Protein AF-A0A7V8NXH1-F1 (afdb_monomer)

Structure (mmCIF, N/CA/C/O backbone):
data_AF-A0A7V8NXH1-F1
#
_entry.id   AF-A0A7V8NXH1-F1
#
loop_
_atom_site.group_PDB
_atom_site.id
_atom_site.type_symbol
_atom_site.label_atom_id
_atom_site.label_alt_id
_atom_site.label_comp_id
_atom_site.label_asym_id
_atom_site.label_entity_id
_atom_site.label_seq_id
_atom_site.pdbx_PDB_ins_code
_atom_site.Cartn_x
_atom_site.Cartn_y
_atom_site.Cartn_z
_atom_site.occupancy
_atom_site.B_iso_or_equiv
_atom_site.auth_seq_id
_atom_site.auth_comp_id
_atom_site.auth_asym_id
_atom_site.auth_atom_id
_atom_site.pdbx_PDB_model_num
ATOM 1 N N . MET A 1 1 ? 35.889 -3.308 -46.264 1.00 87.00 1 MET A N 1
ATOM 2 C CA . MET A 1 1 ? 35.400 -3.512 -44.881 1.00 87.00 1 MET A CA 1
ATOM 3 C C . MET A 1 1 ? 34.443 -2.412 -44.411 1.00 87.00 1 MET A C 1
ATOM 5 O O . MET A 1 1 ? 33.472 -2.747 -43.743 1.00 87.00 1 MET A O 1
ATOM 9 N N . ALA A 1 2 ? 34.672 -1.140 -44.779 1.00 89.44 2 ALA A N 1
ATOM 10 C CA . ALA A 1 2 ? 33.790 -0.015 -44.441 1.00 89.44 2 ALA A CA 1
ATOM 11 C C . ALA A 1 2 ? 32.301 -0.294 -44.713 1.00 89.44 2 ALA A C 1
ATOM 13 O O . ALA A 1 2 ? 31.954 -1.019 -45.656 1.00 89.44 2 ALA A O 1
ATOM 14 N N . GLY A 1 3 ? 31.441 0.263 -43.865 1.00 91.56 3 GLY A N 1
ATOM 15 C CA . GLY A 1 3 ? 29.998 0.050 -43.876 1.00 91.56 3 GLY A CA 1
ATOM 16 C C . GLY A 1 3 ? 29.434 -0.236 -42.488 1.00 91.56 3 GLY A C 1
ATOM 17 O O . GLY A 1 3 ? 30.134 -0.144 -41.476 1.00 91.56 3 GLY A O 1
ATOM 18 N N . ILE A 1 4 ? 28.149 -0.573 -42.469 1.00 94.19 4 ILE A N 1
ATOM 19 C CA . ILE A 1 4 ? 27.367 -0.802 -41.259 1.00 94.19 4 ILE A CA 1
ATOM 20 C C . ILE A 1 4 ? 27.050 -2.289 -41.174 1.00 94.19 4 ILE A C 1
ATOM 22 O O . ILE A 1 4 ? 26.595 -2.894 -42.148 1.00 94.19 4 ILE A O 1
ATOM 26 N N . TRP A 1 5 ? 27.316 -2.870 -40.012 1.00 94.94 5 TRP A N 1
ATOM 27 C CA . TRP A 1 5 ? 27.214 -4.299 -39.765 1.00 94.94 5 TRP A CA 1
ATOM 28 C C . TRP A 1 5 ? 26.359 -4.550 -38.535 1.00 94.94 5 TRP A C 1
ATOM 30 O O . TRP A 1 5 ? 26.659 -4.022 -37.470 1.00 94.94 5 TRP A O 1
ATOM 40 N N . GLN A 1 6 ? 25.319 -5.362 -38.670 1.00 95.06 6 GLN A N 1
ATOM 41 C CA . GLN A 1 6 ? 24.345 -5.617 -37.619 1.00 95.06 6 GLN A CA 1
ATOM 42 C C . GLN A 1 6 ? 24.236 -7.108 -37.310 1.00 95.06 6 GLN A C 1
ATOM 44 O O . GLN A 1 6 ? 24.101 -7.926 -38.218 1.00 95.06 6 GLN A O 1
ATOM 49 N N . GLY A 1 7 ? 24.218 -7.464 -36.030 1.00 93.50 7 GLY A N 1
ATOM 50 C CA . GLY A 1 7 ? 23.907 -8.820 -35.582 1.00 93.50 7 GLY A CA 1
ATOM 51 C C . GLY A 1 7 ? 23.366 -8.845 -34.159 1.00 93.50 7 GLY A C 1
ATOM 52 O O . GLY A 1 7 ? 23.123 -7.796 -33.564 1.00 93.50 7 GLY A O 1
ATOM 53 N N . THR A 1 8 ? 23.190 -10.050 -33.627 1.00 93.25 8 THR A N 1
ATOM 54 C CA . THR A 1 8 ? 22.701 -10.283 -32.266 1.00 93.25 8 THR A CA 1
ATOM 55 C C . THR A 1 8 ? 23.664 -11.214 -31.542 1.00 93.25 8 THR A C 1
ATOM 57 O O . THR A 1 8 ? 24.041 -12.259 -32.075 1.00 93.25 8 THR A O 1
ATOM 60 N N . LEU A 1 9 ? 24.084 -10.821 -30.343 1.00 91.75 9 LEU A N 1
ATOM 61 C CA . LEU A 1 9 ? 24.796 -11.675 -29.402 1.00 91.75 9 LEU A CA 1
ATOM 62 C C . LEU A 1 9 ? 23.767 -12.432 -28.570 1.00 91.75 9 LEU A C 1
ATOM 64 O O . LEU A 1 9 ? 22.996 -11.812 -27.845 1.00 91.75 9 LEU A O 1
ATOM 68 N N . HIS A 1 10 ? 23.787 -13.757 -28.664 1.00 89.12 10 HIS A N 1
ATOM 69 C CA . HIS A 1 10 ? 22.949 -14.641 -27.861 1.00 89.12 10 HIS A CA 1
ATOM 70 C C . HIS A 1 10 ? 23.742 -15.086 -26.628 1.00 89.12 10 HIS A C 1
ATOM 72 O O . HIS A 1 10 ? 24.572 -15.997 -26.708 1.00 89.12 10 HIS A O 1
ATOM 78 N N . VAL A 1 11 ? 23.540 -14.405 -25.502 1.00 83.62 11 VAL A N 1
ATOM 79 C CA . VAL A 1 11 ? 24.234 -14.677 -24.239 1.00 83.62 11 VAL A CA 1
ATOM 80 C C . VAL A 1 11 ? 23.422 -15.694 -23.448 1.00 83.62 11 VAL A C 1
ATOM 82 O O . VAL A 1 11 ? 22.272 -15.441 -23.097 1.00 83.62 11 VAL A O 1
ATOM 85 N N . ARG A 1 12 ? 24.033 -16.843 -23.150 1.00 74.81 12 ARG A N 1
ATOM 86 C CA . ARG A 1 12 ? 23.437 -17.859 -22.276 1.00 74.81 12 ARG A CA 1
ATOM 87 C C . ARG A 1 12 ? 23.972 -17.698 -20.863 1.00 74.81 12 ARG A C 1
ATOM 89 O O . ARG A 1 12 ? 25.172 -17.871 -20.625 1.00 74.81 12 ARG A O 1
ATOM 96 N N . GLU A 1 13 ? 23.092 -17.379 -19.925 1.00 60.88 13 GLU A N 1
ATOM 97 C CA . GLU A 1 13 ? 23.430 -17.301 -18.506 1.00 60.88 13 GLU A CA 1
ATOM 98 C C . GLU A 1 13 ? 23.102 -18.642 -17.843 1.00 60.88 13 GLU A C 1
ATOM 100 O O . GLU A 1 13 ? 21.952 -19.054 -17.814 1.00 60.88 13 GLU A O 1
ATOM 105 N N . GLY A 1 14 ? 24.100 -19.352 -17.301 1.00 56.81 14 GLY A N 1
ATOM 106 C CA . GLY A 1 14 ? 23.932 -20.749 -16.863 1.00 56.81 14 GLY A CA 1
ATOM 107 C C . GLY A 1 14 ? 22.751 -21.016 -15.913 1.00 56.81 14 GLY A C 1
ATOM 108 O O . GLY A 1 14 ? 22.107 -22.051 -16.039 1.00 56.81 14 GLY A O 1
ATOM 109 N N . ASN A 1 15 ? 22.447 -20.077 -15.009 1.00 42.97 15 ASN A N 1
ATOM 110 C CA . ASN A 1 15 ? 21.292 -20.131 -14.098 1.00 42.97 15 ASN A CA 1
ATOM 111 C C . ASN A 1 15 ? 20.315 -18.947 -14.300 1.00 42.97 15 ASN A C 1
ATOM 113 O O . ASN A 1 15 ? 19.442 -18.731 -13.459 1.00 42.97 15 ASN A O 1
ATOM 117 N N . GLY A 1 16 ? 20.488 -18.151 -15.361 1.00 47.88 16 GLY A N 1
ATOM 118 C CA . GLY A 1 16 ? 19.699 -16.951 -15.662 1.00 47.88 16 GLY A CA 1
ATOM 119 C C . GLY A 1 16 ? 18.910 -17.099 -16.968 1.00 47.88 16 GLY A C 1
ATOM 120 O O . GLY A 1 16 ? 19.075 -18.088 -17.680 1.00 47.88 16 GLY A O 1
ATOM 121 N N . PRO A 1 17 ? 18.012 -16.157 -17.299 1.00 52.88 17 PRO A N 1
ATOM 122 C CA . PRO A 1 17 ? 17.354 -16.156 -18.598 1.00 52.88 17 PRO A CA 1
ATOM 123 C C . PRO A 1 17 ? 18.354 -15.811 -19.712 1.00 52.88 17 PRO A C 1
ATOM 125 O O . PRO A 1 17 ? 19.114 -14.847 -19.600 1.00 52.88 17 PRO A O 1
ATOM 128 N N . ASP A 1 18 ? 18.313 -16.569 -20.810 1.00 72.75 18 ASP A N 1
ATOM 129 C CA . ASP A 1 18 ? 19.033 -16.228 -22.042 1.00 72.75 18 ASP A CA 1
ATOM 130 C C . ASP A 1 18 ? 18.715 -14.782 -22.463 1.00 72.75 18 ASP A C 1
ATOM 132 O O . ASP A 1 18 ? 17.566 -14.330 -22.383 1.00 72.75 18 ASP A O 1
ATOM 136 N N . SER A 1 19 ? 19.742 -14.049 -22.895 1.00 79.88 19 SER A N 1
ATOM 137 C CA . SER A 1 19 ? 19.649 -12.625 -23.218 1.00 79.88 19 SER A CA 1
ATOM 138 C C . SER A 1 19 ? 20.233 -12.322 -24.593 1.00 79.88 19 SER A C 1
ATOM 140 O O . SER A 1 19 ? 21.363 -12.695 -24.905 1.00 79.88 19 SER A O 1
ATOM 142 N N . ASP A 1 20 ? 19.468 -11.585 -25.392 1.00 87.44 20 ASP A N 1
ATOM 143 C CA . ASP A 1 20 ? 19.854 -11.166 -26.735 1.00 87.44 20 ASP A CA 1
ATOM 144 C C . ASP A 1 20 ? 20.278 -9.695 -26.735 1.00 87.44 20 ASP A C 1
ATOM 146 O O . ASP A 1 20 ? 19.517 -8.820 -26.321 1.00 87.44 20 ASP A O 1
ATOM 150 N N . PHE A 1 21 ? 21.478 -9.416 -27.249 1.00 88.62 21 PHE A N 1
ATOM 151 C CA . PHE A 1 21 ? 21.993 -8.056 -27.405 1.00 88.62 21 PHE A CA 1
ATOM 152 C C . PHE A 1 21 ? 22.218 -7.744 -28.876 1.00 88.62 21 PHE A C 1
ATOM 154 O O . PHE A 1 21 ? 23.082 -8.339 -29.527 1.00 88.62 21 PHE A O 1
ATOM 161 N N . ARG A 1 22 ? 21.458 -6.793 -29.418 1.00 92.56 22 ARG A N 1
ATOM 162 C CA . ARG A 1 22 ? 21.701 -6.275 -30.764 1.00 92.56 22 ARG A CA 1
ATOM 163 C C . ARG A 1 22 ? 22.993 -5.478 -30.760 1.00 92.56 22 ARG A C 1
ATOM 165 O O . ARG A 1 22 ? 23.237 -4.678 -29.864 1.00 92.56 22 ARG A O 1
ATOM 172 N N . VAL A 1 23 ? 23.793 -5.680 -31.796 1.00 93.31 23 VAL A N 1
ATOM 173 C CA . VAL A 1 23 ? 25.083 -5.027 -31.982 1.00 93.31 23 VAL A CA 1
ATOM 174 C C . VAL A 1 23 ? 25.127 -4.408 -33.369 1.00 93.31 23 VAL A C 1
ATOM 176 O O . VAL A 1 23 ? 24.883 -5.100 -34.360 1.00 93.31 23 VAL A O 1
ATOM 179 N N . VAL A 1 24 ? 25.466 -3.120 -33.447 1.00 94.12 24 VAL A N 1
ATOM 180 C CA . VAL A 1 24 ? 25.704 -2.421 -34.716 1.00 94.12 24 VAL A CA 1
ATOM 181 C C . VAL A 1 24 ? 27.102 -1.830 -34.731 1.00 94.12 24 VAL A C 1
ATOM 183 O O . VAL A 1 24 ? 27.413 -0.899 -33.997 1.00 94.12 24 VAL A O 1
ATOM 186 N N . LEU A 1 25 ? 27.946 -2.373 -35.601 1.00 94.06 25 LEU A N 1
ATOM 187 C CA . LEU A 1 25 ? 29.302 -1.911 -35.839 1.00 94.06 25 LEU A CA 1
ATOM 188 C C . LEU A 1 25 ? 29.320 -0.997 -37.067 1.00 94.06 25 LEU A C 1
ATOM 190 O O . LEU A 1 25 ? 28.999 -1.425 -38.179 1.00 94.06 25 LEU A O 1
ATOM 194 N N . ARG A 1 26 ? 29.735 0.254 -36.877 1.00 93.88 26 ARG A N 1
ATOM 195 C CA . ARG A 1 26 ? 29.961 1.209 -37.968 1.00 93.88 26 ARG A CA 1
ATOM 196 C C . ARG A 1 26 ? 31.450 1.329 -38.212 1.00 93.88 26 ARG A C 1
ATOM 198 O O . ARG A 1 26 ? 32.180 1.668 -37.290 1.00 93.88 26 ARG A O 1
ATOM 205 N N . ILE A 1 27 ? 31.891 1.053 -39.435 1.00 92.56 27 ILE A N 1
ATOM 206 C CA . ILE A 1 27 ? 33.295 1.166 -39.838 1.00 92.56 27 ILE A CA 1
ATOM 207 C C . ILE A 1 27 ? 33.404 2.237 -40.918 1.00 92.56 27 ILE A C 1
ATOM 209 O O . ILE A 1 27 ? 32.822 2.091 -41.998 1.00 92.56 27 ILE A O 1
ATOM 213 N N . SER A 1 28 ? 34.199 3.267 -40.645 1.00 89.38 28 SER A N 1
ATOM 214 C CA . SER A 1 28 ? 34.425 4.402 -41.540 1.00 89.38 28 SER A CA 1
ATOM 215 C C . SER A 1 28 ? 35.894 4.482 -41.933 1.00 89.38 28 SER A C 1
ATOM 217 O O . SER A 1 28 ? 36.778 4.406 -41.078 1.00 89.38 28 SER A O 1
ATOM 219 N N . SER A 1 29 ? 36.158 4.663 -43.224 1.00 87.88 29 SER A N 1
ATOM 220 C CA . SER A 1 29 ? 37.508 4.921 -43.728 1.00 87.88 29 SER A CA 1
ATOM 221 C C . SER A 1 29 ? 37.884 6.386 -43.524 1.00 87.88 29 SER A C 1
ATOM 223 O O . SER A 1 29 ? 37.073 7.280 -43.758 1.00 87.88 29 SER A O 1
ATOM 225 N N . GLN A 1 30 ? 39.115 6.623 -43.089 1.00 84.06 30 GLN A N 1
ATOM 226 C CA . GLN A 1 30 ? 39.691 7.946 -42.894 1.00 84.06 30 GLN A CA 1
ATOM 227 C C . GLN A 1 30 ? 40.522 8.364 -44.119 1.00 84.06 30 GLN A C 1
ATOM 229 O O . GLN A 1 30 ? 41.070 7.501 -44.810 1.00 84.06 30 GLN A O 1
ATOM 234 N N . PRO A 1 31 ? 40.682 9.676 -44.384 1.00 80.94 31 PRO A N 1
ATOM 235 C CA . PRO A 1 31 ? 41.475 10.174 -45.515 1.00 80.94 31 PRO A CA 1
ATOM 236 C C . PRO A 1 31 ? 42.942 9.719 -45.510 1.00 80.94 31 PRO A C 1
ATOM 238 O O . PRO A 1 31 ? 43.567 9.627 -46.560 1.00 80.94 31 PRO A O 1
ATOM 241 N N . ASN A 1 32 ? 43.492 9.411 -44.333 1.00 81.50 32 ASN A N 1
ATOM 242 C CA . ASN A 1 32 ? 44.853 8.896 -44.155 1.00 81.50 32 ASN A CA 1
ATOM 243 C C . ASN A 1 32 ? 44.972 7.372 -44.387 1.00 81.50 32 ASN A C 1
ATOM 245 O O . ASN A 1 32 ? 46.008 6.789 -44.075 1.00 81.50 32 ASN A O 1
ATOM 249 N N . GLY A 1 33 ? 43.915 6.719 -44.883 1.00 75.62 33 GLY A N 1
ATOM 250 C CA . GLY A 1 33 ? 43.876 5.281 -45.151 1.00 75.62 33 GLY A CA 1
ATOM 251 C C . GLY A 1 33 ? 43.602 4.401 -43.927 1.00 75.62 33 GLY A C 1
ATOM 252 O O . GLY A 1 33 ? 43.443 3.191 -44.088 1.00 75.62 33 GLY A O 1
ATOM 253 N N . SER A 1 34 ? 43.506 4.963 -42.715 1.00 82.06 34 SER A N 1
ATOM 254 C CA . SER A 1 34 ? 43.106 4.199 -41.528 1.00 82.06 34 SER A CA 1
ATOM 255 C C . SER A 1 34 ? 41.589 3.976 -41.490 1.00 82.06 34 SER A C 1
ATOM 257 O O . SER A 1 34 ? 40.824 4.603 -42.222 1.00 82.06 34 SER A O 1
ATOM 259 N N . SER A 1 35 ? 41.125 3.049 -40.652 1.00 86.38 35 SER A N 1
ATOM 260 C CA . SER A 1 35 ? 39.696 2.864 -40.378 1.00 86.38 35 SER A CA 1
ATOM 261 C C . SER A 1 35 ? 39.418 3.159 -38.913 1.00 86.38 35 SER A C 1
ATOM 263 O O . SER A 1 35 ? 40.197 2.780 -38.041 1.00 86.38 35 SER A O 1
ATOM 265 N N . VAL A 1 36 ? 38.293 3.812 -38.646 1.00 89.19 36 VAL A N 1
ATOM 266 C CA . VAL A 1 36 ? 37.743 3.966 -37.296 1.00 89.19 36 VAL A CA 1
ATOM 267 C C . VAL A 1 36 ? 36.441 3.197 -37.215 1.00 89.19 36 VAL A C 1
ATOM 269 O O . VAL A 1 36 ? 35.758 3.013 -38.227 1.00 89.19 36 VAL A O 1
ATOM 272 N N . ALA A 1 37 ? 36.091 2.757 -36.014 1.00 91.62 37 ALA A N 1
ATOM 273 C CA . ALA A 1 37 ? 34.823 2.100 -35.799 1.00 91.62 37 ALA A CA 1
ATOM 274 C C . ALA A 1 37 ? 34.172 2.517 -34.487 1.00 91.62 37 ALA A C 1
ATOM 276 O O . ALA A 1 37 ? 34.853 2.867 -33.522 1.00 91.62 37 ALA A O 1
ATOM 277 N N . THR A 1 38 ? 32.847 2.451 -34.476 1.00 92.94 38 THR A N 1
ATOM 278 C CA . THR A 1 38 ? 32.020 2.589 -33.278 1.00 92.94 38 THR A CA 1
ATOM 279 C C . THR A 1 38 ? 31.047 1.428 -33.191 1.00 92.94 38 THR A C 1
ATOM 281 O O . THR A 1 38 ? 30.652 0.854 -34.212 1.00 92.94 38 THR A O 1
ATOM 284 N N . LEU A 1 39 ? 30.675 1.078 -31.965 1.00 93.19 39 LEU A N 1
ATOM 285 C CA . LEU A 1 39 ? 29.725 0.015 -31.677 1.00 93.19 39 LEU A CA 1
ATOM 286 C C . LEU A 1 39 ? 28.511 0.571 -30.937 1.00 93.19 39 LEU A C 1
ATOM 288 O O . LEU A 1 39 ? 28.659 1.254 -29.925 1.00 93.19 39 LEU A O 1
ATOM 292 N N . ASP A 1 40 ? 27.321 0.211 -31.391 1.00 91.69 40 ASP A N 1
ATOM 293 C CA . ASP A 1 40 ? 26.087 0.418 -30.644 1.00 91.69 40 ASP A CA 1
ATOM 294 C C . ASP A 1 40 ? 25.578 -0.909 -30.099 1.00 91.69 40 ASP A C 1
ATOM 296 O O . ASP A 1 40 ? 25.603 -1.924 -30.797 1.00 91.69 40 ASP A O 1
ATOM 300 N N . SER A 1 41 ? 25.070 -0.868 -28.871 1.00 90.56 41 SER A N 1
ATOM 301 C CA . SER A 1 41 ? 24.355 -1.958 -28.221 1.00 90.56 41 SER A CA 1
ATOM 302 C C . SER A 1 41 ? 23.136 -1.383 -27.486 1.00 90.56 41 SER A C 1
ATOM 304 O O . SER A 1 41 ? 23.222 -1.110 -26.280 1.00 90.56 41 SER A O 1
ATOM 306 N N . PRO A 1 42 ? 22.003 -1.157 -28.184 1.00 86.06 42 PRO A N 1
ATOM 307 C CA . PRO A 1 42 ? 20.800 -0.561 -27.595 1.00 86.06 42 PRO A CA 1
ATOM 308 C C . PRO A 1 42 ? 20.303 -1.336 -26.372 1.00 86.06 42 PRO A C 1
ATOM 310 O O . PRO A 1 42 ? 20.001 -0.735 -25.347 1.00 86.06 42 PRO A O 1
ATOM 313 N N . ASP A 1 43 ? 20.336 -2.668 -26.417 1.00 86.88 43 ASP A N 1
ATOM 314 C CA . ASP A 1 43 ? 19.858 -3.532 -25.328 1.00 86.88 43 ASP A CA 1
ATOM 315 C C . ASP A 1 43 ? 20.763 -3.492 -24.079 1.00 86.88 43 ASP A C 1
ATOM 317 O O . ASP A 1 43 ? 20.366 -3.950 -23.008 1.00 86.88 43 ASP A O 1
ATOM 321 N N . ALA A 1 44 ? 21.950 -2.882 -24.199 1.00 83.19 44 ALA A N 1
ATOM 322 C CA . ALA A 1 44 ? 22.853 -2.556 -23.093 1.00 83.19 44 ALA A CA 1
ATOM 323 C C . ALA A 1 44 ? 22.827 -1.058 -22.714 1.00 83.19 44 ALA A C 1
ATOM 325 O O . ALA A 1 44 ? 23.620 -0.621 -21.883 1.00 83.19 44 ALA A O 1
ATOM 326 N N . GLY A 1 45 ? 21.966 -0.250 -23.345 1.00 82.06 45 GLY A N 1
ATOM 327 C CA . GLY A 1 45 ? 21.837 1.186 -23.081 1.00 82.06 45 GLY A CA 1
ATOM 328 C C . GLY A 1 45 ? 23.023 2.032 -23.546 1.00 82.06 45 GLY A C 1
ATOM 329 O O . GLY A 1 45 ? 23.207 3.139 -23.044 1.00 82.06 45 GLY A O 1
ATOM 330 N N . ARG A 1 46 ? 23.850 1.534 -24.477 1.00 84.69 46 ARG A N 1
ATOM 331 C CA . ARG A 1 46 ? 25.078 2.214 -24.920 1.00 84.69 46 ARG A CA 1
ATOM 332 C C . ARG A 1 46 ? 25.126 2.367 -26.433 1.00 84.69 46 ARG A C 1
ATOM 334 O O . ARG A 1 46 ? 25.028 1.383 -27.161 1.00 84.69 46 ARG A O 1
ATOM 341 N N . LEU A 1 47 ? 25.352 3.592 -26.893 1.00 88.12 47 LEU A N 1
ATOM 342 C CA . LEU A 1 47 ? 25.602 3.926 -28.297 1.00 88.12 47 LEU A CA 1
ATOM 343 C C . LEU A 1 47 ? 26.984 4.570 -28.426 1.00 88.12 47 LEU A C 1
ATOM 345 O O . LEU A 1 47 ? 27.473 5.187 -27.478 1.00 88.12 47 LEU A O 1
ATOM 349 N N . GLY A 1 48 ? 27.608 4.430 -29.593 1.00 87.44 48 GLY A N 1
ATOM 350 C CA . GLY A 1 48 ? 28.875 5.078 -29.918 1.00 87.44 48 GLY A CA 1
ATOM 351 C C . GLY A 1 48 ? 30.065 4.578 -29.100 1.00 87.44 48 GLY A C 1
ATOM 352 O O . GLY A 1 48 ? 30.993 5.345 -28.858 1.00 87.44 48 GLY A O 1
ATOM 353 N N . ILE A 1 49 ? 30.056 3.318 -28.657 1.00 90.62 49 ILE A N 1
ATOM 354 C CA . ILE A 1 49 ? 31.161 2.735 -27.894 1.00 90.62 49 ILE A CA 1
ATOM 355 C C . ILE A 1 49 ? 32.423 2.758 -28.766 1.00 90.62 49 ILE A C 1
ATOM 357 O O . ILE A 1 49 ? 32.436 2.230 -29.884 1.00 90.62 49 ILE A O 1
ATOM 361 N N . SER A 1 50 ? 33.478 3.385 -28.249 1.00 89.56 50 SER A N 1
ATOM 362 C CA . SER A 1 50 ? 34.756 3.522 -28.943 1.00 89.56 50 SER A CA 1
ATOM 363 C C . SER A 1 50 ? 35.471 2.179 -29.062 1.00 89.56 50 SER A C 1
ATOM 365 O O . SER A 1 50 ? 35.662 1.471 -28.073 1.00 89.56 50 SER A O 1
ATOM 367 N N . ILE A 1 51 ? 35.928 1.859 -30.272 1.00 93.38 51 ILE A N 1
ATOM 368 C CA . ILE A 1 51 ? 36.798 0.709 -30.514 1.00 93.38 51 ILE A CA 1
ATOM 369 C C . ILE A 1 51 ? 38.244 1.097 -30.187 1.00 93.38 51 ILE A C 1
ATOM 371 O O . ILE A 1 51 ? 38.786 2.031 -30.780 1.00 93.38 51 ILE A O 1
ATOM 375 N N . LYS A 1 52 ? 38.876 0.372 -29.257 1.00 92.31 52 LYS A N 1
ATOM 376 C CA . LYS A 1 52 ? 40.265 0.603 -28.831 1.00 92.31 52 LYS A CA 1
ATOM 377 C C . LYS A 1 52 ? 41.251 0.252 -29.936 1.00 92.31 52 LYS A C 1
ATOM 379 O O . LYS A 1 52 ? 42.173 1.009 -30.228 1.00 92.31 52 LYS A O 1
ATOM 384 N N . SER A 1 53 ? 41.084 -0.934 -30.513 1.00 92.50 53 SER A N 1
ATOM 385 C CA . SER A 1 53 ? 41.936 -1.428 -31.585 1.00 92.50 53 SER A CA 1
ATOM 386 C C . SER A 1 53 ? 41.068 -2.042 -32.674 1.00 92.50 53 SER A C 1
ATOM 388 O O . SER A 1 53 ? 40.113 -2.763 -32.394 1.00 92.50 53 SER A O 1
ATOM 390 N N . LEU A 1 54 ? 41.369 -1.702 -33.924 1.00 93.00 54 LEU A N 1
ATOM 391 C CA . LEU A 1 54 ? 40.670 -2.190 -35.105 1.00 93.00 54 LEU A CA 1
ATOM 392 C C . LEU A 1 54 ? 41.720 -2.665 -36.107 1.00 93.00 54 LEU A C 1
ATOM 394 O O . LEU A 1 54 ? 42.558 -1.881 -36.553 1.00 93.00 54 LEU A O 1
ATOM 398 N N . LYS A 1 55 ? 41.683 -3.949 -36.454 1.00 92.00 55 LYS A N 1
ATOM 399 C CA . LYS A 1 55 ? 42.543 -4.563 -37.468 1.00 92.00 55 LYS A CA 1
ATOM 400 C C . LYS A 1 55 ? 41.663 -5.118 -38.576 1.00 92.00 55 LYS A C 1
ATOM 402 O O . LYS A 1 55 ? 40.769 -5.920 -38.316 1.00 92.00 55 LYS A O 1
ATOM 407 N N . THR A 1 56 ? 41.914 -4.684 -39.804 1.00 87.56 56 THR A N 1
ATOM 408 C CA . THR A 1 56 ? 41.146 -5.102 -40.981 1.00 87.56 56 THR A CA 1
ATOM 409 C C . THR A 1 56 ? 42.088 -5.526 -42.098 1.00 87.56 56 THR A C 1
ATOM 411 O O . THR A 1 56 ? 43.019 -4.780 -42.400 1.00 87.56 56 THR A O 1
ATOM 414 N N . ASP A 1 57 ? 41.805 -6.652 -42.749 1.00 83.19 57 ASP A N 1
ATOM 415 C CA . ASP A 1 57 ? 42.344 -6.999 -44.071 1.00 83.19 57 ASP A CA 1
ATOM 416 C C . ASP A 1 57 ? 41.192 -7.257 -45.069 1.00 83.19 57 ASP A C 1
ATOM 418 O O . ASP A 1 57 ? 40.022 -7.004 -44.756 1.00 83.19 57 ASP A O 1
ATOM 422 N N . ASP A 1 58 ? 41.494 -7.716 -46.288 1.00 80.75 58 ASP A N 1
ATOM 423 C CA . ASP A 1 58 ? 40.490 -7.931 -47.345 1.00 80.75 58 ASP A CA 1
ATOM 424 C C . ASP A 1 58 ? 39.425 -8.989 -47.006 1.00 80.75 58 ASP A C 1
ATOM 426 O O . ASP A 1 58 ? 38.347 -8.999 -47.614 1.00 80.75 58 ASP A O 1
ATOM 430 N N . THR A 1 59 ? 39.707 -9.859 -46.034 1.00 90.12 59 THR A N 1
ATOM 431 C CA . THR A 1 59 ? 38.900 -11.038 -45.689 1.00 90.12 59 THR A CA 1
ATOM 432 C C . THR A 1 59 ? 38.597 -11.175 -44.197 1.00 90.12 59 THR A C 1
ATOM 434 O O . THR A 1 59 ? 37.732 -11.972 -43.834 1.00 90.12 59 THR A O 1
ATOM 437 N N . SER A 1 60 ? 39.264 -10.421 -43.322 1.00 92.62 60 SER A N 1
ATOM 438 C CA . SER A 1 60 ? 39.155 -10.565 -41.871 1.00 92.62 60 SER A CA 1
ATOM 439 C C . SER A 1 60 ? 39.026 -9.228 -41.139 1.00 92.62 60 SER A C 1
ATOM 441 O O . SER A 1 60 ? 39.506 -8.179 -41.580 1.00 92.62 60 SER A O 1
ATOM 443 N N . LEU A 1 61 ? 38.330 -9.274 -40.005 1.00 94.38 61 LEU A N 1
ATOM 444 C CA . LEU A 1 61 ? 38.127 -8.156 -39.094 1.00 94.38 61 LEU A CA 1
ATOM 445 C C . LEU A 1 61 ? 38.411 -8.627 -37.671 1.00 94.38 61 LEU A C 1
ATOM 447 O O . LEU A 1 61 ? 37.853 -9.630 -37.229 1.00 94.38 61 LEU A O 1
ATOM 451 N N . SER A 1 62 ? 39.237 -7.886 -36.939 1.00 94.75 62 SER A N 1
ATOM 452 C CA . SER A 1 62 ? 39.392 -8.041 -35.493 1.00 94.75 62 SER A CA 1
ATOM 453 C C . SER A 1 62 ? 39.279 -6.690 -34.793 1.00 94.75 62 SER A C 1
ATOM 455 O O . SER A 1 62 ? 39.832 -5.699 -35.268 1.00 94.75 62 SER A O 1
ATOM 457 N N . LEU A 1 63 ? 38.562 -6.648 -33.673 1.00 95.06 63 LEU A N 1
ATOM 458 C CA . LEU A 1 63 ? 38.388 -5.447 -32.859 1.00 95.06 63 LEU A CA 1
ATOM 459 C C . LEU A 1 63 ? 38.504 -5.748 -31.366 1.00 95.06 63 LEU A C 1
ATOM 461 O O . LEU A 1 63 ? 38.204 -6.860 -30.928 1.00 95.06 63 LEU A O 1
ATOM 465 N N . GLU A 1 64 ? 38.891 -4.735 -30.596 1.00 95.25 64 GLU A N 1
ATOM 466 C CA . GLU A 1 64 ? 38.929 -4.765 -29.133 1.00 95.25 64 GLU A CA 1
ATOM 467 C C . GLU A 1 64 ? 38.257 -3.523 -28.540 1.00 95.25 64 GLU A C 1
ATOM 469 O O . GLU A 1 64 ? 38.362 -2.413 -29.069 1.00 95.25 64 GLU A O 1
ATOM 474 N N . LEU A 1 65 ? 37.599 -3.723 -27.404 1.00 93.25 65 LEU A N 1
ATOM 475 C CA . LEU A 1 65 ? 36.908 -2.721 -26.603 1.00 93.25 65 LEU A CA 1
ATOM 476 C C . LEU A 1 65 ? 37.538 -2.687 -25.205 1.00 93.25 65 LEU A C 1
ATOM 478 O O . LEU A 1 65 ? 37.844 -3.738 -24.638 1.00 93.25 65 LEU A O 1
ATOM 482 N N . ASP A 1 66 ? 37.708 -1.492 -24.638 1.00 87.56 66 ASP A N 1
ATOM 483 C CA . ASP A 1 66 ? 38.169 -1.336 -23.249 1.00 87.56 66 ASP A CA 1
ATOM 484 C C . ASP A 1 66 ? 37.014 -1.333 -22.240 1.00 87.56 66 ASP A C 1
ATOM 486 O O . ASP A 1 66 ? 37.175 -1.811 -21.117 1.00 87.56 66 ASP A O 1
ATOM 490 N N . ASP A 1 67 ? 35.845 -0.831 -22.643 1.00 80.56 67 ASP A N 1
ATOM 491 C CA . ASP A 1 67 ? 34.655 -0.757 -21.804 1.00 80.56 67 ASP A CA 1
ATOM 492 C C . ASP A 1 67 ? 33.362 -0.927 -22.640 1.00 80.56 67 ASP A C 1
ATOM 494 O O . ASP A 1 67 ? 32.992 -0.014 -23.383 1.00 80.56 67 ASP A O 1
ATOM 498 N N . PRO A 1 68 ? 32.660 -2.073 -22.529 1.00 83.38 68 PRO A N 1
ATOM 499 C CA . PRO A 1 68 ? 33.059 -3.245 -21.750 1.00 83.38 68 PRO A CA 1
ATOM 500 C C . PRO A 1 68 ? 34.300 -3.918 -22.357 1.00 83.38 68 PRO A C 1
ATOM 502 O O . PRO A 1 68 ? 34.509 -3.866 -23.567 1.00 83.38 68 PRO A O 1
ATOM 505 N N . LYS A 1 69 ? 35.108 -4.602 -21.533 1.00 91.25 69 LYS A N 1
ATOM 506 C CA . LYS A 1 69 ? 36.237 -5.407 -22.032 1.00 91.25 69 LYS A CA 1
ATOM 507 C C . LYS A 1 69 ? 35.728 -6.564 -22.890 1.00 91.25 69 LYS A C 1
ATOM 509 O O . LYS A 1 6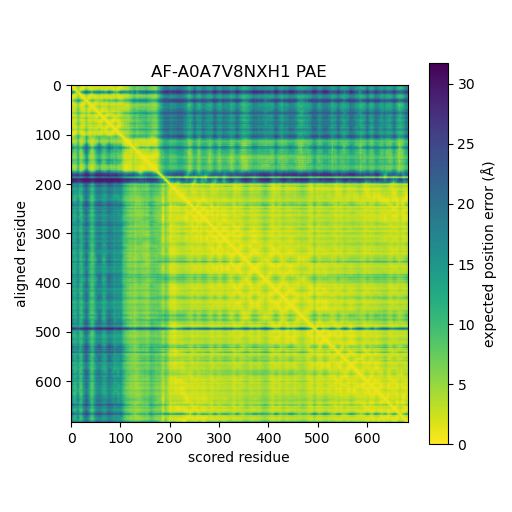9 ? 35.260 -7.573 -22.357 1.00 91.25 69 LYS A O 1
ATOM 514 N N . ALA A 1 70 ? 35.844 -6.417 -24.202 1.00 93.94 70 ALA A N 1
ATOM 515 C CA . ALA A 1 70 ? 35.386 -7.397 -25.174 1.00 93.94 70 ALA A CA 1
ATOM 516 C C . ALA A 1 70 ? 36.245 -7.361 -26.443 1.00 93.94 70 ALA A C 1
ATOM 518 O O . ALA A 1 70 ? 36.933 -6.381 -26.727 1.00 93.94 70 ALA A O 1
ATOM 519 N N . SER A 1 71 ? 36.204 -8.439 -27.216 1.00 95.62 71 SER A N 1
ATOM 520 C CA . SER A 1 71 ? 36.853 -8.510 -28.525 1.00 95.62 71 SER A CA 1
ATOM 521 C C . SER A 1 71 ? 35.996 -9.289 -29.508 1.00 95.62 71 SER A C 1
ATOM 523 O O . SER A 1 71 ? 35.228 -10.162 -29.112 1.00 95.62 71 SER A O 1
ATOM 525 N N . PHE A 1 72 ? 36.138 -8.986 -30.791 1.00 96.31 72 PHE A N 1
ATOM 526 C CA . PHE A 1 72 ? 35.522 -9.757 -31.863 1.00 96.31 72 PHE A CA 1
ATOM 527 C C . PHE A 1 72 ? 36.565 -10.092 -32.917 1.00 96.31 72 PHE A C 1
ATOM 529 O O . PHE A 1 72 ? 37.384 -9.243 -33.265 1.00 96.31 72 PHE A O 1
ATOM 536 N N . SER A 1 73 ? 36.519 -11.317 -33.434 1.00 96.19 73 SER A N 1
ATOM 537 C CA . SER A 1 73 ? 37.310 -11.741 -34.587 1.00 96.19 73 SER A CA 1
ATOM 538 C C . SER A 1 73 ? 36.422 -12.511 -35.552 1.00 96.19 73 SER A C 1
ATOM 540 O O . SER A 1 73 ? 35.796 -13.497 -35.164 1.00 96.19 73 SER A O 1
ATOM 542 N N . GLY A 1 74 ? 36.351 -12.063 -36.804 1.00 95.44 74 GLY A N 1
ATOM 543 C CA . GLY A 1 74 ? 35.474 -12.655 -37.807 1.00 95.44 74 GLY A CA 1
ATOM 544 C C . GLY A 1 74 ? 36.002 -12.557 -39.229 1.00 95.44 74 GLY A C 1
ATOM 545 O O . GLY A 1 74 ? 36.893 -11.765 -39.544 1.00 95.44 74 GLY A O 1
ATOM 546 N N . ARG A 1 75 ? 35.431 -13.392 -40.098 1.00 96.19 75 ARG A N 1
ATOM 547 C CA . ARG A 1 75 ? 35.753 -13.465 -41.525 1.00 96.19 75 ARG A CA 1
ATOM 548 C C . ARG A 1 75 ? 34.603 -12.952 -42.371 1.00 96.19 75 ARG A C 1
ATOM 550 O O . ARG A 1 75 ? 33.435 -13.233 -42.101 1.00 96.19 75 ARG A O 1
ATOM 557 N N . LEU A 1 76 ? 34.968 -12.214 -43.408 1.00 95.38 76 LEU A N 1
ATOM 558 C CA . LEU A 1 76 ? 34.069 -11.692 -44.416 1.00 95.38 76 LEU A CA 1
ATOM 559 C C . LEU A 1 76 ? 33.696 -12.811 -45.393 1.00 95.38 76 LEU A C 1
ATOM 561 O O . LEU A 1 76 ? 34.555 -13.512 -45.923 1.00 95.38 76 LEU A O 1
ATOM 565 N N . SER A 1 77 ? 32.402 -12.973 -45.620 1.00 94.69 77 SER A N 1
ATOM 566 C CA . SER A 1 77 ? 31.844 -13.857 -46.651 1.00 94.69 77 SER A CA 1
ATOM 567 C C . SER A 1 77 ? 32.268 -13.428 -48.061 1.00 94.69 77 SER A C 1
ATOM 569 O O . SER A 1 77 ? 32.579 -12.262 -48.307 1.00 94.69 77 SER A O 1
ATOM 571 N N . ALA A 1 78 ? 32.269 -14.375 -49.004 1.00 91.25 78 ALA A N 1
ATOM 572 C CA . ALA A 1 78 ? 32.707 -14.140 -50.3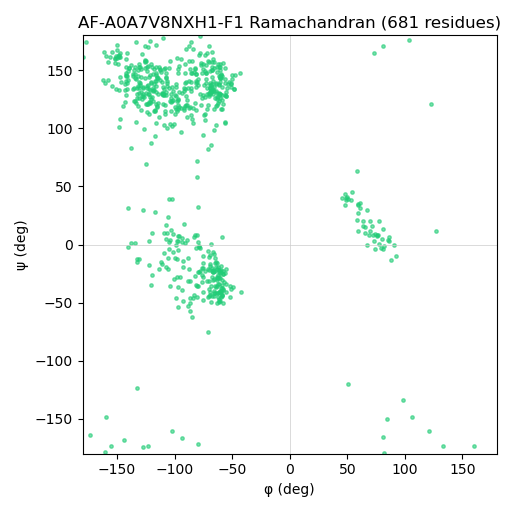84 1.00 91.25 78 ALA A CA 1
ATOM 573 C C . ALA A 1 78 ? 31.863 -13.078 -51.117 1.00 91.25 78 ALA A C 1
ATOM 575 O O . ALA A 1 78 ? 32.399 -12.295 -51.896 1.00 91.25 78 ALA A O 1
ATOM 576 N N . ASP A 1 79 ? 30.562 -13.008 -50.821 1.00 92.38 79 ASP A N 1
ATOM 577 C CA . ASP A 1 79 ? 29.635 -11.985 -51.328 1.00 92.38 79 ASP A CA 1
ATOM 578 C C . ASP A 1 79 ? 29.747 -10.638 -50.585 1.00 92.38 79 ASP A C 1
ATOM 580 O O . ASP A 1 79 ? 29.079 -9.664 -50.932 1.00 92.38 79 ASP A O 1
ATOM 584 N N . ARG A 1 80 ? 30.615 -10.568 -49.566 1.00 91.19 80 ARG A N 1
ATOM 585 C CA . ARG A 1 80 ? 30.856 -9.412 -48.695 1.00 91.19 80 ARG A CA 1
ATOM 586 C C . ARG A 1 80 ? 29.613 -8.924 -47.938 1.00 91.19 80 ARG A C 1
ATOM 588 O O . ARG A 1 80 ? 29.602 -7.771 -47.475 1.00 91.19 80 ARG A O 1
ATOM 595 N N . ALA A 1 81 ? 28.604 -9.781 -47.775 1.00 93.56 81 ALA A N 1
ATOM 596 C CA . ALA A 1 81 ? 27.331 -9.449 -47.138 1.00 93.56 81 ALA A CA 1
ATOM 597 C C . ALA A 1 81 ? 27.296 -9.757 -45.630 1.00 93.56 81 ALA A C 1
ATOM 599 O O . ALA A 1 81 ? 26.475 -9.195 -44.910 1.00 93.56 81 ALA A O 1
ATOM 600 N N . ALA A 1 82 ? 28.191 -10.607 -45.126 1.00 95.62 82 ALA A N 1
ATOM 601 C CA . ALA A 1 82 ? 28.236 -11.010 -43.718 1.00 95.62 82 ALA A CA 1
ATOM 602 C C . ALA A 1 82 ? 29.663 -11.172 -43.165 1.00 95.62 82 ALA A C 1
ATOM 604 O O . ALA A 1 82 ? 30.556 -11.654 -43.864 1.00 95.62 82 ALA A O 1
ATOM 605 N N . LEU A 1 83 ? 29.845 -10.832 -41.890 1.00 95.00 83 LEU A N 1
ATOM 606 C CA . LEU A 1 83 ? 31.017 -11.124 -41.067 1.00 95.00 83 LEU A CA 1
ATOM 607 C C . LEU A 1 83 ? 30.641 -12.187 -40.037 1.00 95.00 83 LEU A C 1
ATOM 609 O O . LEU A 1 83 ? 29.818 -11.928 -39.165 1.00 95.00 83 LEU A O 1
ATOM 613 N N . THR A 1 84 ? 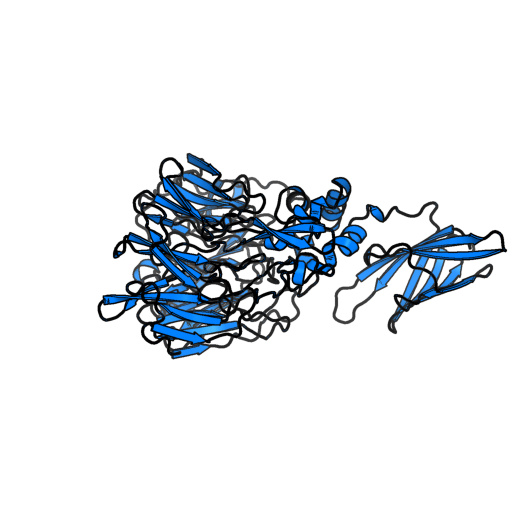31.238 -13.371 -40.129 1.00 96.38 84 THR A N 1
ATOM 614 C CA . THR A 1 84 ? 30.968 -14.477 -39.196 1.00 96.38 84 THR A CA 1
ATOM 615 C C . THR A 1 84 ? 32.191 -14.724 -38.334 1.00 96.38 84 THR A C 1
ATOM 617 O O . THR A 1 84 ? 33.304 -14.823 -38.856 1.00 96.38 84 THR A O 1
ATOM 620 N N . GLY A 1 85 ? 32.003 -14.798 -37.022 1.00 95.75 85 GLY A N 1
ATOM 621 C CA . GLY A 1 85 ? 33.120 -14.886 -36.099 1.00 95.75 85 GLY A CA 1
ATOM 622 C C . GLY A 1 85 ? 32.722 -15.127 -34.656 1.00 95.75 85 GLY A C 1
ATOM 623 O O . GLY A 1 85 ? 31.595 -15.511 -34.348 1.00 95.75 85 GLY A O 1
ATOM 624 N N . GLU A 1 86 ? 33.681 -14.878 -33.778 1.00 96.69 86 GLU A N 1
ATOM 625 C CA . GLU A 1 86 ? 33.556 -15.068 -32.342 1.00 96.69 86 GLU A CA 1
ATOM 626 C C . GLU A 1 86 ? 33.637 -13.727 -31.624 1.00 96.69 86 GLU A C 1
ATOM 628 O O . GLU A 1 86 ? 34.577 -12.953 -31.823 1.00 96.69 86 GLU A O 1
ATOM 633 N N . TRP A 1 87 ? 32.663 -13.481 -30.755 1.00 95.75 87 TRP A N 1
ATOM 634 C CA . TRP A 1 87 ? 32.696 -12.439 -29.744 1.00 95.75 87 TRP A CA 1
ATOM 635 C C . TRP A 1 87 ? 33.219 -13.022 -28.434 1.00 95.75 87 TRP A C 1
ATOM 637 O O . TRP A 1 87 ? 32.733 -14.054 -27.977 1.00 95.75 87 TRP A O 1
ATOM 647 N N . ARG A 1 88 ? 34.199 -12.377 -27.806 1.00 94.75 88 ARG A N 1
ATOM 648 C CA . ARG A 1 88 ? 34.786 -12.815 -26.536 1.00 94.75 88 ARG A CA 1
ATOM 649 C C . ARG A 1 88 ? 34.626 -11.736 -25.484 1.00 94.75 88 ARG A C 1
ATOM 651 O O . ARG A 1 88 ? 35.134 -10.628 -25.656 1.00 94.75 88 ARG A O 1
ATOM 658 N N . GLN A 1 89 ? 33.960 -12.074 -24.387 1.00 90.62 89 GLN A N 1
ATOM 659 C CA . GLN A 1 89 ? 33.685 -11.161 -23.279 1.00 90.62 89 GLN A CA 1
ATOM 660 C C . GLN A 1 89 ? 33.496 -11.961 -21.989 1.00 90.62 89 GLN A C 1
ATOM 662 O O . GLN A 1 89 ? 32.853 -13.004 -21.999 1.00 90.62 89 GLN A O 1
ATOM 667 N N . GLN A 1 90 ? 34.087 -11.492 -20.883 1.00 84.62 90 GLN A N 1
ATOM 668 C CA . GLN A 1 90 ? 33.957 -12.113 -19.549 1.00 84.62 90 GLN A CA 1
ATOM 669 C C . GLN A 1 90 ? 34.209 -13.640 -19.520 1.00 84.62 90 GLN A C 1
ATOM 671 O O . GLN A 1 90 ? 33.544 -14.385 -18.810 1.00 84.62 90 GLN A O 1
ATOM 676 N N . GLY A 1 91 ? 35.178 -14.125 -20.305 1.00 83.56 91 GLY A N 1
ATOM 677 C CA . GLY A 1 91 ? 35.524 -15.552 -20.374 1.00 83.56 91 GLY A CA 1
ATOM 678 C C . GLY A 1 91 ? 34.584 -16.409 -21.232 1.00 83.56 91 GLY A C 1
ATOM 679 O O . GLY A 1 91 ? 34.870 -17.587 -21.432 1.00 83.56 91 GLY A O 1
ATOM 680 N N . GLN A 1 92 ? 33.512 -15.837 -21.786 1.00 86.25 92 GLN A N 1
ATOM 681 C CA . GLN A 1 92 ? 32.650 -16.503 -22.760 1.00 86.25 92 GLN A CA 1
ATOM 682 C C . GLN A 1 92 ? 33.118 -16.236 -24.194 1.00 86.25 92 GLN A C 1
ATOM 684 O O . GLN A 1 92 ? 33.631 -15.160 -24.506 1.00 86.25 92 GLN A O 1
ATOM 689 N N . THR A 1 93 ? 32.910 -17.226 -25.065 1.00 93.25 93 THR A N 1
ATOM 690 C CA . THR A 1 93 ? 33.084 -17.115 -26.518 1.00 93.25 93 THR A CA 1
ATOM 691 C C . THR A 1 93 ? 31.734 -17.374 -27.175 1.00 93.25 93 THR A C 1
ATOM 693 O O . THR A 1 93 ? 31.185 -18.466 -27.050 1.00 93.25 93 THR A O 1
ATOM 696 N N . ILE A 1 94 ? 31.187 -16.356 -27.833 1.00 93.56 94 ILE A N 1
ATOM 697 C CA . ILE A 1 94 ? 29.833 -16.336 -28.383 1.00 93.56 94 ILE A CA 1
ATOM 698 C C . ILE A 1 94 ? 29.947 -16.240 -29.910 1.00 93.56 94 ILE A C 1
ATOM 700 O O . ILE A 1 94 ? 30.502 -15.259 -30.413 1.00 93.56 94 ILE A O 1
ATOM 704 N N . PRO A 1 95 ? 29.450 -17.226 -30.674 1.00 95.06 95 PRO A N 1
ATOM 705 C CA . PRO A 1 95 ? 29.414 -17.119 -32.125 1.00 95.06 95 PRO A CA 1
ATOM 706 C C . PRO A 1 95 ? 28.421 -16.028 -32.543 1.00 95.06 95 PRO A C 1
ATOM 708 O O . PRO A 1 95 ? 27.296 -15.977 -32.047 1.00 95.06 95 PRO A O 1
ATOM 711 N N . ILE A 1 96 ? 28.820 -15.168 -33.478 1.00 95.81 96 ILE A N 1
ATOM 712 C CA . ILE A 1 96 ? 27.965 -14.107 -34.018 1.00 95.81 96 ILE A CA 1
ATOM 713 C C . ILE A 1 96 ? 28.178 -13.941 -35.521 1.00 95.81 96 ILE A C 1
ATOM 715 O O . ILE A 1 96 ? 29.285 -14.072 -36.047 1.00 95.81 96 ILE A O 1
ATOM 719 N N . THR A 1 97 ? 27.087 -13.624 -36.215 1.00 96.50 97 THR A N 1
ATOM 720 C CA . THR A 1 97 ? 27.110 -13.174 -37.607 1.00 96.50 97 THR A CA 1
ATOM 721 C C . THR A 1 97 ? 26.609 -11.738 -37.681 1.00 96.50 97 THR A C 1
ATOM 723 O O . THR A 1 97 ? 25.461 -11.467 -37.332 1.00 96.50 97 THR A O 1
ATOM 726 N N . LEU A 1 98 ? 27.452 -10.824 -38.161 1.00 95.81 98 LEU A N 1
ATOM 727 C CA . LEU A 1 98 ? 27.072 -9.449 -38.465 1.00 95.81 98 LEU A CA 1
ATOM 728 C C . LEU A 1 98 ? 26.757 -9.337 -39.959 1.00 95.81 98 LEU A C 1
ATOM 730 O O . LEU A 1 98 ? 27.626 -9.555 -40.802 1.00 95.81 98 LEU A O 1
ATOM 734 N N . LYS A 1 99 ? 25.525 -8.989 -40.307 1.00 96.38 99 LYS A N 1
ATOM 735 C CA . LYS A 1 99 ? 25.088 -8.756 -41.686 1.00 96.38 99 LYS A CA 1
ATOM 736 C C . LYS A 1 99 ? 25.279 -7.295 -42.061 1.00 96.38 99 LYS A C 1
ATOM 738 O O . LYS A 1 99 ? 25.018 -6.401 -41.260 1.00 96.38 99 LYS A O 1
ATOM 743 N N . ARG A 1 100 ? 25.725 -7.048 -43.287 1.00 94.62 100 ARG A N 1
ATOM 744 C CA . ARG A 1 100 ? 25.839 -5.703 -43.841 1.00 94.62 100 ARG A CA 1
ATOM 745 C C . ARG A 1 100 ? 24.444 -5.124 -44.053 1.00 94.62 100 ARG A C 1
ATOM 747 O O . ARG A 1 100 ? 23.593 -5.779 -44.651 1.00 94.62 100 ARG A O 1
ATOM 754 N N . VAL A 1 101 ? 24.241 -3.889 -43.613 1.00 93.19 101 VAL A N 1
ATOM 755 C CA . VAL A 1 101 ? 22.993 -3.144 -43.806 1.00 93.19 101 VAL A CA 1
ATOM 756 C C . VAL A 1 101 ? 23.275 -1.807 -44.501 1.00 93.19 101 VAL A C 1
ATOM 758 O O . VAL A 1 101 ? 24.376 -1.267 -44.350 1.00 93.19 101 VAL A O 1
ATOM 761 N N . PRO A 1 102 ? 22.328 -1.287 -45.303 1.00 89.19 102 PRO A N 1
ATOM 762 C CA . PRO A 1 102 ? 22.514 -0.028 -46.025 1.00 89.19 102 PRO A CA 1
ATOM 763 C C . PRO A 1 102 ? 22.518 1.185 -45.086 1.00 89.19 102 PRO A C 1
ATOM 765 O O . PRO A 1 102 ? 23.225 2.154 -45.346 1.00 89.19 102 PRO A O 1
ATOM 768 N N . GLU A 1 103 ? 21.777 1.108 -43.982 1.00 87.31 103 GLU A N 1
ATOM 769 C CA . GLU A 1 103 ? 21.642 2.164 -42.984 1.00 87.31 103 GLU A CA 1
ATOM 770 C C . GLU A 1 103 ? 21.587 1.547 -41.581 1.00 87.31 103 GLU A C 1
ATOM 772 O O . GLU A 1 103 ? 21.110 0.422 -41.407 1.00 87.31 103 GLU A O 1
ATOM 777 N N . ALA A 1 104 ? 22.114 2.258 -40.583 1.00 76.69 104 ALA A N 1
ATOM 778 C CA . ALA A 1 104 ? 22.007 1.827 -39.195 1.00 76.69 104 ALA A CA 1
ATOM 779 C C . ALA A 1 104 ? 20.627 2.207 -38.644 1.00 76.69 104 ALA A C 1
ATOM 781 O O . ALA A 1 104 ? 20.193 3.332 -38.882 1.00 76.69 104 ALA A O 1
ATOM 782 N N . PRO A 1 105 ? 19.976 1.343 -37.849 1.00 77.31 105 PRO A N 1
ATOM 783 C CA . PRO A 1 105 ? 18.777 1.736 -37.120 1.00 77.31 105 PRO A CA 1
ATOM 784 C C . PRO A 1 105 ? 19.052 2.959 -36.233 1.00 77.31 105 PRO A C 1
ATOM 786 O O . PRO A 1 105 ? 20.100 3.030 -35.581 1.00 77.31 105 PRO A O 1
ATOM 789 N N . ASP A 1 106 ? 18.109 3.901 -36.182 1.00 78.75 106 ASP A N 1
ATOM 790 C CA . ASP A 1 106 ? 18.148 4.977 -35.193 1.00 78.75 106 ASP A CA 1
ATOM 791 C C . ASP A 1 106 ? 17.723 4.433 -33.827 1.00 78.75 106 ASP A C 1
ATOM 793 O O . ASP A 1 106 ? 16.540 4.355 -33.487 1.00 78.75 106 ASP A O 1
ATOM 797 N N . PHE A 1 107 ? 18.711 4.037 -33.029 1.00 81.81 107 PHE A N 1
ATOM 798 C CA . PHE A 1 107 ? 18.458 3.537 -31.686 1.00 81.81 107 PHE A CA 1
ATOM 799 C C . PHE A 1 107 ? 18.104 4.631 -30.679 1.00 81.81 107 PHE A C 1
ATOM 801 O O . PHE A 1 107 ? 17.653 4.296 -29.587 1.00 81.81 107 PHE A O 1
ATOM 808 N N . ALA A 1 108 ? 18.242 5.921 -31.007 1.00 73.75 108 ALA A N 1
ATOM 809 C CA . ALA A 1 108 ? 17.869 6.989 -30.080 1.00 73.75 108 ALA A CA 1
ATOM 810 C C . ALA A 1 108 ? 16.357 7.008 -29.781 1.00 73.75 108 ALA A C 1
ATOM 812 O O . ALA A 1 108 ? 15.949 7.511 -28.732 1.00 73.75 108 ALA A O 1
ATOM 813 N N . GLN A 1 109 ? 15.545 6.437 -30.677 1.00 81.81 109 GLN A N 1
ATOM 814 C CA . GLN A 1 109 ? 14.100 6.240 -30.517 1.00 81.81 109 GLN A CA 1
ATOM 815 C C . GLN A 1 109 ? 13.724 4.783 -30.200 1.00 81.81 109 GLN A C 1
ATOM 817 O O . GLN A 1 109 ? 12.545 4.454 -30.082 1.00 81.81 109 GLN A O 1
ATOM 822 N N . ASP A 1 110 ? 14.706 3.891 -30.063 1.00 89.00 110 ASP A N 1
ATOM 823 C CA . ASP A 1 110 ? 14.454 2.485 -29.774 1.00 89.00 110 ASP A CA 1
ATOM 824 C C . ASP A 1 110 ? 14.060 2.297 -28.305 1.00 89.00 110 ASP A C 1
ATOM 826 O O . ASP A 1 110 ? 14.735 2.763 -27.386 1.00 89.00 110 ASP A O 1
ATOM 830 N N . GLY A 1 111 ? 12.949 1.596 -28.078 1.00 87.75 111 GLY A N 1
ATOM 831 C CA . GLY A 1 111 ? 12.392 1.427 -26.740 1.00 87.75 111 GLY A CA 1
ATOM 832 C C . GLY A 1 111 ? 13.309 0.675 -25.771 1.00 87.75 111 GLY A C 1
ATOM 833 O O . GLY A 1 111 ? 13.281 0.984 -24.579 1.00 87.75 111 GLY A O 1
ATOM 834 N N . SER A 1 112 ? 14.146 -0.258 -26.243 1.00 87.62 112 SER A N 1
ATOM 835 C CA . SER A 1 112 ? 15.070 -0.978 -25.359 1.00 87.62 112 SER A CA 1
ATOM 836 C C . SER A 1 112 ? 16.252 -0.100 -24.958 1.00 87.62 112 SER A C 1
ATOM 838 O O . SER A 1 112 ? 16.595 -0.054 -23.776 1.00 87.62 112 SER A O 1
ATOM 840 N N . TYR A 1 113 ? 16.795 0.683 -25.897 1.00 89.44 113 TYR A N 1
ATOM 841 C CA . TYR A 1 113 ? 17.821 1.681 -25.596 1.00 89.44 113 TYR A CA 1
ATOM 842 C C . TYR A 1 113 ? 17.311 2.736 -24.619 1.00 89.44 113 TYR A C 1
ATOM 844 O O . TYR A 1 113 ? 17.968 3.031 -23.616 1.00 89.44 113 TYR A O 1
ATOM 852 N N . LEU A 1 114 ? 16.129 3.291 -24.887 1.00 89.88 114 LEU A N 1
ATOM 853 C CA . LEU A 1 114 ? 15.499 4.281 -24.023 1.00 89.88 114 LEU A CA 1
ATOM 854 C C . LEU A 1 114 ? 15.249 3.710 -22.623 1.00 89.88 114 LEU A C 1
ATOM 856 O O . LEU A 1 114 ? 15.598 4.353 -21.636 1.00 89.88 114 LEU A O 1
ATOM 860 N N . PHE A 1 115 ? 14.733 2.482 -22.516 1.00 90.00 115 PHE A N 1
ATOM 861 C CA . PHE A 1 115 ? 14.545 1.832 -21.222 1.00 90.00 115 PHE A CA 1
ATOM 862 C C . PHE A 1 115 ? 15.872 1.629 -20.480 1.00 90.00 115 PHE A C 1
ATOM 864 O O . PHE A 1 115 ? 15.979 1.996 -19.311 1.00 90.00 115 PHE A O 1
ATOM 871 N N . GLN A 1 116 ? 16.899 1.090 -21.138 1.00 87.12 116 GLN A N 1
ATOM 872 C CA . GLN A 1 116 ? 18.180 0.814 -20.485 1.00 87.12 116 GLN A CA 1
ATOM 873 C C . GLN A 1 116 ? 18.904 2.087 -20.046 1.00 87.12 116 GLN A C 1
ATOM 875 O O . GLN A 1 116 ? 19.447 2.151 -18.947 1.00 87.12 116 GLN A O 1
ATOM 880 N N . SER A 1 117 ? 18.867 3.127 -20.877 1.00 83.00 117 SER A N 1
ATOM 881 C CA . SER A 1 117 ? 19.551 4.391 -20.595 1.00 83.00 117 SER A CA 1
ATOM 882 C C . SER A 1 117 ? 18.799 5.300 -19.616 1.00 83.00 117 SER A C 1
ATOM 884 O O . SER A 1 117 ? 19.429 6.156 -18.992 1.00 83.00 117 SER A O 1
ATOM 886 N N . ARG A 1 118 ? 17.470 5.157 -19.475 1.00 84.69 118 ARG A N 1
ATOM 887 C CA . ARG A 1 118 ? 16.631 6.086 -18.687 1.00 84.69 118 ARG A CA 1
ATOM 888 C C . ARG A 1 118 ? 15.884 5.452 -17.519 1.00 84.69 118 ARG A C 1
ATOM 890 O O . ARG A 1 118 ? 15.570 6.159 -16.568 1.00 84.69 118 ARG A O 1
ATOM 897 N N . CYS A 1 119 ? 15.579 4.159 -17.581 1.00 86.81 119 CYS A N 1
ATOM 898 C CA . CYS A 1 119 ? 14.654 3.506 -16.651 1.00 86.81 119 CYS A CA 1
ATOM 899 C C . CYS A 1 119 ? 15.301 2.353 -15.869 1.00 86.81 119 CYS A C 1
ATOM 901 O O . CYS A 1 119 ? 14.965 2.136 -14.704 1.00 86.81 119 CYS A O 1
ATOM 903 N N . ALA A 1 120 ? 16.226 1.608 -16.478 1.00 85.12 120 ALA A N 1
ATOM 904 C CA . ALA A 1 120 ? 16.712 0.344 -15.927 1.00 85.12 120 ALA A CA 1
ATOM 905 C C . ALA A 1 120 ? 17.414 0.468 -14.568 1.00 85.12 120 ALA A C 1
ATOM 907 O O . ALA A 1 120 ? 17.318 -0.455 -13.768 1.00 85.12 120 ALA A O 1
ATOM 908 N N . SER A 1 121 ? 18.047 1.605 -14.257 1.00 80.06 121 SER A N 1
ATOM 909 C CA . SER A 1 121 ? 18.674 1.833 -12.945 1.00 80.06 121 SER A CA 1
ATOM 910 C C . SER A 1 121 ? 17.676 1.738 -11.785 1.00 80.06 121 SER A C 1
ATOM 912 O O . SER A 1 121 ? 18.003 1.190 -10.737 1.00 80.06 121 SER A O 1
ATOM 914 N N . CYS A 1 122 ? 16.448 2.224 -11.987 1.00 79.81 122 CYS A N 1
ATOM 915 C CA . CYS A 1 122 ? 15.372 2.150 -11.000 1.00 79.81 122 CYS A CA 1
ATOM 916 C C . CYS A 1 122 ? 14.591 0.837 -11.102 1.00 79.81 122 CYS A C 1
ATOM 918 O O . CYS A 1 122 ? 14.108 0.334 -10.097 1.00 79.81 122 CYS A O 1
ATOM 920 N N . HIS A 1 123 ? 14.476 0.267 -12.302 1.00 84.12 123 HIS A N 1
ATOM 921 C CA . HIS A 1 123 ? 13.678 -0.933 -12.560 1.00 84.12 123 HIS A CA 1
ATOM 922 C C . HIS A 1 123 ? 14.471 -2.246 -12.493 1.00 84.12 123 HIS A C 1
ATOM 924 O O . HIS A 1 123 ? 13.911 -3.298 -12.788 1.00 84.12 123 HIS A O 1
ATOM 930 N N . ALA A 1 124 ? 15.749 -2.220 -12.110 1.00 76.25 124 ALA A N 1
ATOM 931 C CA . ALA A 1 124 ? 16.557 -3.425 -11.956 1.00 76.25 124 ALA A CA 1
ATOM 932 C C . ALA A 1 124 ? 15.964 -4.386 -10.897 1.00 76.25 124 ALA A C 1
ATOM 934 O O . ALA A 1 124 ? 15.275 -3.944 -9.963 1.00 76.25 124 ALA A O 1
ATOM 935 N N . PRO A 1 125 ? 16.224 -5.703 -11.009 1.00 67.50 125 PRO A N 1
ATOM 936 C CA . PRO A 1 125 ? 15.917 -6.646 -9.938 1.00 67.50 125 PRO A CA 1
ATOM 937 C C . PRO A 1 125 ? 16.522 -6.180 -8.609 1.00 67.50 125 PRO A C 1
ATOM 939 O O . PRO A 1 125 ? 17.641 -5.672 -8.582 1.00 67.50 125 PRO A O 1
ATOM 942 N N . PHE A 1 126 ? 15.775 -6.352 -7.516 1.00 63.12 126 PHE A N 1
ATOM 943 C CA . PHE A 1 126 ? 16.191 -5.948 -6.163 1.00 63.12 126 PHE A CA 1
ATOM 944 C C . PHE A 1 126 ? 16.504 -4.449 -5.999 1.00 63.12 126 PHE A C 1
ATOM 946 O O . PHE A 1 126 ? 17.292 -4.070 -5.133 1.00 63.12 126 PHE A O 1
ATOM 953 N N . ASN A 1 127 ? 15.891 -3.584 -6.815 1.00 66.19 127 ASN A N 1
ATOM 954 C CA . ASN A 1 127 ? 16.062 -2.141 -6.669 1.00 66.19 127 ASN A CA 1
ATOM 955 C C . ASN A 1 127 ? 15.603 -1.639 -5.280 1.00 66.19 127 ASN A C 1
ATOM 957 O O . ASN A 1 127 ? 14.613 -2.135 -4.739 1.00 66.19 127 ASN A O 1
ATOM 961 N N . PRO A 1 128 ? 16.270 -0.613 -4.721 1.00 59.16 128 PRO A N 1
ATOM 962 C CA . PRO A 1 128 ? 15.910 -0.032 -3.426 1.00 59.16 128 PRO A CA 1
ATOM 963 C C . PRO A 1 128 ? 14.748 0.974 -3.515 1.00 59.16 128 PRO A C 1
ATOM 965 O O . PRO A 1 128 ? 14.319 1.510 -2.499 1.00 59.16 128 PRO A O 1
ATOM 968 N N . VAL A 1 129 ? 14.242 1.254 -4.723 1.00 63.62 129 VAL A N 1
ATOM 969 C CA . VAL A 1 129 ? 13.300 2.351 -5.006 1.00 63.62 129 VAL A CA 1
ATOM 970 C C . VAL A 1 129 ? 11.859 1.895 -5.197 1.00 63.62 129 VAL A C 1
ATOM 972 O O . VAL A 1 129 ? 11.022 2.675 -5.651 1.00 63.62 129 VAL A O 1
ATOM 975 N N . ARG A 1 130 ? 11.548 0.642 -4.840 1.00 70.12 130 ARG A N 1
ATOM 976 C CA . ARG A 1 130 ? 10.180 0.099 -4.831 1.00 70.12 130 ARG A CA 1
ATOM 977 C C . ARG A 1 130 ? 9.530 0.007 -6.231 1.00 70.12 130 ARG A C 1
ATOM 979 O O . ARG A 1 130 ? 8.322 -0.205 -6.350 1.00 70.12 130 ARG A O 1
ATOM 986 N N . ALA A 1 131 ? 10.315 0.113 -7.308 1.00 76.06 131 ALA A N 1
ATOM 987 C CA . ALA A 1 131 ? 9.812 0.086 -8.682 1.00 76.06 131 ALA A CA 1
ATOM 988 C C . ALA A 1 131 ? 9.571 -1.353 -9.195 1.00 76.06 131 ALA A C 1
ATOM 990 O O . ALA A 1 131 ? 10.327 -2.266 -8.839 1.00 76.06 131 ALA A O 1
ATOM 991 N N . PRO A 1 132 ? 8.561 -1.584 -10.065 1.00 78.19 132 PRO A N 1
ATOM 992 C CA . PRO A 1 132 ? 8.322 -2.896 -10.667 1.00 78.19 132 PRO A CA 1
ATOM 993 C C . PRO A 1 132 ? 9.511 -3.377 -11.502 1.00 78.19 132 PRO A C 1
ATOM 995 O O . PRO A 1 132 ? 10.138 -2.591 -12.209 1.00 78.19 132 PRO A O 1
ATOM 998 N N . TRP A 1 133 ? 9.793 -4.676 -11.476 1.00 77.38 133 TRP A N 1
ATOM 999 C CA . TRP A 1 133 ? 10.885 -5.268 -12.256 1.00 77.38 133 TRP A CA 1
ATOM 1000 C C . TRP A 1 133 ? 10.551 -5.352 -13.751 1.00 77.38 133 TRP A C 1
ATOM 1002 O O . TRP A 1 133 ? 9.374 -5.311 -14.116 1.00 77.38 133 TRP A O 1
ATOM 1012 N N . PRO A 1 134 ? 11.536 -5.545 -14.649 1.00 77.06 134 PRO A N 1
ATOM 1013 C CA . PRO A 1 134 ? 11.296 -5.465 -16.088 1.00 77.06 134 PRO A CA 1
ATOM 1014 C C . PRO A 1 134 ? 10.330 -6.553 -16.565 1.00 77.06 134 PRO A C 1
ATOM 1016 O O . PRO A 1 134 ? 9.462 -6.292 -17.392 1.00 77.06 134 PRO A O 1
ATOM 1019 N N . ASN A 1 135 ? 10.412 -7.753 -15.985 1.00 74.44 135 ASN A N 1
ATOM 1020 C CA . ASN A 1 135 ? 9.480 -8.841 -16.286 1.00 74.44 135 ASN A CA 1
ATOM 1021 C C . ASN A 1 135 ? 8.053 -8.531 -15.824 1.00 74.44 135 ASN A C 1
ATOM 1023 O O . ASN A 1 135 ? 7.111 -8.943 -16.485 1.00 74.44 135 ASN A O 1
ATOM 1027 N N . THR A 1 136 ? 7.882 -7.757 -14.749 1.00 75.62 136 THR A N 1
ATOM 1028 C CA . THR A 1 136 ? 6.568 -7.263 -14.326 1.00 75.62 136 THR A CA 1
ATOM 1029 C C . THR A 1 136 ? 6.028 -6.219 -15.294 1.00 75.62 136 THR A C 1
ATOM 1031 O O . THR A 1 136 ? 4.861 -6.281 -15.668 1.00 75.62 136 THR A O 1
ATOM 1034 N N . LEU A 1 137 ? 6.866 -5.272 -15.729 1.00 82.81 137 LEU A N 1
ATOM 1035 C CA . LEU A 1 137 ? 6.467 -4.279 -16.733 1.00 82.81 137 LEU A CA 1
ATOM 1036 C C . LEU A 1 137 ? 6.024 -4.963 -18.032 1.00 82.81 137 LEU A C 1
ATOM 1038 O O . LEU A 1 137 ? 5.061 -4.523 -18.652 1.00 82.81 137 LEU A O 1
ATOM 1042 N N . LYS A 1 138 ? 6.658 -6.090 -18.380 1.00 82.50 138 LYS A N 1
ATOM 1043 C CA . LYS A 1 138 ? 6.279 -6.948 -19.510 1.00 82.50 138 LYS A CA 1
ATOM 1044 C C . LYS A 1 138 ? 4.934 -7.656 -19.377 1.00 82.50 138 LYS A C 1
ATOM 1046 O O . LYS A 1 138 ? 4.489 -8.271 -20.337 1.00 82.50 138 LYS A O 1
ATOM 1051 N N . LEU A 1 139 ? 4.276 -7.564 -18.226 1.00 77.12 139 LEU A N 1
ATOM 1052 C CA . LEU A 1 139 ? 2.904 -8.034 -18.031 1.00 77.12 139 LEU A CA 1
ATOM 1053 C C . LEU A 1 139 ? 1.885 -6.885 -18.096 1.00 77.12 139 LEU A C 1
ATOM 1055 O O . LEU A 1 139 ? 0.685 -7.133 -18.164 1.00 77.12 139 LEU A O 1
ATOM 1059 N N . MET A 1 140 ? 2.341 -5.629 -18.075 1.00 81.31 140 MET A N 1
ATOM 1060 C CA . MET A 1 140 ? 1.472 -4.457 -18.152 1.00 81.31 140 MET A CA 1
ATOM 1061 C C . MET A 1 140 ? 1.091 -4.153 -19.600 1.00 81.31 140 MET A C 1
ATOM 1063 O O . MET A 1 140 ? 1.858 -4.393 -20.533 1.00 81.31 140 MET A O 1
ATOM 1067 N N . THR A 1 141 ? -0.086 -3.565 -19.805 1.00 82.44 141 THR A N 1
ATOM 1068 C CA . THR A 1 141 ? -0.507 -3.144 -21.145 1.00 82.44 141 THR A CA 1
ATOM 1069 C C . THR A 1 141 ? 0.257 -1.897 -21.597 1.00 82.44 141 THR A C 1
ATOM 1071 O O . THR A 1 141 ? 0.612 -1.037 -20.786 1.00 82.44 141 THR A O 1
ATOM 1074 N N . ARG A 1 142 ? 0.476 -1.749 -22.910 1.00 86.94 142 ARG A N 1
ATOM 1075 C CA . ARG A 1 142 ? 1.121 -0.548 -23.486 1.00 86.94 142 ARG A CA 1
ATOM 1076 C C . ARG A 1 142 ? 0.452 0.762 -23.036 1.00 86.94 142 ARG A C 1
ATOM 1078 O O . ARG A 1 142 ? 1.180 1.656 -22.608 1.00 86.94 142 ARG A O 1
ATOM 1085 N N . PRO A 1 143 ? -0.894 0.890 -23.040 1.00 81.12 143 PRO A N 1
ATOM 1086 C CA . PRO A 1 143 ? -1.547 2.101 -22.546 1.00 81.12 143 PRO A CA 1
ATOM 1087 C C . PRO A 1 143 ? -1.305 2.355 -21.055 1.00 81.12 143 PRO A C 1
ATOM 1089 O O . PRO A 1 143 ? -1.147 3.505 -20.663 1.00 81.12 143 PRO A O 1
ATOM 1092 N N . ALA A 1 144 ? -1.225 1.313 -20.218 1.00 80.81 144 ALA A N 1
ATOM 1093 C CA . ALA A 1 144 ? -0.945 1.488 -18.792 1.00 80.81 144 ALA A CA 1
ATOM 1094 C C . ALA A 1 144 ? 0.461 2.063 -18.552 1.00 80.81 144 ALA A C 1
ATOM 1096 O O . ALA A 1 144 ? 0.623 2.968 -17.732 1.00 80.81 144 ALA A O 1
ATOM 1097 N N . ILE A 1 145 ? 1.463 1.577 -19.293 1.00 88.12 145 ILE A N 1
ATOM 1098 C CA . ILE A 1 145 ? 2.835 2.102 -19.221 1.00 88.12 145 ILE A CA 1
ATOM 1099 C C . ILE A 1 145 ? 2.889 3.543 -19.740 1.00 88.12 145 ILE A C 1
ATOM 1101 O O . ILE A 1 145 ? 3.492 4.400 -19.095 1.00 88.12 145 ILE A O 1
ATOM 1105 N N . LEU A 1 146 ? 2.227 3.830 -20.865 1.00 89.31 146 LEU A N 1
ATOM 1106 C CA . LEU A 1 146 ? 2.182 5.179 -21.427 1.00 89.31 146 LEU A CA 1
ATOM 1107 C C . LEU A 1 146 ? 1.513 6.167 -20.459 1.00 89.31 146 LEU A C 1
ATOM 1109 O O . LEU A 1 146 ? 2.117 7.177 -20.113 1.00 89.31 146 LEU A O 1
ATOM 1113 N N . ASN A 1 147 ? 0.336 5.830 -19.923 1.00 84.56 147 ASN A N 1
ATOM 1114 C CA . ASN A 1 147 ? -0.366 6.660 -18.940 1.00 84.56 147 ASN A CA 1
ATOM 1115 C C . ASN A 1 147 ? 0.490 6.913 -17.692 1.00 84.56 147 ASN A C 1
ATOM 1117 O O . ASN A 1 147 ? 0.501 8.026 -17.167 1.00 84.56 147 ASN A O 1
ATOM 1121 N N . ALA A 1 148 ? 1.244 5.909 -17.227 1.00 87.38 148 ALA A N 1
ATOM 1122 C CA . ALA A 1 148 ? 2.157 6.081 -16.102 1.00 87.38 148 ALA A CA 1
ATOM 1123 C C . ALA A 1 148 ? 3.241 7.134 -16.391 1.00 87.38 148 ALA A C 1
ATOM 1125 O O . ALA A 1 148 ? 3.540 7.932 -15.501 1.00 87.38 148 ALA A O 1
ATOM 1126 N N . LEU A 1 149 ? 3.794 7.146 -17.611 1.00 90.44 149 LEU A N 1
ATOM 1127 C CA . LEU A 1 149 ? 4.834 8.078 -18.066 1.00 90.44 149 LEU A CA 1
ATOM 1128 C C . LEU A 1 149 ? 4.303 9.473 -18.432 1.00 90.44 149 LEU A C 1
ATOM 1130 O O . LEU A 1 149 ? 5.086 10.418 -18.447 1.00 90.44 149 LEU A O 1
ATOM 1134 N N . GLU A 1 150 ? 3.017 9.617 -18.755 1.00 88.06 150 GLU A N 1
ATOM 1135 C CA . GLU A 1 150 ? 2.441 10.893 -19.210 1.00 88.06 150 GLU A CA 1
ATOM 1136 C C . GLU A 1 150 ? 1.728 11.665 -18.110 1.00 88.06 150 GLU A C 1
ATOM 1138 O O . GLU A 1 150 ? 1.940 12.865 -17.957 1.00 88.06 150 GLU A O 1
ATOM 1143 N N . SER A 1 151 ? 0.904 10.977 -17.326 1.00 79.50 151 SER A N 1
ATOM 1144 C CA . SER A 1 151 ? 0.022 11.612 -16.342 1.00 79.50 151 SER A CA 1
ATOM 1145 C C . SER A 1 151 ? -0.029 10.871 -15.006 1.00 79.50 151 SER A C 1
ATOM 1147 O O . SER A 1 151 ? -0.792 11.248 -14.120 1.00 79.50 151 SER A O 1
ATOM 1149 N N . GLY A 1 152 ? 0.722 9.778 -14.867 1.00 80.38 152 GLY A N 1
ATOM 1150 C CA . GLY A 1 152 ? 0.766 8.958 -13.662 1.00 80.38 152 GLY A CA 1
ATOM 1151 C C . GLY A 1 152 ? 2.005 9.209 -12.804 1.00 80.38 152 GLY A C 1
ATOM 1152 O O . GLY A 1 152 ? 2.695 10.221 -12.926 1.00 80.38 152 GLY A O 1
ATOM 1153 N N . LYS A 1 153 ? 2.314 8.233 -11.941 1.00 79.31 153 LYS A N 1
ATOM 1154 C CA . LYS A 1 153 ? 3.433 8.285 -10.979 1.00 79.31 153 LYS A CA 1
ATOM 1155 C C . LYS A 1 153 ? 4.808 8.493 -11.618 1.00 79.31 153 LYS A C 1
ATOM 1157 O O . LYS A 1 153 ? 5.711 8.987 -10.957 1.00 79.31 153 LYS A O 1
ATOM 1162 N N . MET A 1 154 ? 4.971 8.103 -12.882 1.00 86.50 154 MET A N 1
ATOM 1163 C CA . MET A 1 154 ? 6.233 8.218 -13.612 1.00 86.50 154 MET A CA 1
ATOM 1164 C C . MET A 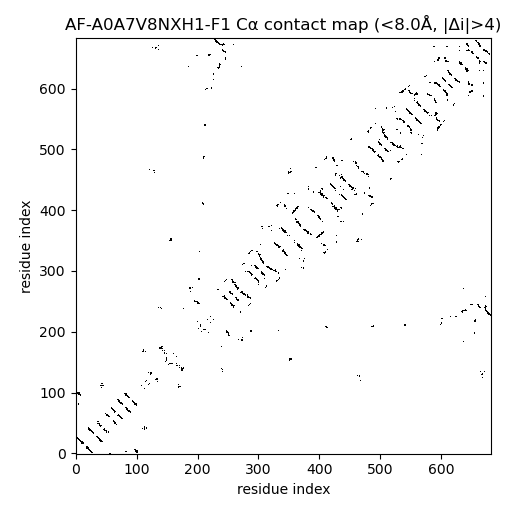1 154 ? 6.291 9.474 -14.488 1.00 86.50 154 MET A C 1
ATOM 1166 O O . MET A 1 154 ? 7.254 9.632 -15.231 1.00 86.50 154 MET A O 1
ATOM 1170 N N . SER A 1 155 ? 5.309 10.378 -14.403 1.00 86.38 155 SER A N 1
ATOM 1171 C CA . SER A 1 155 ? 5.250 11.598 -15.221 1.00 86.38 155 SER A CA 1
ATOM 1172 C C . SER A 1 155 ? 6.468 12.504 -15.047 1.00 86.38 155 SER A C 1
ATOM 1174 O O . SER A 1 155 ? 6.974 13.028 -16.033 1.00 86.38 155 SER A O 1
ATOM 1176 N N . ALA A 1 156 ? 7.023 12.625 -13.834 1.00 83.50 156 ALA A N 1
ATOM 1177 C CA . ALA A 1 156 ? 8.261 13.375 -13.601 1.00 83.50 156 ALA A CA 1
ATOM 1178 C C . ALA A 1 156 ? 9.440 12.825 -14.424 1.00 83.50 156 ALA A C 1
ATOM 1180 O O . ALA A 1 156 ? 10.176 13.590 -15.049 1.00 83.50 156 ALA A O 1
ATOM 1181 N N . VAL A 1 157 ? 9.585 11.498 -14.468 1.00 84.38 157 VAL A N 1
ATOM 1182 C CA . VAL A 1 157 ? 10.611 10.812 -15.269 1.00 84.38 157 VAL A CA 1
ATOM 1183 C C . VAL A 1 157 ? 10.282 10.918 -16.761 1.00 84.38 157 VAL A C 1
ATOM 1185 O O . VAL A 1 157 ? 11.141 11.262 -17.570 1.00 84.38 157 VAL A O 1
ATOM 1188 N N . GLY A 1 158 ? 9.021 10.685 -17.130 1.00 87.62 158 GLY A N 1
ATOM 1189 C CA . GLY A 1 158 ? 8.541 10.735 -18.509 1.00 87.62 158 GLY A CA 1
ATOM 1190 C C . GLY A 1 158 ? 8.554 12.135 -19.126 1.00 87.62 158 GLY A C 1
ATOM 1191 O O . GLY A 1 158 ? 8.649 12.249 -20.346 1.00 87.62 158 GLY A O 1
ATOM 1192 N N . SER A 1 159 ? 8.522 13.199 -18.318 1.00 87.50 159 SER A N 1
ATOM 1193 C CA . SER A 1 159 ? 8.613 14.595 -18.772 1.00 87.50 159 SER A CA 1
ATOM 1194 C C . SER A 1 159 ? 9.968 14.944 -19.392 1.00 87.50 159 SER A C 1
ATOM 1196 O O . SER A 1 159 ? 10.055 15.867 -20.199 1.00 87.50 159 SER A O 1
ATOM 1198 N N . ALA A 1 160 ? 11.017 14.185 -19.059 1.00 85.88 160 ALA A N 1
ATOM 1199 C CA . ALA A 1 160 ? 12.328 14.311 -19.686 1.00 85.88 160 ALA A CA 1
ATOM 1200 C C . ALA A 1 160 ? 12.396 13.644 -21.077 1.00 85.88 160 ALA A C 1
ATOM 1202 O O . ALA A 1 160 ? 13.440 13.703 -21.727 1.00 85.88 160 ALA A O 1
ATOM 1203 N N . LEU A 1 161 ? 11.309 12.998 -21.519 1.00 89.19 161 LEU A N 1
ATOM 1204 C CA . LEU A 1 161 ? 11.187 12.269 -22.781 1.00 89.19 161 LEU A CA 1
ATOM 1205 C C . LEU A 1 161 ? 10.140 12.927 -23.692 1.00 89.19 161 LEU A C 1
ATOM 1207 O O . LEU A 1 161 ? 9.174 13.527 -23.213 1.00 89.19 161 LEU A O 1
ATOM 1211 N N . SER A 1 162 ? 10.289 12.774 -25.010 1.00 91.25 162 SER A N 1
ATOM 1212 C CA . SER A 1 162 ? 9.227 13.128 -25.963 1.00 91.25 162 SER A CA 1
ATOM 1213 C C . SER A 1 162 ? 8.060 12.128 -25.899 1.00 91.25 162 SER A C 1
ATOM 1215 O O . SER A 1 162 ? 8.190 11.035 -25.340 1.00 91.25 162 SER A O 1
ATOM 1217 N N . HIS A 1 163 ? 6.907 12.480 -26.476 1.00 90.31 163 HIS A N 1
ATOM 1218 C CA . HIS A 1 163 ? 5.766 11.560 -26.562 1.00 90.31 163 HIS A CA 1
ATOM 1219 C C . HIS A 1 163 ? 6.142 10.275 -27.319 1.00 90.31 163 HIS A C 1
ATOM 1221 O O . HIS A 1 163 ? 5.868 9.172 -26.850 1.00 90.31 163 HIS A O 1
ATOM 1227 N N . GLU A 1 164 ? 6.860 10.407 -28.432 1.00 91.19 164 GLU A N 1
ATOM 1228 C CA . GLU A 1 164 ? 7.320 9.298 -29.271 1.00 91.19 164 GLU A CA 1
ATOM 1229 C C . GLU A 1 164 ? 8.253 8.361 -28.497 1.00 91.19 164 GLU A C 1
ATOM 1231 O O . GLU A 1 164 ? 8.110 7.141 -28.572 1.00 91.19 164 GLU A O 1
ATOM 1236 N N . GLN A 1 165 ? 9.149 8.918 -27.676 1.00 92.56 165 GLN A N 1
ATOM 1237 C CA . GLN A 1 165 ? 10.032 8.136 -26.810 1.00 92.56 165 GLN A CA 1
ATOM 1238 C C . GLN A 1 165 ? 9.253 7.371 -25.733 1.00 92.56 165 GLN A C 1
ATOM 1240 O O . GLN A 1 165 ? 9.538 6.198 -25.478 1.00 92.56 165 GLN A O 1
ATOM 1245 N N . ARG A 1 166 ? 8.237 7.994 -25.118 1.00 94.31 166 ARG A N 1
ATOM 1246 C CA . ARG A 1 166 ? 7.357 7.306 -24.157 1.00 94.31 166 ARG A CA 1
ATOM 1247 C C . ARG A 1 166 ? 6.578 6.172 -24.824 1.00 94.31 166 ARG A C 1
ATOM 1249 O O . ARG A 1 166 ? 6.495 5.080 -24.261 1.00 94.31 166 ARG A O 1
ATOM 1256 N N . VAL A 1 167 ? 6.070 6.395 -26.037 1.00 90.88 167 VAL A N 1
ATOM 1257 C CA . VAL A 1 167 ? 5.399 5.368 -26.849 1.00 90.88 167 VAL A CA 1
ATOM 1258 C C . VAL A 1 167 ? 6.358 4.227 -27.206 1.00 90.88 167 VAL A C 1
ATOM 1260 O O . VAL A 1 167 ? 5.975 3.061 -27.110 1.00 90.88 167 VAL A O 1
ATOM 1263 N N . ALA A 1 168 ? 7.611 4.521 -27.560 1.00 92.06 168 ALA A N 1
ATOM 1264 C CA . ALA A 1 168 ? 8.621 3.505 -27.852 1.00 92.06 168 ALA A CA 1
ATOM 1265 C C . ALA A 1 168 ? 8.927 2.618 -26.632 1.00 92.06 168 ALA A C 1
ATOM 1267 O O . ALA A 1 168 ? 8.937 1.391 -26.757 1.00 92.06 168 ALA A O 1
ATOM 1268 N N . ILE A 1 169 ? 9.094 3.212 -25.443 1.00 93.00 169 ILE A N 1
ATOM 1269 C CA . ILE A 1 169 ? 9.264 2.469 -24.180 1.00 93.00 169 ILE A CA 1
ATOM 1270 C C . ILE A 1 169 ? 8.030 1.605 -23.894 1.00 93.00 169 ILE A C 1
ATOM 1272 O O . ILE A 1 169 ? 8.163 0.417 -23.588 1.00 93.00 169 ILE A O 1
ATOM 1276 N N . ALA A 1 170 ? 6.829 2.176 -24.025 1.00 91.19 170 ALA A N 1
ATOM 1277 C CA . ALA A 1 170 ? 5.583 1.452 -23.811 1.00 91.19 170 ALA A CA 1
ATOM 1278 C C . ALA A 1 170 ? 5.446 0.263 -24.771 1.00 91.19 170 ALA A C 1
ATOM 1280 O O . ALA A 1 170 ? 5.051 -0.811 -24.334 1.00 91.19 170 ALA A O 1
ATOM 1281 N N . ASN A 1 171 ? 5.820 0.414 -26.044 1.00 89.12 171 ASN A N 1
ATOM 1282 C CA . ASN A 1 171 ? 5.799 -0.662 -27.038 1.00 89.12 171 ASN A CA 1
ATOM 1283 C C . ASN A 1 171 ? 6.836 -1.760 -26.771 1.00 89.12 171 ASN A C 1
ATOM 1285 O O . ASN A 1 171 ? 6.554 -2.925 -27.052 1.00 89.12 171 ASN A O 1
ATOM 1289 N N . TYR A 1 172 ? 8.014 -1.392 -26.260 1.00 89.44 172 TYR A N 1
ATOM 1290 C CA . TYR A 1 172 ? 9.078 -2.336 -25.917 1.00 89.44 172 TYR A CA 1
ATOM 1291 C C . TYR A 1 172 ? 8.718 -3.199 -24.704 1.00 89.44 172 TYR A C 1
ATOM 1293 O O . TYR A 1 172 ? 8.951 -4.406 -24.708 1.00 89.44 172 TYR A O 1
ATOM 1301 N N . LEU A 1 173 ? 8.147 -2.582 -23.668 1.00 88.06 173 LEU A N 1
ATOM 1302 C CA . LEU A 1 173 ? 7.801 -3.276 -22.433 1.00 88.06 173 LEU A CA 1
ATOM 1303 C C . LEU A 1 173 ? 6.421 -3.925 -22.513 1.00 88.06 173 LEU A C 1
ATOM 1305 O O . LEU A 1 173 ? 6.276 -5.087 -22.169 1.00 88.06 173 LEU A O 1
ATOM 1309 N N . GLY A 1 174 ? 5.404 -3.179 -22.932 1.00 84.19 174 GLY A N 1
ATOM 1310 C CA . GLY A 1 174 ? 4.014 -3.535 -22.695 1.00 84.19 174 GLY A CA 1
ATOM 1311 C C . GLY A 1 174 ? 3.436 -4.551 -23.675 1.00 84.19 174 GLY A C 1
ATOM 1312 O O . GLY A 1 174 ? 3.698 -4.530 -24.885 1.00 84.19 174 GLY A O 1
ATOM 1313 N N . VAL A 1 175 ? 2.533 -5.382 -23.158 1.00 81.69 175 VAL A N 1
ATOM 1314 C CA . VAL A 1 175 ? 1.691 -6.264 -23.972 1.00 81.69 175 VAL A CA 1
ATOM 1315 C C . VAL A 1 175 ? 0.560 -5.483 -24.627 1.00 81.69 175 VAL A C 1
ATOM 1317 O O . VAL A 1 175 ? 0.138 -4.420 -24.155 1.00 81.69 175 VAL A O 1
ATOM 1320 N N . GLN A 1 176 ? 0.045 -6.009 -25.737 1.00 73.81 176 GLN A N 1
ATOM 1321 C CA . GLN A 1 176 ? -1.196 -5.473 -26.279 1.00 73.81 176 GLN A CA 1
ATOM 1322 C C . GLN A 1 176 ? -2.327 -5.641 -25.252 1.00 73.81 176 GLN A C 1
ATOM 1324 O O . GLN A 1 176 ? -2.351 -6.649 -24.541 1.00 73.81 176 GLN A O 1
ATOM 1329 N N . PRO A 1 177 ? -3.248 -4.667 -25.146 1.00 65.62 177 PRO A N 1
ATOM 1330 C CA . PRO A 1 177 ? -4.434 -4.827 -24.321 1.00 65.62 177 PRO A CA 1
ATOM 1331 C C . PRO A 1 177 ? -5.177 -6.103 -24.712 1.00 65.62 177 PRO A C 1
ATOM 1333 O O . PRO A 1 177 ? -5.332 -6.395 -25.899 1.00 65.62 177 PRO A O 1
ATOM 1336 N N . LEU A 1 178 ? -5.655 -6.850 -23.717 1.00 59.25 178 LEU A N 1
ATOM 1337 C CA . LEU A 1 178 ? -6.637 -7.892 -23.984 1.00 59.25 178 LEU A CA 1
ATOM 1338 C C . LEU A 1 178 ? -7.893 -7.233 -24.587 1.00 59.25 178 LEU A C 1
ATOM 1340 O O . LEU A 1 178 ? -8.221 -6.109 -24.191 1.00 59.25 178 LEU A O 1
ATOM 1344 N N . PRO A 1 179 ? -8.599 -7.897 -25.522 1.00 56.25 179 PRO A N 1
ATOM 1345 C CA . PRO A 1 179 ? -9.899 -7.423 -25.986 1.00 56.25 179 PRO A CA 1
ATOM 1346 C C . PRO A 1 179 ? -10.803 -7.142 -24.784 1.00 56.25 179 PRO A C 1
ATOM 1348 O O . PRO A 1 179 ? -10.800 -7.929 -23.833 1.00 56.25 179 PRO A O 1
ATOM 1351 N N . GLU A 1 180 ? -11.568 -6.045 -24.812 1.00 51.50 180 GLU A N 1
ATOM 1352 C CA . GLU A 1 180 ? -12.563 -5.769 -23.772 1.00 51.50 180 GLU A CA 1
ATOM 1353 C C . GLU A 1 180 ? -13.528 -6.953 -23.680 1.00 51.50 180 GLU A C 1
ATOM 1355 O O . GLU A 1 180 ? -14.389 -7.149 -24.538 1.00 51.50 180 GLU A O 1
ATOM 1360 N N . GLN A 1 181 ? -13.378 -7.770 -22.640 1.00 52.38 181 GLN A N 1
ATOM 1361 C CA . GLN A 1 181 ? -14.387 -8.761 -22.318 1.00 52.38 181 GLN A CA 1
ATOM 1362 C C . GLN A 1 181 ? -15.489 -8.061 -21.536 1.00 52.38 181 GLN A C 1
ATOM 1364 O O . GLN A 1 181 ? -15.277 -7.545 -20.438 1.00 52.38 181 GLN A O 1
ATOM 1369 N N . THR A 1 182 ? -16.678 -8.027 -22.129 1.00 49.53 182 THR A N 1
ATOM 1370 C CA . THR A 1 182 ? -17.881 -7.548 -21.461 1.00 49.53 182 THR A CA 1
ATOM 1371 C C . THR A 1 182 ? -18.121 -8.391 -20.212 1.00 49.53 182 THR A C 1
ATOM 1373 O O . THR A 1 182 ? -18.183 -9.617 -20.288 1.00 49.53 182 THR A O 1
ATOM 1376 N N . THR A 1 183 ? -18.308 -7.733 -19.070 1.00 53.06 183 THR A N 1
ATOM 1377 C CA . THR A 1 183 ? -18.583 -8.300 -17.734 1.00 53.06 183 THR A CA 1
ATOM 1378 C C . THR A 1 183 ? -19.854 -9.167 -17.645 1.00 53.06 183 THR A C 1
ATOM 1380 O O . THR A 1 183 ? -20.235 -9.606 -16.562 1.00 53.06 183 THR A O 1
ATOM 1383 N N . SER A 1 184 ? -20.512 -9.449 -18.771 1.00 58.34 184 SER A N 1
ATOM 1384 C CA . SER A 1 184 ? -21.782 -10.168 -18.879 1.00 58.34 184 SER A CA 1
ATOM 1385 C C . SER A 1 184 ? -21.684 -11.675 -18.624 1.00 58.34 184 SER A C 1
ATOM 1387 O O . SER A 1 184 ? -22.690 -12.274 -18.256 1.00 58.34 184 SER A O 1
ATOM 1389 N N . ALA A 1 185 ? -20.511 -12.298 -18.781 1.00 66.62 185 ALA A N 1
ATOM 1390 C CA . ALA A 1 185 ? -20.375 -13.757 -18.691 1.00 66.62 185 ALA A CA 1
ATOM 1391 C C . ALA A 1 185 ? -20.560 -14.333 -17.268 1.00 66.62 185 ALA A C 1
ATOM 1393 O O . ALA A 1 185 ? -20.890 -15.506 -17.134 1.00 66.62 185 ALA A O 1
ATOM 1394 N N . ASN A 1 186 ? -20.381 -13.521 -16.217 1.00 87.88 186 ASN A N 1
ATOM 1395 C CA . ASN A 1 186 ? -20.526 -13.926 -14.808 1.00 87.88 186 ASN A CA 1
ATOM 1396 C C . ASN A 1 186 ? -21.472 -12.995 -14.031 1.00 87.88 186 ASN A C 1
ATOM 1398 O O . ASN A 1 186 ? -21.288 -12.760 -12.838 1.00 87.88 186 ASN A O 1
ATOM 1402 N N . ALA A 1 187 ? -22.453 -12.394 -14.705 1.00 90.56 187 ALA A N 1
ATOM 1403 C CA . ALA A 1 187 ? -23.428 -11.543 -14.035 1.00 90.56 187 ALA A CA 1
ATOM 1404 C C . ALA A 1 187 ? -24.334 -12.375 -13.110 1.00 90.56 187 ALA A C 1
ATOM 1406 O O . ALA A 1 187 ? -24.791 -13.458 -13.479 1.00 90.56 187 ALA A O 1
ATOM 1407 N N . CYS A 1 188 ? -24.626 -11.863 -11.916 1.00 90.31 188 CYS A N 1
ATOM 1408 C CA . CYS A 1 188 ? -25.613 -12.477 -11.035 1.00 90.31 188 CYS A CA 1
ATOM 1409 C C . CYS A 1 188 ? -27.013 -12.446 -11.670 1.00 90.31 188 CYS A C 1
ATOM 1411 O O . CYS A 1 188 ? -27.370 -11.506 -12.384 1.00 90.31 188 CYS A O 1
ATOM 1413 N N . ALA A 1 189 ? -27.841 -13.448 -11.363 1.00 84.00 189 ALA A N 1
ATOM 1414 C CA . ALA A 1 189 ? -29.253 -13.425 -11.739 1.00 84.00 189 ALA A CA 1
ATOM 1415 C C . ALA A 1 189 ? -29.960 -12.192 -11.134 1.00 84.00 189 ALA A C 1
ATOM 1417 O O . ALA A 1 189 ? -29.641 -11.770 -10.021 1.00 84.00 189 ALA A O 1
ATOM 1418 N N . LYS A 1 190 ? -30.925 -11.616 -11.871 1.00 65.88 190 LYS A N 1
ATOM 1419 C CA . LYS A 1 190 ? -31.600 -10.346 -11.522 1.00 65.88 190 LYS A CA 1
ATOM 1420 C C . LYS A 1 190 ? -32.339 -10.364 -10.177 1.00 65.88 190 LYS A C 1
ATOM 1422 O O . LYS A 1 190 ? -32.551 -9.298 -9.611 1.00 65.88 190 LYS A O 1
ATOM 1427 N N . ASP A 1 191 ? -32.648 -11.536 -9.631 1.00 55.22 191 ASP A N 1
ATOM 1428 C CA . ASP A 1 191 ? -33.316 -11.701 -8.332 1.00 55.22 191 ASP A CA 1
ATOM 1429 C C . ASP A 1 191 ? -32.354 -11.550 -7.137 1.00 55.22 191 ASP A C 1
ATOM 1431 O O . ASP A 1 191 ? -32.507 -12.219 -6.114 1.00 55.22 191 ASP A O 1
ATOM 1435 N N . SER A 1 192 ? -31.323 -10.701 -7.253 1.00 54.22 192 SER A N 1
ATOM 1436 C CA . SER A 1 192 ? -30.310 -10.555 -6.208 1.00 54.22 192 SER A CA 1
ATOM 1437 C C . SER A 1 192 ? -30.964 -10.153 -4.887 1.00 54.22 192 SER A C 1
ATOM 1439 O O . SER A 1 192 ? -31.615 -9.109 -4.805 1.00 54.22 192 SER A O 1
ATOM 1441 N N . VAL A 1 193 ? -30.763 -10.994 -3.873 1.00 53.16 193 VAL A N 1
ATOM 1442 C CA . VAL A 1 193 ? -31.279 -10.837 -2.512 1.00 53.16 193 VAL A CA 1
ATOM 1443 C C . VAL A 1 193 ? -30.988 -9.410 -2.014 1.00 53.16 193 VAL A C 1
ATOM 1445 O O . VAL A 1 193 ? -29.862 -8.927 -2.198 1.00 53.16 193 VAL A O 1
ATOM 1448 N N . PRO A 1 194 ? -31.971 -8.712 -1.409 1.00 56.84 194 PRO A N 1
ATOM 1449 C CA . PRO A 1 194 ? -31.728 -7.441 -0.732 1.00 56.84 194 PRO A CA 1
ATOM 1450 C C . PRO A 1 194 ? -30.549 -7.576 0.234 1.00 56.84 194 PRO A C 1
ATOM 1452 O O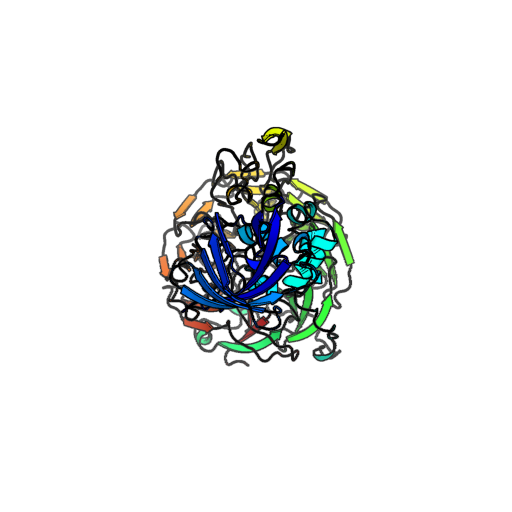 . PRO A 1 194 ? -30.374 -8.637 0.832 1.00 56.84 194 PRO A O 1
ATOM 1455 N N . MET A 1 195 ? -29.747 -6.522 0.408 1.00 65.88 195 MET A N 1
ATOM 1456 C CA . MET A 1 195 ? -28.673 -6.533 1.406 1.00 65.88 195 MET A CA 1
ATOM 1457 C C . MET A 1 195 ? -29.275 -6.846 2.781 1.00 65.88 195 MET A C 1
ATOM 1459 O O . MET A 1 195 ? -29.989 -6.030 3.355 1.00 65.88 195 MET A O 1
ATOM 1463 N N . GLY A 1 196 ? -29.061 -8.070 3.261 1.00 59.69 196 GLY A N 1
ATOM 1464 C CA . GLY A 1 196 ? -29.626 -8.542 4.522 1.00 59.69 196 GLY A CA 1
ATOM 1465 C C . GLY A 1 196 ? -28.753 -8.174 5.720 1.00 59.69 196 GLY A C 1
ATOM 1466 O O . GLY A 1 196 ? -27.610 -7.747 5.563 1.00 59.69 196 GLY A O 1
ATOM 1467 N N . ASN A 1 197 ? -29.244 -8.452 6.930 1.00 65.12 197 ASN A N 1
ATOM 1468 C CA . ASN A 1 197 ? -28.410 -8.497 8.136 1.00 65.12 197 ASN A CA 1
ATOM 1469 C C . ASN A 1 197 ? -27.512 -9.742 8.083 1.00 65.12 197 ASN A C 1
ATOM 1471 O O . ASN A 1 197 ? -27.847 -10.797 8.616 1.00 65.12 197 ASN A O 1
ATOM 1475 N N . SER A 1 198 ? -26.397 -9.636 7.365 1.00 72.31 198 SER A N 1
ATOM 1476 C CA . SER A 1 198 ? -25.348 -10.657 7.304 1.00 72.31 198 SER A CA 1
ATOM 1477 C C . SER A 1 198 ? -24.112 -10.183 8.064 1.00 72.31 198 SER A C 1
ATOM 1479 O O . SER A 1 198 ? -23.870 -8.975 8.106 1.00 72.31 198 SER A O 1
ATOM 1481 N N . PRO A 1 199 ? -23.298 -11.104 8.612 1.00 79.19 199 PRO A N 1
ATOM 1482 C CA . PRO A 1 199 ? -21.993 -10.757 9.155 1.00 79.19 199 PRO A CA 1
ATOM 1483 C C . PRO A 1 199 ? -21.180 -9.892 8.194 1.00 79.19 199 PRO A C 1
ATOM 1485 O O . PRO A 1 199 ? -21.106 -10.187 6.998 1.00 79.19 199 PRO A O 1
ATOM 1488 N N . SER A 1 200 ? -20.576 -8.831 8.723 1.00 91.06 200 SER A N 1
ATOM 1489 C CA . SER A 1 200 ? -19.921 -7.803 7.920 1.00 91.06 200 SER A CA 1
ATOM 1490 C C . SER A 1 200 ? -18.454 -7.602 8.285 1.00 91.06 200 SER A C 1
ATOM 1492 O O . SER A 1 200 ? -18.037 -7.789 9.428 1.00 91.06 200 SER A O 1
ATOM 1494 N N . TRP A 1 201 ? -17.691 -7.128 7.307 1.00 96.19 201 TRP A N 1
ATOM 1495 C CA . TRP A 1 201 ? -16.376 -6.525 7.461 1.00 96.19 201 TRP A CA 1
ATOM 1496 C C . TRP A 1 201 ? -16.358 -5.243 6.629 1.00 96.19 201 TRP A C 1
ATOM 1498 O O . TRP A 1 201 ? -16.320 -5.317 5.405 1.00 96.19 201 TRP A O 1
ATOM 1508 N N . ASN A 1 202 ? -16.428 -4.075 7.266 1.00 95.12 202 ASN A N 1
ATOM 1509 C CA . ASN A 1 202 ? -16.649 -2.810 6.567 1.00 95.12 202 ASN A CA 1
ATOM 1510 C C . ASN A 1 202 ? -15.400 -1.914 6.550 1.00 95.12 202 ASN A C 1
ATOM 1512 O O . ASN A 1 202 ? -15.090 -1.255 7.541 1.00 95.12 202 ASN A O 1
ATOM 1516 N N . GLY A 1 203 ? -14.702 -1.864 5.412 1.00 95.50 203 GLY A N 1
ATOM 1517 C CA . GLY A 1 203 ? -13.501 -1.051 5.230 1.00 95.50 203 GLY A CA 1
ATOM 1518 C C . GLY A 1 203 ? -12.227 -1.738 5.731 1.00 95.50 203 GLY A C 1
ATOM 1519 O O . GLY A 1 203 ? -12.089 -2.961 5.682 1.00 95.50 203 GLY A O 1
ATOM 1520 N N . TRP A 1 204 ? -11.249 -0.943 6.183 1.00 95.62 204 TRP A N 1
ATOM 1521 C CA . TRP A 1 204 ? -9.925 -1.453 6.570 1.00 95.62 204 TRP A CA 1
ATOM 1522 C C . TRP A 1 204 ? -9.961 -2.421 7.760 1.00 95.62 204 TRP A C 1
ATOM 1524 O O . TRP A 1 204 ? -9.382 -3.502 7.704 1.00 95.62 204 TRP A O 1
ATOM 1534 N N . GLY A 1 205 ? -10.623 -2.029 8.843 1.00 90.56 205 GLY A N 1
ATOM 1535 C CA . GLY A 1 205 ? -10.907 -2.877 9.997 1.00 90.56 205 GLY A CA 1
ATOM 1536 C C . GLY A 1 205 ? -12.412 -2.962 10.199 1.00 90.56 205 GLY A C 1
ATOM 1537 O O . GLY A 1 205 ? -13.127 -2.051 9.792 1.00 90.56 205 GLY A O 1
ATOM 1538 N N . VAL A 1 206 ? -12.882 -4.037 10.836 1.00 90.69 206 VAL A N 1
ATOM 1539 C CA . VAL A 1 206 ? -14.318 -4.263 11.076 1.00 90.69 206 VAL A CA 1
ATOM 1540 C C . VAL A 1 206 ? -14.971 -3.177 11.945 1.00 90.69 206 VAL A C 1
ATOM 1542 O O . VAL A 1 206 ? -16.182 -2.989 11.885 1.00 90.69 206 VAL A O 1
ATOM 1545 N N . ASP A 1 207 ? -14.177 -2.450 12.732 1.00 94.31 207 ASP A N 1
ATOM 1546 C CA . ASP A 1 207 ? -14.611 -1.445 13.697 1.00 94.31 207 ASP A CA 1
ATOM 1547 C C . ASP A 1 207 ? -13.935 -0.087 13.472 1.00 94.31 207 ASP A C 1
ATOM 1549 O O . ASP A 1 207 ? -12.992 0.057 12.694 1.00 94.31 207 ASP A O 1
ATOM 1553 N N . LEU A 1 208 ? -14.413 0.938 14.180 1.00 96.12 208 LEU A N 1
ATOM 1554 C CA . LEU A 1 208 ? -13.846 2.291 14.170 1.00 96.12 208 LEU A CA 1
ATOM 1555 C C . LEU A 1 208 ? -12.391 2.353 14.661 1.00 96.12 208 LEU A C 1
ATOM 1557 O O . LEU A 1 208 ? -11.656 3.259 14.268 1.00 96.12 208 LEU A O 1
ATOM 1561 N N . SER A 1 209 ? -11.981 1.378 15.472 1.00 96.19 209 SER A N 1
ATOM 1562 C CA . SER A 1 209 ? -10.684 1.327 16.136 1.00 96.19 209 SER A CA 1
ATOM 1563 C C . SER A 1 209 ? -9.585 0.596 15.349 1.00 96.19 209 SER A C 1
ATOM 1565 O O . SER A 1 209 ? -8.457 0.502 15.834 1.00 96.19 209 SER A O 1
ATOM 1567 N N . ASN A 1 210 ? -9.898 0.106 14.142 1.00 97.00 210 ASN A N 1
ATOM 1568 C CA . ASN A 1 210 ? -8.997 -0.621 13.242 1.00 97.00 210 ASN A CA 1
ATOM 1569 C C . ASN A 1 210 ? -8.409 -1.911 13.847 1.00 97.00 210 ASN A C 1
ATOM 1571 O O . ASN A 1 210 ? -7.291 -2.300 13.516 1.00 97.00 210 ASN A O 1
ATOM 1575 N N . SER A 1 211 ? -9.171 -2.622 14.684 1.00 96.44 211 SER A N 1
ATOM 1576 C CA . SER A 1 211 ? -8.687 -3.833 15.372 1.00 96.44 211 SER A CA 1
ATOM 1577 C C . SER A 1 211 ? -8.300 -4.982 14.438 1.00 96.44 211 SER A C 1
ATOM 1579 O O . SER A 1 211 ? -7.511 -5.843 14.827 1.00 96.44 211 SER A O 1
ATOM 1581 N N . ARG A 1 212 ? -8.894 -5.028 13.234 1.00 97.19 212 ARG A N 1
ATOM 1582 C CA . ARG A 1 212 ? -8.828 -6.168 12.300 1.00 97.19 212 ARG A CA 1
ATOM 1583 C C . ARG A 1 212 ? -9.113 -7.515 12.990 1.00 97.19 212 ARG A C 1
ATOM 1585 O O . ARG A 1 212 ? -8.548 -8.548 12.622 1.00 97.19 212 ARG A O 1
ATOM 1592 N N . PHE A 1 213 ? -9.999 -7.501 13.985 1.00 96.94 213 PHE A N 1
ATOM 1593 C CA . PHE A 1 213 ? -10.440 -8.672 14.730 1.00 96.94 213 PHE A CA 1
ATOM 1594 C C . PHE A 1 213 ? -11.920 -8.941 14.482 1.00 96.94 213 PHE A C 1
ATOM 1596 O O . PHE A 1 213 ? -12.758 -8.101 14.786 1.00 96.94 213 PHE A O 1
ATOM 1603 N N . GLN A 1 214 ? -12.248 -10.129 13.980 1.00 95.62 214 GLN A N 1
ATOM 1604 C CA . GLN A 1 214 ? -13.626 -10.558 13.778 1.00 95.62 214 GLN A CA 1
ATOM 1605 C C . GLN A 1 214 ? -14.093 -11.451 14.936 1.00 95.62 214 GLN A C 1
ATOM 1607 O O . GLN A 1 214 ? -13.388 -12.371 15.365 1.00 95.62 214 GLN A O 1
ATOM 1612 N N . THR A 1 215 ? -15.306 -11.200 15.434 1.00 94.69 215 THR A N 1
ATOM 1613 C CA . THR A 1 215 ? -15.916 -12.030 16.485 1.00 94.69 215 THR A CA 1
ATOM 1614 C C . THR A 1 215 ? -16.212 -13.435 15.963 1.00 94.69 215 THR A C 1
ATOM 1616 O O . THR A 1 215 ? -16.321 -13.651 14.759 1.00 94.69 215 THR A O 1
ATOM 1619 N N . LEU A 1 216 ? -16.374 -14.413 16.860 1.00 92.81 216 LEU A N 1
ATOM 1620 C CA . LEU A 1 216 ? -16.707 -15.784 16.454 1.00 92.81 216 LEU A CA 1
ATOM 1621 C C . LEU A 1 216 ? -18.027 -15.847 15.666 1.00 92.81 216 LEU A C 1
ATOM 1623 O O . LEU A 1 216 ? -18.095 -16.506 14.632 1.00 92.81 216 LEU A O 1
ATOM 1627 N N . GLU A 1 217 ? -19.048 -15.132 16.141 1.00 92.81 217 GLU A N 1
ATOM 1628 C CA . GLU A 1 217 ? -20.359 -15.049 15.492 1.00 92.81 217 GLU A CA 1
ATOM 1629 C C . GLU A 1 217 ? -20.239 -14.513 14.063 1.00 92.81 217 GLU A C 1
ATOM 1631 O O . GLU A 1 217 ? -20.710 -15.142 13.116 1.00 92.81 217 GLU A O 1
ATOM 1636 N N . SER A 1 218 ? -19.533 -13.395 13.892 1.00 94.62 218 SER A N 1
ATOM 1637 C CA . SER A 1 218 ? -19.382 -12.778 12.581 1.00 94.62 218 SER A CA 1
ATOM 1638 C C . SER A 1 218 ? -18.401 -13.523 11.675 1.00 94.62 218 SER A C 1
ATOM 1640 O O . SER A 1 218 ? -18.539 -13.472 10.455 1.00 94.62 218 SER A O 1
ATOM 1642 N N . ALA A 1 219 ? -17.412 -14.227 12.231 1.00 96.25 219 ALA A N 1
ATOM 1643 C CA . ALA A 1 219 ? -16.483 -15.043 11.456 1.00 96.25 219 ALA A CA 1
ATOM 1644 C C . ALA A 1 219 ? -17.175 -16.280 10.869 1.00 96.25 219 ALA A C 1
ATOM 1646 O O . ALA A 1 219 ? -16.905 -16.644 9.726 1.00 96.25 219 ALA A O 1
ATOM 1647 N N . GLY A 1 220 ? -18.091 -16.900 11.622 1.00 95.38 220 GLY A N 1
ATOM 1648 C CA . GLY A 1 220 ? -18.872 -18.065 11.191 1.00 95.38 220 GLY A CA 1
ATOM 1649 C C . GLY A 1 220 ? -18.105 -19.394 11.173 1.00 95.38 220 GLY A C 1
ATOM 1650 O O . GLY A 1 220 ? -18.636 -20.392 10.689 1.00 95.38 220 GLY A O 1
ATOM 1651 N N . PHE A 1 221 ? -16.874 -19.424 11.688 1.00 96.44 221 PHE A N 1
ATOM 1652 C CA . PHE A 1 221 ? -16.112 -20.641 11.976 1.00 96.44 221 PHE A CA 1
ATOM 1653 C C . PHE A 1 221 ? -15.123 -20.397 13.123 1.00 96.44 221 PHE A C 1
ATOM 1655 O O . PHE A 1 221 ? -14.713 -19.261 13.373 1.00 96.44 221 PHE A O 1
ATOM 1662 N N . ASP A 1 222 ? -14.726 -21.469 13.810 1.00 96.19 222 ASP A N 1
ATOM 1663 C CA . ASP A 1 222 ? -13.751 -21.417 14.903 1.00 96.19 222 ASP A CA 1
ATOM 1664 C C . ASP A 1 222 ? -12.404 -22.074 14.555 1.00 96.19 222 ASP A C 1
ATOM 1666 O O . ASP A 1 222 ? -12.200 -22.650 13.481 1.00 96.19 222 ASP A O 1
ATOM 1670 N N . LYS A 1 223 ? -11.471 -22.010 15.513 1.00 97.00 223 LYS A N 1
ATOM 1671 C CA . LYS A 1 223 ? -10.135 -22.616 15.439 1.00 97.00 223 LYS A CA 1
ATOM 1672 C C . LYS A 1 223 ? -10.144 -24.096 15.039 1.00 97.00 223 LYS A C 1
ATOM 1674 O O . LYS A 1 223 ? -9.268 -24.514 14.285 1.00 97.00 223 LYS A O 1
ATOM 1679 N N . SER A 1 224 ? -11.104 -24.891 15.517 1.00 97.62 224 SER A N 1
ATOM 1680 C CA . SER A 1 224 ? -11.181 -26.331 15.225 1.00 97.62 224 SER A CA 1
ATOM 1681 C C . SER A 1 224 ? -11.496 -26.622 13.754 1.00 97.62 224 SER A C 1
ATOM 1683 O O . SER A 1 224 ? -11.213 -27.711 13.255 1.00 97.62 224 SER A O 1
ATOM 1685 N N . GLN A 1 225 ? -12.056 -25.643 13.041 1.00 98.00 225 GLN A N 1
ATOM 1686 C CA . GLN A 1 225 ? -12.447 -25.771 11.641 1.00 98.00 225 GLN A CA 1
ATOM 1687 C C . GLN A 1 225 ? -11.408 -25.205 10.665 1.00 98.00 225 GLN A C 1
ATOM 1689 O O . GLN A 1 225 ? -11.490 -25.497 9.473 1.00 98.00 225 GLN A O 1
ATOM 1694 N N . VAL A 1 226 ? -10.414 -24.445 11.138 1.00 98.25 226 VAL A N 1
ATOM 1695 C CA . VAL A 1 226 ? -9.441 -23.747 10.276 1.00 98.25 226 VAL A CA 1
ATOM 1696 C C . VAL A 1 226 ? -8.642 -24.697 9.383 1.00 98.25 226 VAL A C 1
ATOM 1698 O O . VAL A 1 226 ? -8.477 -24.426 8.196 1.00 98.25 226 VAL A O 1
ATOM 1701 N N . SER A 1 227 ? -8.231 -25.862 9.888 1.00 97.88 227 SER A N 1
ATOM 1702 C CA . SER A 1 227 ? -7.516 -26.874 9.090 1.00 97.88 227 SER A CA 1
ATOM 1703 C C . SER A 1 227 ? -8.351 -27.449 7.931 1.00 97.88 227 SER A C 1
ATOM 1705 O O . SER A 1 227 ? -7.813 -28.045 6.990 1.00 97.88 227 SER A O 1
ATOM 1707 N N . ARG A 1 228 ? -9.674 -27.251 7.965 1.00 98.19 228 ARG A N 1
ATOM 1708 C CA . ARG A 1 228 ? -10.634 -27.685 6.945 1.00 98.19 228 ARG A CA 1
ATOM 1709 C C . ARG A 1 228 ? -11.017 -26.586 5.959 1.00 98.19 228 ARG A C 1
ATOM 1711 O O . ARG A 1 228 ? -11.827 -26.848 5.075 1.00 98.19 228 ARG A O 1
ATOM 1718 N N . LEU A 1 229 ? -10.442 -25.386 6.052 1.00 98.62 229 LEU A N 1
ATOM 1719 C CA . LEU A 1 229 ? -10.640 -24.358 5.032 1.00 98.62 229 LEU A CA 1
ATOM 1720 C C . LEU A 1 229 ? -10.136 -24.859 3.673 1.00 98.62 229 LEU A C 1
ATOM 1722 O O . LEU A 1 229 ? -9.018 -25.377 3.552 1.00 98.62 229 LEU A O 1
ATOM 1726 N N . ARG A 1 230 ? -10.980 -24.736 2.649 1.00 98.38 230 ARG A N 1
ATOM 1727 C CA . ARG A 1 230 ? -10.679 -25.084 1.256 1.00 98.38 230 ARG A CA 1
ATOM 1728 C C . ARG A 1 230 ? -11.158 -23.963 0.345 1.00 98.38 230 ARG A C 1
ATOM 1730 O O . ARG A 1 230 ? -12.080 -23.230 0.696 1.00 98.38 230 ARG A O 1
ATOM 1737 N N . LEU A 1 231 ? -10.507 -23.832 -0.810 1.00 98.50 231 LEU A N 1
ATOM 1738 C CA . LEU A 1 231 ? -10.933 -22.898 -1.845 1.00 98.50 231 LEU A CA 1
ATOM 1739 C C . LEU A 1 231 ? -12.368 -23.247 -2.260 1.00 98.50 231 LEU A C 1
ATOM 1741 O O . LEU A 1 231 ? -12.632 -24.382 -2.649 1.00 98.50 231 LEU A O 1
ATOM 1745 N N . LYS A 1 232 ? -13.267 -22.270 -2.165 1.00 98.44 232 LYS A N 1
ATOM 1746 C CA . LYS A 1 232 ? -14.655 -22.367 -2.619 1.00 98.44 232 LYS A CA 1
ATOM 1747 C C . LYS A 1 232 ? -14.787 -21.856 -4.051 1.00 98.44 232 LYS A C 1
ATOM 1749 O O . LYS A 1 232 ? -15.385 -22.519 -4.890 1.00 98.44 232 LYS A O 1
ATOM 1754 N N . TRP A 1 233 ? -14.228 -20.679 -4.324 1.00 98.38 233 TRP A N 1
ATOM 1755 C CA . TRP A 1 233 ? -14.205 -20.079 -5.654 1.00 98.38 233 TRP A CA 1
ATOM 1756 C C . TRP A 1 233 ? -13.045 -19.088 -5.799 1.00 98.38 233 TRP A C 1
ATOM 1758 O O . TRP A 1 233 ? -12.488 -18.607 -4.810 1.00 98.38 233 TRP A O 1
ATOM 1768 N N . ALA A 1 234 ? -12.694 -18.783 -7.047 1.00 98.38 234 ALA A N 1
ATOM 1769 C CA . ALA A 1 234 ? -11.712 -17.768 -7.415 1.00 98.38 234 ALA A CA 1
ATOM 1770 C C . ALA A 1 234 ? -12.302 -16.813 -8.463 1.00 98.38 234 ALA A C 1
ATOM 1772 O O . ALA A 1 234 ? -13.061 -17.242 -9.332 1.00 98.38 234 ALA A O 1
ATOM 1773 N N . PHE A 1 235 ? -11.945 -15.534 -8.399 1.00 97.50 235 PHE A N 1
ATOM 1774 C CA . PHE A 1 235 ? -12.353 -14.505 -9.356 1.00 97.50 235 PHE A CA 1
ATOM 1775 C C . PHE A 1 235 ? -11.111 -13.854 -9.968 1.00 97.50 235 PHE A C 1
ATOM 1777 O O . PHE A 1 235 ? -10.261 -13.350 -9.234 1.00 97.50 235 PHE A O 1
ATOM 1784 N N . GLY A 1 236 ? -10.992 -13.885 -11.297 1.00 95.19 236 GLY A N 1
ATOM 1785 C CA . GLY A 1 236 ? -9.854 -13.303 -12.011 1.00 95.19 236 GLY A CA 1
ATOM 1786 C C . GLY A 1 236 ? -10.104 -11.852 -12.408 1.00 95.19 236 GLY A C 1
ATOM 1787 O O . GLY A 1 236 ? -11.151 -11.547 -12.975 1.00 95.19 236 GLY A O 1
ATOM 1788 N N . TYR A 1 237 ? -9.140 -10.967 -12.167 1.00 92.56 237 TYR A N 1
ATOM 1789 C CA . TYR A 1 237 ? -9.153 -9.593 -12.665 1.00 92.56 237 TYR A CA 1
ATOM 1790 C C . TYR A 1 237 ? -8.512 -9.543 -14.063 1.00 92.56 237 TYR A C 1
ATOM 1792 O O . TYR A 1 237 ? -7.330 -9.885 -14.209 1.00 92.56 237 TYR A O 1
ATOM 1800 N N . PRO A 1 238 ? -9.261 -9.150 -15.109 1.00 84.31 238 PRO A N 1
ATOM 1801 C CA . PRO A 1 238 ? -8.764 -9.193 -16.480 1.00 84.31 238 PRO A CA 1
ATOM 1802 C C . PRO A 1 238 ? -7.563 -8.265 -16.691 1.00 84.31 238 PRO A C 1
ATOM 1804 O O . PRO A 1 238 ? -7.630 -7.073 -16.409 1.00 84.31 238 PRO A O 1
ATOM 1807 N N . GLY A 1 239 ? -6.464 -8.812 -17.220 1.00 76.56 239 GLY A N 1
ATOM 1808 C CA . GLY A 1 239 ? -5.273 -8.040 -17.601 1.00 76.56 239 GLY A CA 1
ATOM 1809 C C . GLY A 1 239 ? -4.527 -7.365 -16.443 1.00 76.56 239 GLY A C 1
ATOM 1810 O O . GLY A 1 239 ? -3.642 -6.548 -16.693 1.00 76.56 239 GLY A O 1
ATOM 1811 N N . ALA A 1 240 ? -4.874 -7.678 -15.193 1.00 84.69 240 ALA A N 1
ATOM 1812 C CA . ALA A 1 240 ? -4.208 -7.127 -14.024 1.00 84.69 240 ALA A CA 1
ATOM 1813 C C . ALA A 1 240 ? -2.921 -7.899 -13.695 1.00 84.69 240 ALA A C 1
ATOM 1815 O O . ALA A 1 240 ? -2.816 -9.097 -13.947 1.00 84.69 240 ALA A O 1
ATOM 1816 N N . THR A 1 241 ? -1.951 -7.220 -13.084 1.00 83.69 241 THR A N 1
ATOM 1817 C CA . THR A 1 241 ? -0.718 -7.838 -12.552 1.00 83.69 241 THR A CA 1
ATOM 1818 C C . THR A 1 241 ? -0.682 -7.853 -11.024 1.00 83.69 241 THR A C 1
ATOM 1820 O O . THR A 1 241 ? 0.218 -8.437 -10.426 1.00 83.69 241 THR A O 1
ATOM 1823 N N . SER A 1 242 ? -1.647 -7.191 -10.387 1.00 89.19 242 SER A N 1
ATOM 1824 C CA . SER A 1 242 ? -1.897 -7.215 -8.945 1.00 89.19 242 SER A CA 1
ATOM 1825 C C . SER A 1 242 ? -3.383 -7.494 -8.710 1.00 89.19 242 SER A C 1
ATOM 1827 O O . SER A 1 242 ? -4.205 -7.145 -9.553 1.00 89.19 242 SER A O 1
ATOM 1829 N N . ALA A 1 243 ? -3.755 -8.097 -7.582 1.00 87.88 243 ALA A N 1
ATOM 1830 C CA . ALA A 1 243 ? -5.153 -8.439 -7.305 1.00 87.88 243 ALA A CA 1
ATOM 1831 C C . ALA A 1 243 ? -6.013 -7.233 -6.885 1.00 87.88 243 ALA A C 1
ATOM 1833 O O . ALA A 1 243 ? -7.230 -7.272 -7.027 1.00 87.88 243 ALA A O 1
ATOM 1834 N N . GLY A 1 244 ? -5.404 -6.142 -6.412 1.00 86.19 244 GLY A N 1
ATOM 1835 C CA . GLY A 1 244 ? -6.116 -4.936 -5.978 1.00 86.19 244 GLY A CA 1
ATOM 1836 C C . GLY A 1 244 ? -6.152 -4.766 -4.455 1.00 86.19 244 GLY A C 1
ATOM 1837 O O . GLY A 1 244 ? -5.191 -5.116 -3.768 1.00 86.19 244 GLY A O 1
ATOM 1838 N N . GLY A 1 245 ? -7.224 -4.158 -3.943 1.00 91.94 245 GLY A N 1
ATOM 1839 C CA . GLY A 1 245 ? -7.390 -3.792 -2.532 1.00 91.94 245 GLY A CA 1
ATOM 1840 C C . GLY A 1 245 ? -8.053 -4.867 -1.659 1.00 91.94 245 GLY A C 1
ATOM 1841 O O . GLY A 1 245 ? -8.614 -5.832 -2.179 1.00 91.94 245 GLY A O 1
ATOM 1842 N N . PRO A 1 246 ? -8.026 -4.711 -0.321 1.00 94.69 246 PRO A N 1
ATOM 1843 C CA . PRO A 1 246 ? -8.743 -5.600 0.591 1.00 94.69 246 PRO A CA 1
ATOM 1844 C C . PRO A 1 246 ? -10.269 -5.508 0.370 1.00 94.69 246 PRO A C 1
ATOM 1846 O O . PRO A 1 246 ? -10.792 -4.404 0.185 1.00 94.69 246 PRO A O 1
ATOM 1849 N N . PRO A 1 247 ? -10.994 -6.642 0.390 1.00 96.69 247 PRO A N 1
ATOM 1850 C CA . PRO A 1 247 ? -12.434 -6.662 0.159 1.00 96.69 247 PRO A CA 1
ATOM 1851 C C . PRO A 1 247 ? -13.229 -6.176 1.379 1.00 96.69 247 PRO A C 1
ATOM 1853 O O . PRO A 1 247 ? -12.870 -6.452 2.521 1.00 96.69 247 PRO A O 1
ATOM 1856 N N . THR A 1 248 ? -14.367 -5.536 1.128 1.00 97.62 248 THR A N 1
ATOM 1857 C CA . THR A 1 248 ? -15.368 -5.169 2.140 1.00 97.62 248 THR A CA 1
ATOM 1858 C C . THR A 1 248 ? -16.594 -6.057 2.002 1.00 97.62 248 THR A C 1
ATOM 1860 O O . THR A 1 248 ? -17.138 -6.187 0.911 1.00 97.62 248 THR A O 1
ATOM 1863 N N . ILE A 1 249 ? -17.041 -6.663 3.101 1.00 96.81 249 ILE A N 1
ATOM 1864 C CA . ILE A 1 249 ? -18.184 -7.578 3.139 1.00 96.81 249 ILE A CA 1
ATOM 1865 C C . ILE A 1 249 ? -19.352 -6.897 3.843 1.00 96.81 249 ILE A C 1
ATOM 1867 O O . ILE A 1 249 ? -19.291 -6.665 5.049 1.00 96.81 249 ILE A O 1
ATOM 1871 N N . VAL A 1 250 ? -20.424 -6.586 3.115 1.00 94.12 250 VAL A N 1
ATOM 1872 C CA . VAL A 1 250 ? -21.645 -5.991 3.684 1.00 94.12 250 VAL A CA 1
ATOM 1873 C C . VAL A 1 250 ? -22.862 -6.565 2.971 1.00 94.12 250 VAL A C 1
ATOM 1875 O O . VAL A 1 250 ? -22.893 -6.648 1.746 1.00 94.12 250 VAL A O 1
ATOM 1878 N N . GLY A 1 251 ? -23.869 -6.989 3.738 1.00 90.19 251 GLY A N 1
ATOM 1879 C CA . GLY A 1 251 ? -25.152 -7.428 3.184 1.00 90.19 251 GLY A CA 1
ATOM 1880 C C . GLY A 1 251 ? -25.071 -8.639 2.250 1.00 90.19 251 GLY A C 1
ATOM 1881 O O . GLY A 1 251 ? -25.847 -8.722 1.304 1.00 90.19 251 GLY A O 1
ATOM 1882 N N . GLY A 1 252 ? -24.116 -9.548 2.472 1.00 91.50 252 GLY A N 1
ATOM 1883 C CA . GLY A 1 252 ? -23.894 -10.711 1.603 1.00 91.50 252 GLY A CA 1
ATOM 1884 C C . GLY A 1 252 ? -23.107 -10.410 0.321 1.00 91.50 252 GLY A C 1
ATOM 1885 O O . GLY A 1 252 ? -22.920 -11.302 -0.505 1.00 91.50 252 GLY A O 1
ATOM 1886 N N . ARG A 1 253 ? -22.626 -9.174 0.154 1.00 94.12 253 ARG A N 1
ATOM 1887 C CA . ARG A 1 253 ? -21.860 -8.730 -1.013 1.00 94.12 253 ARG A CA 1
ATOM 1888 C C . ARG A 1 253 ? -20.416 -8.421 -0.646 1.00 94.12 253 ARG A C 1
ATOM 1890 O O . ARG A 1 253 ? -20.126 -8.002 0.473 1.00 94.12 253 ARG A O 1
ATOM 1897 N N . ILE A 1 254 ? -19.535 -8.591 -1.621 1.00 97.19 254 ILE A N 1
ATOM 1898 C CA . ILE A 1 254 ? -18.149 -8.133 -1.607 1.00 97.19 254 ILE A CA 1
ATOM 1899 C C . ILE A 1 254 ? -18.083 -6.830 -2.394 1.00 97.19 254 ILE A C 1
ATOM 1901 O O . ILE A 1 254 ? -18.498 -6.809 -3.546 1.00 97.19 254 ILE A O 1
ATOM 1905 N N . PHE A 1 255 ? -17.513 -5.781 -1.813 1.00 97.81 255 PHE A N 1
ATOM 1906 C CA . PHE A 1 255 ? -17.110 -4.562 -2.508 1.00 97.81 255 PHE A CA 1
ATOM 1907 C C . PHE A 1 255 ? -15.586 -4.510 -2.536 1.00 97.81 255 PHE A C 1
ATOM 1909 O O . PHE A 1 255 ? -14.948 -4.535 -1.482 1.00 97.81 255 PHE A O 1
ATOM 1916 N N . VAL A 1 256 ? -14.990 -4.468 -3.725 1.00 97.81 256 VAL A N 1
ATOM 1917 C CA . VAL A 1 256 ? -13.530 -4.549 -3.869 1.00 97.81 256 VAL A CA 1
ATOM 1918 C C . VAL A 1 256 ? -13.034 -3.713 -5.042 1.00 97.81 256 VAL A C 1
ATOM 1920 O O . VAL A 1 256 ? -13.656 -3.679 -6.101 1.00 97.81 256 VAL A O 1
ATOM 1923 N N . ALA A 1 257 ? -11.902 -3.038 -4.846 1.00 96.00 257 ALA A N 1
ATOM 1924 C CA . ALA A 1 257 ? -11.155 -2.411 -5.926 1.00 96.00 257 ALA A CA 1
ATOM 1925 C C . ALA A 1 257 ? -10.232 -3.458 -6.565 1.00 96.00 257 ALA A C 1
ATOM 1927 O O . ALA A 1 257 ? -9.261 -3.886 -5.941 1.00 96.00 257 ALA A O 1
ATOM 1928 N N . GLY A 1 258 ? -10.563 -3.894 -7.778 1.00 93.88 258 GLY A N 1
ATOM 1929 C CA . GLY A 1 258 ? -9.786 -4.853 -8.554 1.00 93.88 258 GLY A CA 1
ATOM 1930 C C . GLY A 1 258 ? -8.531 -4.226 -9.152 1.00 93.88 258 GLY A C 1
ATOM 1931 O O . GLY A 1 258 ? -8.482 -3.031 -9.456 1.00 93.88 258 GLY A O 1
ATOM 1932 N N . GLY A 1 259 ? -7.492 -5.037 -9.346 1.00 88.81 259 GLY A N 1
ATOM 1933 C CA . GLY A 1 259 ? -6.240 -4.557 -9.937 1.00 88.81 259 GLY A CA 1
ATOM 1934 C C . GLY A 1 259 ? -6.324 -4.180 -11.419 1.00 88.81 259 GLY A C 1
ATOM 1935 O O . GLY A 1 259 ? -5.395 -3.569 -11.939 1.00 88.81 259 GLY A O 1
ATOM 1936 N N . ASP A 1 260 ? -7.436 -4.488 -12.090 1.00 86.31 260 ASP A N 1
ATOM 1937 C CA . ASP A 1 260 ? -7.780 -3.999 -13.431 1.00 86.31 260 ASP A CA 1
ATOM 1938 C C . ASP A 1 260 ? -8.353 -2.565 -13.410 1.00 86.31 260 ASP A C 1
ATOM 1940 O O . ASP A 1 260 ? -8.739 -2.027 -14.446 1.00 86.31 260 ASP A O 1
ATOM 1944 N N . GLY A 1 261 ? -8.422 -1.943 -12.227 1.00 88.25 261 GLY A N 1
ATOM 1945 C CA . GLY A 1 261 ? -8.862 -0.565 -12.025 1.00 88.25 261 GLY A CA 1
ATOM 1946 C C . GLY A 1 261 ? -10.348 -0.410 -11.718 1.00 88.25 261 GLY A C 1
ATOM 1947 O O . GLY A 1 261 ? -10.757 0.681 -11.325 1.00 88.25 261 GLY A O 1
ATOM 1948 N N . ARG A 1 262 ? -11.153 -1.470 -11.858 1.00 93.56 262 ARG A N 1
ATOM 1949 C CA . ARG A 1 262 ? -12.596 -1.432 -11.592 1.00 93.56 262 ARG A CA 1
ATOM 1950 C C . ARG A 1 262 ? -12.907 -1.653 -10.117 1.00 93.56 262 ARG A C 1
ATOM 1952 O O . ARG A 1 262 ? -12.254 -2.426 -9.426 1.00 93.56 262 ARG A O 1
ATOM 1959 N N . ILE A 1 263 ? -13.977 -1.023 -9.658 1.00 97.19 263 ILE A N 1
ATOM 1960 C CA . ILE A 1 263 ? -14.685 -1.409 -8.443 1.00 97.19 263 ILE A CA 1
ATOM 1961 C C . ILE A 1 263 ? -15.699 -2.489 -8.808 1.00 97.19 263 ILE A C 1
ATOM 1963 O O . ILE A 1 263 ? -16.462 -2.311 -9.755 1.00 97.19 263 ILE A O 1
ATOM 1967 N N . TYR A 1 264 ? -15.743 -3.577 -8.049 1.00 97.19 264 TYR A N 1
ATOM 1968 C CA . TYR A 1 264 ? -16.715 -4.652 -8.222 1.00 97.19 264 TYR A CA 1
ATOM 1969 C C . TYR A 1 264 ? -17.634 -4.759 -7.013 1.00 97.19 264 TYR A C 1
ATOM 1971 O O . TYR A 1 264 ? -17.182 -4.614 -5.875 1.00 97.19 264 TYR A O 1
ATOM 1979 N N . SER A 1 265 ? -18.898 -5.097 -7.273 1.00 97.00 265 SER A N 1
ATOM 1980 C CA . SER A 1 265 ? -19.763 -5.749 -6.295 1.00 97.00 265 SER A CA 1
ATOM 1981 C C . SER A 1 265 ? -19.988 -7.199 -6.704 1.00 97.00 265 SER A C 1
ATOM 1983 O O . SER A 1 265 ? -20.497 -7.456 -7.797 1.00 97.00 265 SER A O 1
ATOM 1985 N N . LEU A 1 266 ? -19.597 -8.139 -5.845 1.00 96.12 266 LEU A N 1
ATOM 1986 C CA . LEU A 1 266 ? -19.729 -9.579 -6.078 1.00 96.12 266 LEU A CA 1
ATOM 1987 C C . LEU A 1 266 ? -20.642 -10.213 -5.027 1.00 96.12 266 LEU A C 1
ATOM 1989 O O . LEU A 1 266 ? -20.675 -9.759 -3.884 1.00 96.12 266 LEU A O 1
ATOM 1993 N N . ASP A 1 267 ? -21.329 -11.294 -5.376 1.00 94.62 267 ASP A N 1
ATOM 1994 C CA . ASP A 1 267 ? -21.991 -12.143 -4.386 1.00 94.62 267 ASP A CA 1
ATOM 1995 C C . ASP A 1 267 ? -20.938 -12.908 -3.570 1.00 94.62 267 ASP A C 1
ATOM 1997 O O . ASP A 1 267 ? -20.045 -13.553 -4.129 1.00 94.62 267 ASP A O 1
ATOM 2001 N N . MET A 1 268 ? -21.034 -12.874 -2.238 1.00 93.44 268 MET A N 1
ATOM 2002 C CA . MET A 1 268 ? -19.995 -13.467 -1.388 1.00 93.44 268 MET A CA 1
ATOM 2003 C C . MET A 1 268 ? -19.908 -14.999 -1.505 1.00 93.44 268 MET A C 1
ATOM 2005 O O . MET A 1 268 ? -18.873 -15.588 -1.184 1.00 93.44 268 MET A O 1
ATOM 2009 N N . ARG A 1 269 ? -20.994 -15.667 -1.923 1.00 93.31 269 ARG A N 1
ATOM 2010 C CA . ARG A 1 269 ? -21.086 -17.134 -1.948 1.00 93.31 269 ARG A CA 1
ATOM 2011 C C . ARG A 1 269 ? -20.688 -17.713 -3.297 1.00 93.31 269 ARG A C 1
ATOM 2013 O O . ARG A 1 269 ? -20.040 -18.749 -3.321 1.00 93.31 269 ARG A O 1
ATOM 2020 N N . SER A 1 270 ? -21.069 -17.077 -4.390 1.00 94.75 270 SER A N 1
ATOM 2021 C CA . SER A 1 270 ? -20.870 -17.572 -5.754 1.00 94.75 270 SER A CA 1
ATOM 2022 C C . SER A 1 270 ? -19.763 -16.841 -6.506 1.00 94.75 270 SER A C 1
ATOM 2024 O O . SER A 1 270 ? -19.246 -17.381 -7.478 1.00 94.75 270 SER A O 1
ATOM 2026 N N . GLY A 1 271 ? -19.400 -15.625 -6.086 1.00 95.31 271 GLY A N 1
ATOM 2027 C CA . GLY A 1 271 ? -18.464 -14.775 -6.819 1.00 95.31 271 GLY A CA 1
ATOM 2028 C C . GLY A 1 271 ? -19.028 -14.229 -8.138 1.00 95.31 271 GLY A C 1
ATOM 2029 O O . GLY A 1 271 ? -18.261 -13.696 -8.943 1.00 95.31 271 GLY A O 1
ATOM 2030 N N . CYS A 1 272 ? -20.340 -14.352 -8.390 1.00 95.06 272 CYS A N 1
ATOM 2031 C CA . CYS A 1 272 ? -20.975 -13.675 -9.521 1.00 95.06 272 CYS A CA 1
ATOM 2032 C C . CYS A 1 272 ? -20.926 -12.154 -9.332 1.00 95.06 272 CYS A C 1
ATOM 2034 O O . CYS A 1 272 ? -20.901 -11.650 -8.210 1.00 95.06 272 CYS A O 1
ATOM 2036 N N . VAL A 1 273 ? -20.909 -11.414 -10.436 1.00 94.88 273 VAL A N 1
ATOM 2037 C CA . VAL A 1 273 ? -20.821 -9.953 -10.460 1.00 94.88 273 VAL A CA 1
ATOM 2038 C C . VAL A 1 273 ? -22.225 -9.354 -10.417 1.00 94.88 273 VAL A C 1
ATOM 2040 O O . VAL A 1 273 ? -23.023 -9.577 -11.326 1.00 94.88 273 VAL A O 1
ATOM 2043 N N . HIS A 1 274 ? -22.530 -8.552 -9.398 1.00 93.38 274 HIS A N 1
ATOM 2044 C CA . HIS A 1 274 ? -23.743 -7.729 -9.385 1.00 93.38 274 HIS A CA 1
ATOM 2045 C C . HIS A 1 274 ? -23.594 -6.526 -10.316 1.00 93.38 274 HIS A C 1
ATOM 2047 O O . HIS A 1 274 ? -24.477 -6.248 -11.123 1.00 93.38 274 HIS A O 1
ATOM 2053 N N . TRP A 1 275 ? -22.469 -5.821 -10.201 1.00 94.44 275 TRP A N 1
ATOM 2054 C CA . TRP A 1 275 ? -22.114 -4.682 -11.041 1.00 94.44 275 TRP A CA 1
ATOM 2055 C C . TRP A 1 275 ? -20.609 -4.402 -10.953 1.00 94.44 275 TRP A C 1
ATOM 2057 O O . TRP A 1 275 ? -19.917 -4.879 -10.048 1.00 94.44 275 TRP A O 1
ATOM 2067 N N . SER A 1 276 ? -20.106 -3.598 -11.889 1.00 94.75 276 SER A N 1
ATOM 2068 C CA . SER A 1 276 ? -18.749 -3.046 -11.853 1.00 94.75 276 SER A CA 1
ATOM 2069 C C . SER A 1 276 ? -18.756 -1.566 -12.235 1.00 94.75 276 SER A C 1
ATOM 2071 O O . SER A 1 276 ? -19.504 -1.180 -13.132 1.00 94.75 276 SER A O 1
ATOM 2073 N N . PHE A 1 277 ? -17.889 -0.766 -11.623 1.00 94.62 277 PHE A N 1
ATOM 2074 C CA . PHE A 1 277 ? -17.718 0.662 -11.890 1.00 94.62 277 PHE A CA 1
ATOM 2075 C C . PHE A 1 277 ? -16.252 0.959 -12.227 1.00 94.62 277 PHE A C 1
ATOM 2077 O O . PHE A 1 277 ? -15.360 0.537 -11.495 1.00 94.62 277 PHE A O 1
ATOM 2084 N N . LEU A 1 278 ? -15.984 1.679 -13.319 1.00 92.88 278 LEU A N 1
ATOM 2085 C CA . LEU A 1 278 ? -14.630 2.100 -13.690 1.00 92.88 278 LEU A CA 1
ATOM 2086 C C . LEU A 1 278 ? -14.417 3.575 -13.294 1.00 92.88 278 LEU A C 1
ATOM 2088 O O . LEU A 1 278 ? -14.946 4.456 -13.975 1.00 92.88 278 LEU A O 1
ATOM 2092 N N . PRO A 1 279 ? -13.685 3.868 -12.203 1.00 92.12 279 PRO A N 1
ATOM 2093 C CA . PRO A 1 279 ? -13.314 5.235 -11.844 1.00 92.12 279 PRO A CA 1
ATOM 2094 C C . PRO A 1 279 ? -12.336 5.851 -12.855 1.00 92.12 279 PRO A C 1
ATOM 2096 O O . PRO A 1 279 ? -11.708 5.152 -13.647 1.00 92.12 279 PRO A O 1
ATOM 2099 N N . ALA A 1 280 ? -12.169 7.178 -12.789 1.00 87.56 280 ALA A N 1
ATOM 2100 C CA . ALA A 1 280 ? -11.251 7.914 -13.668 1.00 87.56 280 ALA A CA 1
ATOM 2101 C C . ALA A 1 280 ? -9.779 7.490 -13.502 1.00 87.56 280 ALA A C 1
ATOM 2103 O O . ALA A 1 280 ? -8.993 7.591 -14.441 1.00 87.56 280 ALA A O 1
ATOM 2104 N N . ALA A 1 281 ? -9.416 7.011 -12.315 1.00 87.12 281 ALA A N 1
ATOM 2105 C CA . ALA A 1 281 ? -8.136 6.390 -12.028 1.00 87.12 281 ALA A CA 1
ATOM 2106 C C . ALA A 1 281 ? -8.311 5.310 -10.951 1.00 87.12 281 ALA A C 1
ATOM 2108 O O . ALA A 1 281 ? -9.324 5.263 -10.251 1.00 87.12 281 ALA A O 1
ATOM 2109 N N . THR A 1 282 ? -7.340 4.403 -10.858 1.00 87.56 282 THR A N 1
ATOM 2110 C CA . THR A 1 282 ? -7.433 3.188 -10.041 1.00 87.56 282 THR A CA 1
ATOM 2111 C C . THR A 1 282 ? -7.620 3.499 -8.556 1.00 87.56 282 THR A C 1
ATOM 2113 O O . THR A 1 282 ? -6.839 4.235 -7.956 1.00 87.56 282 THR A O 1
ATOM 2116 N N . ALA A 1 283 ? -8.607 2.868 -7.928 1.00 92.44 283 ALA A N 1
ATOM 2117 C CA . ALA A 1 283 ? -8.668 2.763 -6.475 1.00 92.44 283 ALA A CA 1
ATOM 2118 C C . ALA A 1 283 ? -7.854 1.549 -6.013 1.00 92.44 283 ALA A C 1
ATOM 2120 O O . ALA A 1 283 ? -7.784 0.539 -6.712 1.00 92.44 283 ALA A O 1
ATOM 2121 N N . ARG A 1 284 ? -7.247 1.626 -4.826 1.00 89.62 284 ARG A N 1
ATOM 2122 C CA . ARG A 1 284 ? -6.533 0.475 -4.242 1.00 89.62 284 ARG A CA 1
ATOM 2123 C C . ARG A 1 284 ? -6.867 0.187 -2.784 1.00 89.62 284 ARG A C 1
ATOM 2125 O O . ARG A 1 284 ? -6.493 -0.868 -2.291 1.00 89.62 284 ARG A O 1
ATOM 2132 N N . ALA A 1 285 ? -7.503 1.125 -2.088 1.00 93.94 285 ALA A N 1
ATOM 2133 C CA . ALA A 1 285 ? -7.808 0.994 -0.671 1.00 93.94 285 ALA A CA 1
ATOM 2134 C C . ALA A 1 285 ? -9.103 0.209 -0.426 1.00 93.94 285 ALA A C 1
ATOM 2136 O O . ALA A 1 285 ? -9.878 -0.033 -1.353 1.00 93.94 285 ALA A O 1
ATOM 2137 N N . ALA A 1 286 ? -9.343 -0.170 0.833 1.00 96.62 286 ALA A N 1
ATOM 2138 C CA . ALA A 1 286 ? -10.626 -0.740 1.237 1.00 96.62 286 ALA A CA 1
ATOM 2139 C C . ALA A 1 286 ? -11.769 0.250 0.961 1.00 96.62 286 ALA A C 1
ATOM 2141 O O . ALA A 1 286 ? -11.618 1.458 1.163 1.00 96.62 286 ALA A O 1
ATOM 2142 N N . ILE A 1 287 ? -12.917 -0.278 0.545 1.00 97.94 287 ILE A N 1
ATOM 2143 C CA . ILE A 1 287 ? -14.142 0.497 0.320 1.00 97.94 287 ILE A CA 1
ATOM 2144 C C . ILE A 1 287 ? -14.921 0.560 1.630 1.00 97.94 287 ILE A C 1
ATOM 2146 O O . ILE A 1 287 ? -15.106 -0.467 2.275 1.00 97.94 287 ILE A O 1
ATOM 2150 N N . THR A 1 288 ? -15.417 1.729 2.012 1.00 97.88 288 THR A N 1
ATOM 2151 C CA . THR A 1 288 ? -16.268 1.879 3.201 1.00 97.88 288 THR A CA 1
ATOM 2152 C C . THR A 1 288 ? -17.721 1.993 2.778 1.00 97.88 288 THR A C 1
ATOM 2154 O O . THR A 1 288 ? -18.037 2.760 1.881 1.00 97.88 288 THR A O 1
ATOM 2157 N N . VAL A 1 289 ? -18.616 1.242 3.405 1.00 97.31 289 VAL A N 1
ATOM 2158 C CA . VAL A 1 289 ? -20.054 1.243 3.111 1.00 97.31 289 VAL A CA 1
ATOM 2159 C C . VAL A 1 289 ? -20.815 1.939 4.242 1.00 97.31 289 VAL A C 1
ATOM 2161 O O . VAL A 1 289 ? -20.436 1.832 5.410 1.00 97.31 289 VAL A O 1
ATOM 2164 N N . SER A 1 290 ? -21.873 2.679 3.923 1.00 95.88 290 SER A N 1
ATOM 2165 C CA . SER A 1 290 ? -22.725 3.324 4.925 1.00 95.88 290 SER A CA 1
ATOM 2166 C C . SER A 1 290 ? -23.432 2.305 5.835 1.00 95.88 290 SER A C 1
ATOM 2168 O O . SER A 1 290 ? -23.671 1.174 5.413 1.00 95.88 290 SER A O 1
ATOM 2170 N N . PRO A 1 291 ? -23.789 2.664 7.086 1.00 90.94 291 PRO A N 1
ATOM 2171 C CA . PRO A 1 291 ? -24.442 1.734 8.014 1.00 90.94 291 PRO A CA 1
ATOM 2172 C C . PRO A 1 291 ? -25.775 1.165 7.510 1.00 90.94 291 PRO A C 1
ATOM 2174 O O . PRO A 1 291 ? -26.121 0.036 7.835 1.00 90.94 291 PRO A O 1
ATOM 2177 N N . ASP A 1 292 ? -26.507 1.930 6.699 1.00 90.75 292 ASP A N 1
ATOM 2178 C CA . ASP A 1 292 ? -27.744 1.498 6.032 1.00 90.75 292 ASP A CA 1
ATOM 2179 C C . ASP A 1 292 ? -27.489 0.623 4.786 1.00 90.75 292 ASP A C 1
ATOM 2181 O O . ASP A 1 292 ? -28.424 0.192 4.115 1.00 90.75 292 ASP A O 1
ATOM 2185 N N . GLY A 1 293 ? -26.220 0.391 4.444 1.00 92.19 293 GLY A N 1
ATOM 2186 C CA . GLY A 1 293 ? -25.796 -0.383 3.289 1.00 92.19 293 GLY A CA 1
ATOM 2187 C C . GLY A 1 293 ? -25.996 0.310 1.943 1.00 92.19 293 GLY A C 1
ATOM 2188 O O . GLY A 1 293 ? -25.726 -0.324 0.934 1.00 92.19 293 GLY A O 1
ATOM 2189 N N . SER A 1 294 ? -26.466 1.559 1.871 1.00 93.62 294 SER A N 1
ATOM 2190 C CA . SER A 1 294 ? -26.917 2.181 0.611 1.00 93.62 294 SER A CA 1
ATOM 2191 C C . SER A 1 294 ? -25.799 2.767 -0.262 1.00 93.62 294 SER A C 1
ATOM 2193 O O . SER A 1 294 ? -25.939 2.844 -1.487 1.00 93.62 294 SER A O 1
ATOM 2195 N N . THR A 1 295 ? -24.684 3.169 0.351 1.00 97.75 295 THR A N 1
ATOM 2196 C CA . THR A 1 295 ? -23.630 3.953 -0.301 1.00 97.75 295 THR A CA 1
ATOM 2197 C C . THR A 1 295 ? -22.252 3.371 -0.022 1.00 97.75 295 THR A C 1
ATOM 2199 O O . THR A 1 295 ? -21.930 3.051 1.119 1.00 97.75 295 THR A O 1
ATOM 2202 N N . ALA A 1 296 ? -21.425 3.256 -1.058 1.00 98.38 296 ALA A N 1
ATOM 2203 C CA . ALA A 1 296 ? -20.028 2.855 -0.969 1.00 98.38 296 ALA A CA 1
ATOM 2204 C C . ALA A 1 296 ? -19.104 4.042 -1.266 1.00 98.38 296 ALA A C 1
ATOM 2206 O O . ALA A 1 296 ? -19.295 4.752 -2.252 1.00 98.38 296 ALA A O 1
ATOM 2207 N N . TYR A 1 297 ? -18.081 4.209 -0.431 1.00 98.81 297 TYR A N 1
ATOM 2208 C CA . TYR A 1 297 ? -17.113 5.297 -0.442 1.00 98.81 297 TYR A CA 1
ATOM 2209 C C . TYR A 1 297 ? -15.701 4.769 -0.665 1.00 98.81 297 TYR A C 1
ATOM 2211 O O . TYR A 1 297 ? -15.271 3.812 -0.016 1.00 98.81 297 TYR A O 1
ATOM 2219 N N . PHE A 1 298 ? -14.954 5.425 -1.543 1.00 98.62 298 PHE A N 1
ATOM 2220 C CA . PHE A 1 298 ? -13.557 5.091 -1.809 1.00 98.62 298 PHE A CA 1
ATOM 2221 C C . PHE A 1 298 ? -12.794 6.312 -2.322 1.00 98.62 298 PHE A C 1
ATOM 2223 O O . PHE A 1 298 ? -13.389 7.319 -2.705 1.00 98.62 298 PHE A O 1
ATOM 2230 N N . GLY A 1 299 ? -11.468 6.211 -2.325 1.00 97.44 299 GLY A N 1
ATOM 2231 C CA . GLY A 1 299 ? -10.593 7.187 -2.961 1.00 97.44 299 GLY A CA 1
ATOM 2232 C C . GLY A 1 299 ? -9.657 6.536 -3.969 1.00 97.44 299 GLY A C 1
ATOM 2233 O O . GLY A 1 299 ? -9.401 5.329 -3.914 1.00 97.44 299 GLY A O 1
ATOM 2234 N N . GLU A 1 300 ? -9.168 7.346 -4.900 1.00 94.12 300 GLU A N 1
ATOM 2235 C CA . GLU A 1 300 ? -8.290 6.905 -5.983 1.00 94.12 300 GLU A CA 1
ATOM 2236 C C . GLU A 1 300 ? -6.946 7.652 -6.034 1.00 94.12 300 GLU A C 1
ATOM 2238 O O . GLU A 1 300 ? -6.681 8.607 -5.294 1.00 94.12 300 GLU A O 1
ATOM 2243 N N . ILE A 1 301 ? -6.049 7.135 -6.873 1.00 90.12 301 ILE A N 1
ATOM 2244 C CA . ILE A 1 301 ? -4.630 7.500 -6.963 1.00 90.12 301 ILE A CA 1
ATOM 2245 C C . ILE A 1 301 ? -4.307 8.915 -7.492 1.00 90.12 301 ILE A C 1
ATOM 2247 O O . ILE A 1 301 ? -3.132 9.249 -7.573 1.00 90.12 301 ILE A O 1
ATOM 2251 N N . GLN A 1 302 ? -5.301 9.731 -7.821 1.00 90.31 302 GLN A N 1
ATOM 2252 C CA . GLN A 1 302 ? -5.243 11.150 -8.200 1.00 90.31 302 GLN A CA 1
ATOM 2253 C C . GLN A 1 302 ? -6.000 12.031 -7.186 1.00 90.31 302 GLN A C 1
ATOM 2255 O O . GLN A 1 302 ? -6.550 13.071 -7.538 1.00 90.31 302 GLN A O 1
ATOM 2260 N N . ALA A 1 303 ? -6.074 11.583 -5.929 1.00 96.00 303 ALA A N 1
ATOM 2261 C CA . ALA A 1 303 ? -6.632 12.323 -4.797 1.00 96.00 303 ALA A CA 1
ATOM 2262 C C . ALA A 1 303 ? -8.106 12.745 -4.939 1.00 96.00 303 ALA A C 1
ATOM 2264 O O . ALA A 1 303 ? -8.524 13.780 -4.417 1.00 96.00 303 ALA A O 1
ATOM 2265 N N . ARG A 1 304 ? -8.927 11.910 -5.589 1.00 97.12 304 ARG A N 1
ATOM 2266 C CA . ARG A 1 304 ? -10.384 12.100 -5.634 1.00 97.12 304 ARG A CA 1
ATOM 2267 C C . ARG A 1 304 ? -11.122 11.097 -4.764 1.00 97.12 304 ARG A C 1
ATOM 2269 O O . ARG A 1 304 ? -10.831 9.900 -4.807 1.00 97.12 304 ARG A O 1
ATOM 2276 N N . ALA A 1 305 ? -12.111 11.581 -4.026 1.00 98.62 305 ALA A N 1
ATOM 2277 C CA . ALA A 1 305 ? -13.055 10.761 -3.278 1.00 98.62 305 ALA A CA 1
ATOM 2278 C C . ALA A 1 305 ? -14.351 10.560 -4.072 1.00 98.62 305 ALA A C 1
ATOM 2280 O O . ALA A 1 305 ? -14.780 11.444 -4.816 1.00 98.62 305 ALA A O 1
ATOM 2281 N N . TYR A 1 306 ? -14.977 9.401 -3.891 1.00 98.81 306 TYR A N 1
ATOM 2282 C CA . TYR A 1 306 ? -16.199 8.998 -4.582 1.00 98.81 306 TYR A CA 1
ATOM 2283 C C . TYR A 1 306 ? -17.233 8.466 -3.596 1.00 98.81 306 TYR A C 1
ATOM 2285 O O . TYR A 1 306 ? -16.876 7.802 -2.618 1.00 98.81 306 TYR A O 1
ATOM 2293 N N . ALA A 1 307 ? -18.504 8.654 -3.948 1.00 98.81 307 ALA A N 1
ATOM 2294 C CA . ALA A 1 307 ? -19.610 7.841 -3.467 1.00 98.81 307 ALA A CA 1
ATOM 2295 C C . ALA A 1 307 ? -20.382 7.233 -4.635 1.00 98.81 307 ALA A C 1
ATOM 2297 O O . ALA A 1 307 ? -20.707 7.916 -5.609 1.00 98.81 307 ALA A O 1
ATOM 2298 N N . ILE A 1 308 ? -20.713 5.953 -4.508 1.00 98.62 308 ILE A N 1
ATOM 2299 C CA . ILE A 1 308 ? -21.533 5.209 -5.466 1.00 98.62 308 ILE A CA 1
ATOM 2300 C C . ILE A 1 308 ? -22.643 4.455 -4.732 1.00 98.62 308 ILE A C 1
ATOM 2302 O O . ILE A 1 308 ? -22.478 4.074 -3.571 1.00 98.62 308 ILE A O 1
ATOM 2306 N N . LYS A 1 309 ? -23.767 4.198 -5.402 1.00 97.31 309 LYS A N 1
ATOM 2307 C CA . LYS A 1 309 ? -24.820 3.340 -4.847 1.00 97.31 309 LYS A CA 1
ATOM 2308 C C . LYS A 1 309 ? -24.342 1.896 -4.784 1.00 97.31 309 LYS A C 1
ATOM 2310 O O . LYS A 1 309 ? -23.837 1.352 -5.764 1.00 97.31 309 LYS A O 1
ATOM 2315 N N . THR A 1 310 ? -24.576 1.229 -3.664 1.00 95.25 310 THR A N 1
ATOM 2316 C CA . THR A 1 310 ? -24.255 -0.202 -3.508 1.00 95.25 310 THR A CA 1
ATOM 2317 C C . THR A 1 310 ? -25.177 -1.118 -4.312 1.00 95.25 310 THR A C 1
ATOM 2319 O O . THR A 1 310 ? -24.814 -2.263 -4.601 1.00 95.25 310 THR A O 1
ATOM 2322 N N . SER A 1 311 ? -26.364 -0.634 -4.690 1.00 92.62 311 SER A N 1
ATOM 2323 C CA . SER A 1 311 ? -27.358 -1.397 -5.446 1.00 92.62 311 SER A CA 1
ATOM 2324 C C . SER A 1 311 ? -26.905 -1.704 -6.872 1.00 92.62 311 SER A C 1
ATOM 2326 O O . SER A 1 311 ? -27.063 -2.843 -7.309 1.00 92.62 311 SER A O 1
ATOM 2328 N N . ASP A 1 312 ? -26.331 -0.716 -7.565 1.00 93.50 312 ASP A N 1
ATOM 2329 C CA . ASP A 1 312 ? -26.049 -0.755 -9.009 1.00 93.50 312 ASP A CA 1
ATOM 2330 C C . ASP A 1 312 ? -24.697 -0.138 -9.424 1.00 93.50 312 ASP A C 1
ATOM 2332 O O . ASP A 1 312 ? -24.355 -0.162 -10.605 1.00 93.50 312 ASP A O 1
ATOM 2336 N N . GLY A 1 313 ? -23.925 0.415 -8.483 1.00 95.31 313 GLY A N 1
ATOM 2337 C CA . GLY A 1 313 ? -22.638 1.055 -8.758 1.00 95.31 313 GLY A CA 1
ATOM 2338 C C . GLY A 1 313 ? -22.738 2.450 -9.380 1.00 95.31 313 GLY A C 1
ATOM 2339 O O . GLY A 1 313 ? -21.715 3.000 -9.790 1.00 95.31 313 GLY A O 1
ATOM 2340 N N . SER A 1 314 ? -23.935 3.042 -9.473 1.00 97.00 314 SER A N 1
ATOM 2341 C CA . SER A 1 314 ? -24.105 4.380 -10.050 1.00 97.00 314 SER A CA 1
ATOM 2342 C C . SER A 1 314 ? -23.450 5.461 -9.188 1.00 97.00 314 SER A C 1
ATOM 2344 O O . SER A 1 314 ? -23.507 5.427 -7.958 1.00 97.00 314 SER A O 1
ATOM 2346 N N . LEU A 1 315 ? -22.821 6.435 -9.850 1.00 98.44 315 LEU A N 1
ATOM 2347 C CA . LEU A 1 315 ? -22.152 7.560 -9.202 1.00 98.44 315 LEU A CA 1
ATOM 2348 C C . LEU A 1 315 ? -23.164 8.466 -8.491 1.00 98.44 315 LEU A C 1
ATOM 2350 O O . LEU A 1 315 ? -24.136 8.903 -9.104 1.00 98.44 315 LEU A O 1
ATOM 2354 N N . LEU A 1 316 ? -22.903 8.773 -7.219 1.00 98.69 316 LEU A N 1
ATOM 2355 C CA . LEU A 1 316 ? -23.647 9.766 -6.439 1.00 98.69 316 LEU A CA 1
ATOM 2356 C C . LEU A 1 316 ? -22.923 11.110 -6.446 1.00 98.69 316 LEU A C 1
ATOM 2358 O O . LEU A 1 316 ? -23.498 12.122 -6.838 1.00 98.69 316 LEU A O 1
ATOM 2362 N N . TRP A 1 317 ? -21.648 11.111 -6.055 1.00 98.75 317 TRP A N 1
ATOM 2363 C CA . TRP A 1 317 ? -20.799 12.297 -6.078 1.00 98.75 317 TRP A CA 1
ATOM 2364 C C . TRP A 1 317 ? -19.325 11.924 -6.252 1.00 98.75 317 TRP A C 1
ATOM 2366 O O . TRP A 1 317 ? -18.908 10.786 -6.015 1.00 98.75 317 TRP A O 1
ATOM 2376 N N . LYS A 1 318 ? -18.537 12.913 -6.682 1.00 98.31 318 LYS A N 1
ATOM 2377 C CA . LYS A 1 318 ? -17.079 12.854 -6.805 1.00 98.31 318 LYS A CA 1
ATOM 2378 C C . LYS A 1 318 ? -16.492 14.196 -6.377 1.00 98.31 318 LYS A C 1
ATOM 2380 O O . LYS A 1 318 ? -16.950 15.225 -6.871 1.00 98.31 318 LYS A O 1
ATOM 2385 N N . THR A 1 319 ? -15.450 14.167 -5.552 1.00 98.56 319 THR A N 1
ATOM 2386 C CA . THR A 1 319 ? -14.797 15.370 -5.017 1.00 98.56 319 THR A CA 1
ATOM 2387 C C . THR A 1 319 ? -13.286 15.282 -5.200 1.00 98.56 319 THR A C 1
ATOM 2389 O O . THR A 1 319 ? -12.671 14.309 -4.766 1.00 98.56 319 THR A O 1
ATOM 2392 N N . ASP A 1 320 ? -12.689 16.298 -5.826 1.00 97.12 320 ASP A N 1
ATOM 2393 C CA . ASP A 1 320 ? -11.234 16.476 -5.889 1.00 97.12 320 ASP A CA 1
ATOM 2394 C C . ASP A 1 320 ? -10.750 17.032 -4.535 1.00 97.12 320 ASP A C 1
ATOM 2396 O O . ASP A 1 320 ? -11.221 18.087 -4.110 1.00 97.12 320 ASP A O 1
ATOM 2400 N N . LEU A 1 321 ? -9.864 16.319 -3.827 1.00 97.56 321 LEU A N 1
ATOM 2401 C CA . LEU A 1 321 ? -9.419 16.707 -2.475 1.00 97.56 321 LEU A CA 1
ATOM 2402 C C . LEU A 1 321 ? -8.081 17.441 -2.452 1.00 97.56 321 LEU A C 1
ATOM 2404 O O . LEU A 1 321 ? -7.817 18.217 -1.534 1.00 97.56 321 LEU A O 1
ATOM 2408 N N . ASP A 1 322 ? -7.226 17.170 -3.432 1.00 95.56 322 ASP A N 1
ATOM 2409 C CA . ASP A 1 322 ? -5.897 17.755 -3.519 1.00 95.56 322 ASP A CA 1
ATOM 2410 C C . ASP A 1 322 ? -5.501 17.911 -4.991 1.00 95.56 322 ASP A C 1
ATOM 2412 O O . ASP A 1 322 ? -5.688 17.004 -5.803 1.00 95.56 322 ASP A O 1
ATOM 2416 N N . HIS A 1 323 ? -4.982 19.087 -5.339 1.00 93.00 323 HIS A N 1
ATOM 2417 C CA . HIS A 1 323 ? -4.559 19.426 -6.698 1.00 93.00 323 HIS A CA 1
ATOM 2418 C C . HIS A 1 323 ? -3.050 19.276 -6.903 1.00 93.00 323 HIS A C 1
ATOM 2420 O O . HIS A 1 323 ? -2.553 19.535 -8.002 1.00 93.00 323 HIS A O 1
ATOM 2426 N N . HIS A 1 324 ? -2.304 18.876 -5.870 1.00 94.69 324 HIS A N 1
ATOM 2427 C CA . HIS A 1 324 ? -0.893 18.574 -6.016 1.00 94.69 324 HIS A CA 1
ATOM 2428 C C . HIS A 1 324 ? -0.714 17.420 -7.028 1.00 94.69 324 HIS A C 1
ATOM 2430 O O . HIS A 1 324 ? -1.339 16.371 -6.860 1.00 94.69 324 HIS A O 1
ATOM 2436 N N . PRO A 1 325 ? 0.154 17.547 -8.055 1.00 89.62 325 PRO A N 1
ATOM 2437 C CA . PRO A 1 325 ? 0.242 16.577 -9.160 1.00 89.62 325 PRO A CA 1
ATOM 2438 C C . PRO A 1 325 ? 0.557 15.135 -8.746 1.00 89.62 325 PRO A C 1
ATOM 2440 O O . PRO A 1 325 ? 0.275 14.196 -9.485 1.00 89.62 325 PRO A O 1
ATOM 2443 N N . PHE A 1 326 ? 1.159 14.967 -7.568 1.00 92.56 326 PHE A N 1
ATOM 2444 C CA . PHE A 1 326 ? 1.527 13.669 -7.011 1.00 92.56 326 PHE A CA 1
ATOM 2445 C C . PHE A 1 326 ? 0.654 13.227 -5.833 1.00 92.56 326 PHE A C 1
ATOM 2447 O O . PHE A 1 326 ? 0.969 12.201 -5.239 1.00 92.56 326 PHE A O 1
ATOM 2454 N N . ALA A 1 327 ? -0.398 13.969 -5.469 1.00 95.81 327 ALA A N 1
ATOM 2455 C CA . ALA A 1 327 ? -1.290 13.570 -4.385 1.00 95.81 327 ALA A CA 1
ATOM 2456 C C . ALA A 1 327 ? -2.098 12.315 -4.748 1.00 95.81 327 ALA A C 1
ATOM 2458 O O . ALA A 1 327 ? -2.519 12.111 -5.887 1.00 95.81 327 ALA A O 1
ATOM 2459 N N . MET A 1 328 ? -2.324 11.464 -3.751 1.00 95.44 328 MET A N 1
ATOM 2460 C CA . MET A 1 328 ? -2.930 10.147 -3.905 1.00 95.44 328 MET A CA 1
ATOM 2461 C C . MET A 1 328 ? -3.762 9.765 -2.684 1.00 95.44 328 MET A C 1
ATOM 2463 O O . MET A 1 328 ? -3.325 9.975 -1.550 1.00 95.44 328 MET A O 1
ATOM 2467 N N . ILE A 1 329 ? -4.877 9.059 -2.885 1.00 97.31 329 ILE A N 1
ATOM 2468 C CA . ILE A 1 329 ? -5.559 8.354 -1.792 1.00 97.31 329 ILE A CA 1
ATOM 2469 C C . ILE A 1 329 ? -5.168 6.879 -1.840 1.00 97.31 329 ILE A C 1
ATOM 2471 O O . ILE A 1 329 ? -5.492 6.144 -2.774 1.00 97.31 329 ILE A O 1
ATOM 2475 N N . THR A 1 330 ? -4.428 6.448 -0.821 1.00 94.56 330 THR A N 1
ATOM 2476 C CA . THR A 1 330 ? -3.969 5.059 -0.669 1.00 94.56 330 THR A CA 1
ATOM 2477 C C . THR A 1 330 ? -4.431 4.409 0.636 1.00 94.56 330 THR A C 1
ATOM 2479 O O . THR A 1 330 ? -4.448 3.179 0.715 1.00 94.56 330 THR A O 1
ATOM 2482 N N . GLY A 1 331 ? -4.857 5.210 1.618 1.00 95.62 331 GLY A N 1
ATOM 2483 C CA . GLY A 1 331 ? -5.536 4.759 2.830 1.00 95.62 331 GLY A CA 1
ATOM 2484 C C . GLY A 1 331 ? -7.047 4.649 2.623 1.00 95.62 331 GLY A C 1
ATOM 2485 O O . GLY A 1 331 ? -7.629 5.357 1.801 1.00 95.62 331 GLY A O 1
ATOM 2486 N N . ALA A 1 332 ? -7.694 3.744 3.360 1.00 97.00 332 ALA A N 1
ATOM 2487 C CA . ALA A 1 332 ? -9.144 3.580 3.279 1.00 97.00 332 ALA A CA 1
ATOM 2488 C C . ALA A 1 332 ? -9.866 4.769 3.942 1.00 97.00 332 ALA A C 1
ATOM 2490 O O . ALA A 1 332 ? -9.491 5.144 5.057 1.00 97.00 332 ALA A O 1
ATOM 2491 N N . PRO A 1 333 ? -10.910 5.341 3.315 1.00 98.00 333 PRO A N 1
ATOM 2492 C CA . PRO A 1 333 ? -11.783 6.303 3.977 1.00 98.00 333 PRO A CA 1
ATOM 2493 C C . PRO A 1 333 ? -12.486 5.692 5.191 1.00 98.00 333 PRO A C 1
ATOM 2495 O O . PRO A 1 333 ? -12.825 4.509 5.177 1.00 98.00 333 PRO A O 1
ATOM 2498 N N . LYS A 1 334 ? -12.796 6.497 6.208 1.00 98.12 334 LYS A N 1
ATOM 2499 C CA . LYS A 1 334 ? -13.568 6.059 7.380 1.00 98.12 334 LYS A CA 1
ATOM 2500 C C . LYS A 1 334 ? -14.819 6.910 7.534 1.00 98.12 334 LYS A C 1
ATOM 2502 O O . LYS A 1 334 ? -14.736 8.131 7.517 1.00 98.12 334 LYS A O 1
ATOM 2507 N N . LEU A 1 335 ? -15.973 6.269 7.679 1.00 98.19 335 LEU A N 1
ATOM 2508 C CA . LEU A 1 335 ? -17.252 6.949 7.864 1.00 98.19 335 LEU A CA 1
ATOM 2509 C C . LEU A 1 335 ? -17.631 6.944 9.343 1.00 98.19 335 LEU A C 1
ATOM 2511 O O . LEU A 1 335 ? -17.664 5.884 9.970 1.00 98.19 335 LEU A O 1
ATOM 2515 N N . TYR A 1 336 ? -17.961 8.112 9.884 1.00 98.19 336 TYR A N 1
ATOM 2516 C CA . TYR A 1 336 ? -18.486 8.238 11.237 1.00 98.19 336 TYR A CA 1
ATOM 2517 C C . TYR A 1 336 ? -19.399 9.462 11.345 1.00 98.19 336 TYR A C 1
ATOM 2519 O O . TYR A 1 336 ? -19.061 10.532 10.852 1.00 98.19 336 TYR A O 1
ATOM 2527 N N . ALA A 1 337 ? -20.570 9.292 11.967 1.00 96.50 337 ALA A N 1
ATOM 2528 C CA . ALA A 1 337 ? -21.536 10.368 12.225 1.00 96.50 337 ALA A CA 1
ATOM 2529 C C . ALA A 1 337 ? -21.846 11.266 11.001 1.00 96.50 337 ALA A C 1
ATOM 2531 O O . ALA A 1 337 ? -21.890 12.488 11.107 1.00 96.50 337 ALA A O 1
ATOM 2532 N N . GLY A 1 338 ? -22.032 10.660 9.821 1.00 97.25 338 GLY A N 1
ATOM 2533 C CA . GLY A 1 338 ? -22.333 11.384 8.576 1.00 97.25 338 GLY A CA 1
ATOM 2534 C C . GLY A 1 338 ? -21.132 12.072 7.915 1.00 97.25 338 GLY A C 1
ATOM 2535 O O . GLY A 1 338 ? -21.295 12.658 6.848 1.00 97.25 338 GLY A O 1
ATOM 2536 N N . LYS A 1 339 ? -19.929 11.969 8.494 1.00 98.69 339 LYS A N 1
ATOM 2537 C CA . LYS A 1 339 ? -18.686 12.517 7.941 1.00 98.69 339 LYS A CA 1
ATOM 2538 C C . LYS A 1 339 ? -17.790 11.407 7.406 1.00 98.69 339 LYS A C 1
ATOM 2540 O O . LYS A 1 339 ? -17.541 10.412 8.092 1.00 98.69 339 LYS A O 1
ATOM 2545 N N . LEU A 1 340 ? -17.295 11.583 6.186 1.00 98.81 340 LEU A N 1
ATOM 2546 C CA . LEU A 1 340 ? -16.305 10.703 5.578 1.00 98.81 340 LEU A CA 1
ATOM 2547 C C . LEU A 1 340 ? -14.910 11.316 5.735 1.00 98.81 340 LEU A C 1
ATOM 2549 O O . LEU A 1 340 ? -14.618 12.356 5.151 1.00 98.81 340 LEU A O 1
ATOM 2553 N N . TYR A 1 341 ? -14.049 10.647 6.494 1.00 98.88 341 TYR A N 1
ATOM 2554 C CA . TYR A 1 341 ? -12.659 11.032 6.710 1.00 98.88 341 TYR A CA 1
ATOM 2555 C C . TYR A 1 341 ? -11.764 10.344 5.680 1.00 98.88 341 TYR A C 1
ATOM 2557 O O . TYR A 1 341 ? -11.665 9.114 5.666 1.00 98.88 341 TYR A O 1
ATOM 2565 N N . VAL A 1 342 ? -11.126 11.128 4.813 1.00 98.88 342 VAL A N 1
ATOM 2566 C CA . VAL A 1 342 ? -10.336 10.643 3.676 1.00 98.88 342 VAL A CA 1
ATOM 2567 C C . VAL A 1 342 ? -8.863 11.044 3.839 1.00 98.88 342 VAL A C 1
ATOM 2569 O O . VAL A 1 342 ? -8.561 12.244 3.836 1.00 98.88 342 VAL A O 1
ATOM 2572 N N . PRO A 1 343 ? -7.947 10.067 3.977 1.00 98.44 343 PRO A N 1
ATOM 2573 C CA . PRO A 1 343 ? -6.515 10.326 4.078 1.00 98.44 343 PRO A CA 1
ATOM 2574 C C . PRO A 1 343 ? -5.861 10.555 2.709 1.00 98.44 343 PRO A C 1
ATOM 2576 O O . PRO A 1 343 ? -6.186 9.870 1.736 1.00 98.44 343 PRO A O 1
ATOM 2579 N N . VAL A 1 344 ? -4.920 11.502 2.644 1.00 98.50 344 VAL A N 1
ATOM 2580 C CA . VAL A 1 344 ? -4.159 11.841 1.433 1.00 98.50 344 VAL A CA 1
ATOM 2581 C C . VAL A 1 344 ? -2.655 11.690 1.677 1.00 98.50 344 VAL A C 1
ATOM 2583 O O . VAL A 1 344 ? -2.081 12.159 2.663 1.00 98.50 344 VAL A O 1
ATOM 2586 N N . SER A 1 345 ? -2.026 11.033 0.711 1.00 97.56 345 SER A N 1
ATOM 2587 C CA . SER A 1 345 ? -0.610 10.672 0.615 1.00 97.56 345 SER A CA 1
ATOM 2588 C C . SER A 1 345 ? -0.044 11.142 -0.727 1.00 97.56 345 SER A C 1
ATOM 2590 O O . SER A 1 345 ? -0.754 11.807 -1.479 1.00 97.56 345 SER A O 1
ATOM 2592 N N . SER A 1 346 ? 1.202 10.801 -1.061 1.00 95.44 346 SER A N 1
ATOM 2593 C CA . SER A 1 346 ? 1.825 11.276 -2.296 1.00 95.44 346 SER A CA 1
ATOM 2594 C C . SER A 1 346 ? 2.802 10.283 -2.914 1.00 95.44 346 SER A C 1
ATOM 2596 O O . SER A 1 346 ? 3.272 9.358 -2.259 1.00 95.44 346 SER A O 1
ATOM 2598 N N . ALA A 1 347 ? 3.087 10.488 -4.198 1.00 91.12 347 ALA A N 1
ATOM 2599 C CA . ALA A 1 347 ? 4.190 9.866 -4.928 1.00 91.12 347 ALA A CA 1
ATOM 2600 C C . ALA A 1 347 ? 5.350 10.846 -5.211 1.00 91.12 347 ALA A C 1
ATOM 2602 O O . ALA A 1 347 ? 6.236 10.520 -6.000 1.00 91.12 347 ALA A O 1
ATOM 2603 N N . GLU A 1 348 ? 5.357 12.046 -4.617 1.00 94.06 348 GLU A N 1
ATOM 2604 C CA . GLU A 1 348 ? 6.357 13.092 -4.904 1.00 94.06 348 GLU A CA 1
ATOM 2605 C C . GLU A 1 348 ? 7.792 12.659 -4.557 1.00 94.06 348 GLU A C 1
ATOM 2607 O O . GLU A 1 348 ? 8.737 13.111 -5.202 1.00 94.06 348 GLU A O 1
ATOM 2612 N N . GLU A 1 349 ? 7.966 11.698 -3.644 1.00 91.50 349 GLU A N 1
ATOM 2613 C CA . GLU A 1 349 ? 9.258 11.045 -3.377 1.00 91.50 349 GLU A CA 1
ATOM 2614 C C . GLU A 1 349 ? 9.947 10.563 -4.664 1.00 91.50 349 GLU A C 1
ATOM 2616 O O . GLU A 1 349 ? 11.172 10.642 -4.779 1.00 91.50 349 GLU A O 1
ATOM 2621 N N . LEU A 1 350 ? 9.172 10.077 -5.645 1.00 87.75 350 LEU A N 1
ATOM 2622 C CA . LEU A 1 350 ? 9.682 9.635 -6.945 1.00 87.75 350 LEU A CA 1
ATOM 2623 C C . LEU A 1 350 ? 10.037 10.818 -7.853 1.00 87.75 350 LEU A C 1
ATOM 2625 O O . LEU A 1 350 ? 10.978 10.722 -8.643 1.00 87.75 350 LEU A O 1
ATOM 2629 N N . ALA A 1 351 ? 9.314 11.936 -7.749 1.00 88.69 351 ALA A N 1
ATOM 2630 C CA . ALA A 1 351 ? 9.553 13.123 -8.568 1.00 88.69 351 ALA A CA 1
ATOM 2631 C C . ALA A 1 351 ? 10.937 13.734 -8.304 1.00 88.69 351 ALA A C 1
ATOM 2633 O O . ALA A 1 351 ? 11.567 14.258 -9.226 1.00 88.69 351 ALA A O 1
ATOM 2634 N N . ALA A 1 352 ? 11.458 13.567 -7.083 1.00 90.94 352 ALA A N 1
ATOM 2635 C CA . ALA A 1 352 ? 12.805 13.979 -6.703 1.00 90.94 352 ALA A CA 1
ATOM 2636 C C . ALA A 1 352 ? 13.908 13.375 -7.596 1.00 90.94 352 ALA A C 1
ATOM 2638 O O . ALA A 1 352 ? 14.960 13.991 -7.738 1.00 90.94 352 ALA A O 1
ATOM 2639 N N . THR A 1 353 ? 13.684 12.226 -8.248 1.00 87.56 353 THR A N 1
ATOM 2640 C CA . THR A 1 353 ? 14.675 11.611 -9.161 1.00 87.56 353 THR A CA 1
ATOM 2641 C C . THR A 1 353 ? 15.035 12.485 -10.364 1.00 87.56 353 THR A C 1
ATOM 2643 O O . THR A 1 353 ? 16.107 12.316 -10.944 1.00 87.56 353 THR A O 1
ATOM 2646 N N . ASN A 1 354 ? 14.174 13.434 -10.742 1.00 87.50 354 ASN A N 1
ATOM 2647 C CA . ASN A 1 354 ? 14.490 14.420 -11.763 1.00 87.50 354 ASN A CA 1
ATOM 2648 C C . ASN A 1 354 ? 15.228 15.613 -11.119 1.00 87.50 354 ASN A C 1
ATOM 2650 O O . ASN A 1 354 ? 14.590 16.397 -10.417 1.00 87.50 354 ASN A O 1
ATOM 2654 N N . PRO A 1 355 ? 16.527 15.842 -11.396 1.00 89.25 355 PRO A N 1
ATOM 2655 C CA . PRO A 1 355 ? 17.312 16.917 -10.770 1.00 89.25 355 PRO A CA 1
ATOM 2656 C C . PRO A 1 355 ? 16.823 18.335 -11.133 1.00 89.25 355 PRO A C 1
ATOM 2658 O O . PRO A 1 355 ? 17.237 19.322 -10.522 1.00 89.25 355 PRO A O 1
ATOM 2661 N N . LYS A 1 356 ? 15.939 18.461 -12.132 1.00 91.38 356 LYS A N 1
ATOM 2662 C CA . LYS A 1 356 ? 15.299 19.724 -12.534 1.00 91.38 356 LYS A CA 1
ATOM 2663 C C . LYS A 1 356 ? 13.904 19.921 -11.939 1.00 91.38 356 LYS A C 1
ATOM 2665 O O . LYS A 1 356 ? 13.311 20.974 -12.153 1.00 91.38 356 LYS A O 1
ATOM 2670 N N . TYR A 1 357 ? 13.374 18.932 -11.224 1.00 91.56 357 TYR A N 1
ATOM 2671 C CA . TYR A 1 357 ? 12.121 19.072 -10.493 1.00 91.56 357 TYR A CA 1
ATOM 2672 C C . TYR A 1 357 ? 12.358 19.878 -9.206 1.00 91.56 357 TYR A C 1
ATOM 2674 O O . TYR A 1 357 ? 13.235 19.489 -8.429 1.00 91.56 357 TYR A O 1
ATOM 2682 N N . PRO A 1 358 ? 11.603 20.968 -8.961 1.00 92.19 358 PRO A N 1
ATOM 2683 C CA . PRO A 1 358 ? 11.648 21.693 -7.696 1.00 92.19 358 PRO A CA 1
ATOM 2684 C C . PRO A 1 358 ? 11.056 20.853 -6.555 1.00 92.19 358 PRO A C 1
ATOM 2686 O O . PRO A 1 358 ? 9.869 20.936 -6.247 1.00 92.19 358 PRO A O 1
ATOM 2689 N N . CYS A 1 359 ? 11.886 20.000 -5.957 1.00 85.50 359 CYS A N 1
ATOM 2690 C CA . CYS A 1 359 ? 11.493 19.129 -4.855 1.00 85.50 359 CYS A CA 1
ATOM 2691 C C . CYS A 1 359 ? 11.612 19.861 -3.513 1.00 85.50 359 CYS A C 1
ATOM 2693 O O . CYS A 1 359 ? 12.637 20.469 -3.235 1.00 85.50 359 CYS A O 1
ATOM 2695 N N . CYS A 1 360 ? 10.648 19.794 -2.607 1.00 94.38 360 CYS A N 1
ATOM 2696 C CA . CYS A 1 360 ? 9.342 19.150 -2.718 1.00 94.38 360 CYS A CA 1
ATOM 2697 C C . CYS A 1 360 ? 8.302 20.017 -2.000 1.00 94.38 360 CYS A C 1
ATOM 2699 O O . CYS A 1 360 ? 8.651 20.873 -1.182 1.00 94.38 360 CYS A O 1
ATOM 2701 N N . THR A 1 361 ? 7.022 19.845 -2.333 1.00 96.31 361 THR A N 1
ATOM 2702 C CA . THR A 1 361 ? 5.961 20.763 -1.875 1.00 96.31 361 THR A CA 1
ATOM 2703 C C . THR A 1 361 ? 4.722 20.085 -1.305 1.00 96.31 361 THR A C 1
ATOM 2705 O O . THR A 1 361 ? 3.909 20.760 -0.667 1.00 96.31 361 THR A O 1
ATOM 2708 N N . PHE A 1 362 ? 4.572 18.771 -1.479 1.00 97.56 362 PHE A N 1
ATOM 2709 C CA . PHE A 1 362 ? 3.433 18.029 -0.960 1.00 97.56 362 PHE A CA 1
ATOM 2710 C C . PHE A 1 362 ? 3.363 18.099 0.567 1.00 97.56 362 PHE A C 1
ATOM 2712 O O . PHE A 1 362 ? 4.379 18.072 1.264 1.00 97.56 362 PHE A O 1
ATOM 2719 N N . ARG A 1 363 ? 2.139 18.128 1.095 1.00 97.62 363 ARG A N 1
ATOM 2720 C CA . ARG A 1 363 ? 1.848 18.028 2.525 1.00 97.62 363 ARG A CA 1
ATOM 2721 C C . ARG A 1 363 ? 0.726 17.017 2.701 1.00 97.62 363 ARG A C 1
ATOM 2723 O O . ARG A 1 363 ? -0.329 17.182 2.093 1.00 97.62 363 ARG A O 1
ATOM 2730 N N . GLY A 1 364 ? 0.935 16.004 3.538 1.00 98.00 364 GLY A N 1
ATOM 2731 C CA . GLY A 1 364 ? -0.122 15.054 3.879 1.00 98.00 364 GLY A CA 1
ATOM 2732 C C . GLY A 1 364 ? -1.353 15.747 4.454 1.00 98.00 364 GLY A C 1
ATOM 2733 O O . GLY A 1 364 ? -1.251 16.816 5.060 1.00 98.00 364 GLY A O 1
ATOM 2734 N N . SER A 1 365 ? -2.528 15.146 4.273 1.00 98.44 365 SER A N 1
ATOM 2735 C CA . SER A 1 365 ? -3.762 15.694 4.836 1.00 98.44 365 SER A CA 1
ATOM 2736 C C . SER A 1 365 ? -4.794 14.631 5.202 1.00 98.44 365 SER A C 1
ATOM 2738 O O . SER A 1 365 ? -4.817 13.531 4.646 1.00 98.44 365 SER A O 1
ATOM 2740 N N . ILE A 1 366 ? -5.669 14.985 6.146 1.00 98.50 366 ILE A N 1
ATOM 2741 C CA . ILE A 1 366 ? -6.972 14.348 6.346 1.00 98.50 366 ILE A CA 1
ATOM 2742 C C . ILE A 1 366 ? -8.054 15.337 5.934 1.00 98.50 366 ILE A C 1
ATOM 2744 O O . ILE A 1 366 ? -8.012 16.509 6.304 1.00 98.50 366 ILE A O 1
ATOM 2748 N N . ASN A 1 367 ? -9.041 14.847 5.195 1.00 98.69 367 ASN A N 1
ATOM 2749 C CA . ASN A 1 367 ? -10.173 15.632 4.723 1.00 98.69 367 ASN A CA 1
ATOM 2750 C C . ASN A 1 367 ? -11.453 15.056 5.319 1.00 98.69 367 ASN A C 1
ATOM 2752 O O . ASN A 1 367 ? -11.647 13.842 5.259 1.00 98.69 367 ASN A O 1
ATOM 2756 N N . ALA A 1 368 ? -12.326 15.898 5.865 1.00 98.81 368 ALA A N 1
ATOM 2757 C CA . ALA A 1 368 ? -13.673 15.493 6.246 1.00 98.81 368 ALA A CA 1
ATOM 2758 C C . ALA A 1 368 ? -14.667 15.985 5.198 1.00 98.81 368 ALA A C 1
ATOM 2760 O O . ALA A 1 368 ? -14.746 17.182 4.920 1.00 98.81 368 ALA A O 1
ATOM 2761 N N . LEU A 1 369 ? -15.435 15.059 4.637 1.00 98.88 369 LEU A N 1
ATOM 2762 C CA . LEU A 1 369 ? -16.528 15.343 3.716 1.00 98.88 369 LEU A CA 1
ATOM 2763 C C . LEU A 1 369 ? -17.868 15.095 4.403 1.00 98.88 369 LEU A C 1
ATOM 2765 O O . LEU A 1 369 ? -17.985 14.157 5.192 1.00 98.88 369 LEU A O 1
ATOM 2769 N N . ASP A 1 370 ? -18.895 15.860 4.047 1.00 98.75 370 ASP A N 1
ATOM 2770 C CA . ASP A 1 370 ? -20.270 15.403 4.239 1.00 98.75 370 ASP A CA 1
ATOM 2771 C C . ASP A 1 370 ? -20.476 14.149 3.382 1.00 98.75 370 ASP A C 1
ATOM 2773 O O . ASP A 1 370 ? -20.259 14.169 2.168 1.00 98.75 370 ASP A O 1
ATOM 2777 N N . ALA A 1 371 ? -20.848 13.034 4.007 1.00 98.50 371 ALA A N 1
ATOM 2778 C CA . ALA A 1 371 ? -20.929 11.757 3.310 1.00 98.50 371 ALA A CA 1
ATOM 2779 C C . ALA A 1 371 ? -22.052 11.730 2.258 1.00 98.50 371 ALA A C 1
ATOM 2781 O O . ALA A 1 371 ? -21.940 11.027 1.255 1.00 98.50 371 ALA A O 1
ATOM 2782 N N . SER A 1 372 ? -23.121 12.506 2.447 1.00 98.25 372 SER A N 1
ATOM 2783 C CA . SER A 1 372 ? -24.267 12.514 1.535 1.00 98.25 372 SER A CA 1
ATOM 2784 C C . SER A 1 372 ? -24.017 13.353 0.282 1.00 98.25 372 SER A C 1
ATOM 2786 O O . SER A 1 372 ? -24.447 12.965 -0.805 1.00 98.25 372 SER A O 1
ATOM 2788 N N . THR A 1 373 ? -23.291 14.467 0.410 1.00 98.56 373 THR A N 1
ATOM 2789 C CA . THR A 1 373 ? -23.075 15.413 -0.696 1.00 98.56 373 THR A CA 1
ATOM 2790 C C . THR A 1 373 ? -21.664 15.385 -1.278 1.00 98.56 373 THR A C 1
ATOM 2792 O O . THR A 1 373 ? -21.455 15.891 -2.380 1.00 98.56 373 THR A O 1
ATOM 2795 N N . GLY A 1 374 ? -20.684 14.849 -0.546 1.00 98.56 374 GLY A N 1
ATOM 2796 C CA . GLY A 1 374 ? -19.267 14.934 -0.899 1.00 98.56 374 GLY A CA 1
ATOM 2797 C C . GLY A 1 374 ? -18.653 16.315 -0.659 1.00 98.56 374 GLY A C 1
ATOM 2798 O O . GLY A 1 374 ? -17.528 16.565 -1.092 1.00 98.56 374 GLY A O 1
ATOM 2799 N N . THR A 1 375 ? -19.367 17.233 0.001 1.00 98.69 375 THR A N 1
ATOM 2800 C CA . THR A 1 375 ? -18.875 18.590 0.279 1.00 98.69 375 THR A CA 1
ATOM 2801 C C . THR A 1 375 ? -17.738 18.553 1.295 1.00 98.69 375 THR A C 1
ATOM 2803 O O . THR A 1 375 ? -17.890 17.972 2.366 1.00 98.69 375 THR A O 1
ATOM 2806 N N . LEU A 1 376 ? -16.615 19.207 0.981 1.00 98.62 376 LEU A N 1
ATOM 2807 C CA . LEU A 1 376 ? -15.496 19.367 1.910 1.00 98.62 376 LEU A CA 1
ATOM 2808 C C . LEU A 1 376 ? -15.907 20.245 3.095 1.00 98.62 376 LEU A C 1
ATOM 2810 O O . LEU A 1 376 ? -16.228 21.418 2.920 1.00 98.62 376 LEU A O 1
ATOM 2814 N N . LEU A 1 377 ? -15.889 19.663 4.293 1.00 98.69 377 LEU A N 1
ATOM 2815 C CA . LEU A 1 377 ? -16.183 20.346 5.552 1.00 98.69 377 LEU A CA 1
ATOM 2816 C C . LEU A 1 377 ? -14.925 21.003 6.114 1.00 98.69 377 LEU A C 1
ATOM 2818 O O . LEU A 1 377 ? -14.954 22.160 6.523 1.00 98.69 377 LEU A O 1
ATOM 2822 N N . TRP A 1 378 ? -13.817 20.262 6.117 1.00 98.56 378 TRP A N 1
ATOM 2823 C CA . TRP A 1 378 ? -12.503 20.766 6.497 1.00 98.56 378 TRP A CA 1
ATOM 2824 C C . TRP A 1 378 ? -11.383 19.905 5.909 1.00 98.56 378 TRP A C 1
ATOM 2826 O O . TRP A 1 378 ? -11.566 18.721 5.616 1.00 98.56 378 TRP A O 1
ATOM 2836 N N . GLN A 1 379 ? -10.202 20.511 5.788 1.00 98.00 379 GLN A N 1
ATOM 2837 C CA . GLN A 1 379 ? -8.946 19.860 5.426 1.00 98.00 379 GLN A CA 1
ATOM 2838 C C . GLN A 1 379 ? -7.892 20.190 6.486 1.00 98.00 379 GLN A C 1
ATOM 2840 O O . GLN A 1 379 ? -7.644 21.359 6.783 1.00 98.00 379 GLN A O 1
ATOM 2845 N N . ALA A 1 380 ? -7.264 19.156 7.039 1.00 97.94 380 ALA A N 1
ATOM 2846 C CA . ALA A 1 380 ? -6.212 19.268 8.037 1.00 97.94 380 ALA A CA 1
ATOM 2847 C C . ALA A 1 380 ? -4.892 18.762 7.448 1.00 97.94 380 ALA A C 1
ATOM 2849 O O . ALA A 1 380 ? -4.738 17.561 7.222 1.00 97.94 380 ALA A O 1
ATOM 2850 N N . TYR A 1 381 ? -3.943 19.668 7.201 1.00 98.25 381 TYR A N 1
ATOM 2851 C CA . TYR A 1 381 ? -2.590 19.293 6.787 1.00 98.25 381 TYR A CA 1
ATOM 2852 C C . TYR A 1 381 ? -1.788 18.742 7.971 1.00 98.25 381 TYR A C 1
ATOM 2854 O O . TYR A 1 381 ? -1.802 19.314 9.062 1.00 98.25 381 TYR A O 1
ATOM 2862 N N . THR A 1 382 ? -1.042 17.662 7.743 1.00 97.94 382 THR A N 1
ATOM 2863 C CA . THR A 1 382 ? -0.123 17.071 8.730 1.00 97.94 382 THR A CA 1
ATOM 2864 C C . THR A 1 382 ? 1.107 17.942 8.945 1.00 97.94 382 THR A C 1
ATOM 2866 O O . THR A 1 382 ? 1.615 18.018 10.060 1.00 97.94 382 THR A O 1
ATOM 2869 N N . ILE A 1 383 ? 1.551 18.656 7.907 1.00 97.56 383 ILE A N 1
ATOM 2870 C CA . ILE A 1 383 ? 2.536 19.740 7.982 1.00 97.56 383 ILE A CA 1
ATOM 2871 C C . ILE A 1 383 ? 1.768 21.062 7.850 1.00 97.56 383 ILE A C 1
ATOM 2873 O O . ILE A 1 383 ? 1.364 21.419 6.742 1.00 97.56 383 ILE A O 1
ATOM 2877 N N . PRO A 1 384 ? 1.543 21.813 8.945 1.00 92.00 384 PRO A N 1
ATOM 2878 C CA . PRO A 1 384 ? 0.756 23.044 8.877 1.00 92.00 384 PRO A CA 1
ATOM 2879 C C . PRO A 1 384 ? 1.410 24.140 8.024 1.00 92.00 384 PRO A C 1
ATOM 2881 O O . PRO A 1 384 ? 0.723 24.891 7.331 1.00 92.00 384 PRO A O 1
ATOM 2884 N N . ALA A 1 385 ? 2.741 24.235 8.059 1.00 92.06 385 ALA A N 1
ATOM 2885 C CA . ALA A 1 385 ? 3.487 25.218 7.281 1.00 92.06 385 ALA A CA 1
ATOM 2886 C C . ALA A 1 385 ? 3.495 24.851 5.789 1.00 92.06 385 ALA A C 1
ATOM 2888 O O . ALA A 1 385 ? 3.645 23.689 5.422 1.00 92.06 385 ALA A O 1
ATOM 2889 N N . ALA A 1 386 ? 3.339 25.843 4.914 1.00 94.00 386 ALA A N 1
ATOM 2890 C CA . ALA A 1 386 ? 3.591 25.651 3.489 1.00 94.00 386 ALA A CA 1
ATOM 2891 C C . ALA A 1 386 ? 5.093 25.460 3.235 1.00 94.00 386 ALA A C 1
ATOM 2893 O O . ALA A 1 386 ? 5.915 26.035 3.951 1.00 94.00 386 ALA A O 1
ATOM 2894 N N . ALA A 1 387 ? 5.434 24.694 2.198 1.00 95.06 387 ALA A N 1
ATOM 2895 C CA . ALA A 1 387 ? 6.816 24.555 1.765 1.00 95.06 387 ALA A CA 1
ATOM 2896 C C . ALA A 1 387 ? 7.379 25.917 1.326 1.00 95.06 387 ALA A C 1
ATOM 2898 O O . ALA A 1 387 ? 6.711 26.700 0.645 1.00 95.06 387 ALA A O 1
ATOM 2899 N N . GLN A 1 388 ? 8.614 26.197 1.725 1.00 95.56 388 GLN A N 1
ATOM 2900 C CA . GLN A 1 388 ? 9.352 27.409 1.390 1.00 95.56 388 GLN A CA 1
ATOM 2901 C C . GLN A 1 388 ? 10.689 27.039 0.759 1.00 95.56 388 GLN A C 1
ATOM 2903 O O . GLN A 1 388 ? 11.194 25.937 0.967 1.00 95.56 388 GLN A O 1
ATOM 2908 N N . LEU A 1 389 ? 11.269 27.964 -0.006 1.00 95.44 389 LEU A N 1
ATOM 2909 C CA . LEU A 1 389 ? 12.605 27.791 -0.569 1.00 95.44 389 LEU A CA 1
ATOM 2910 C C . LEU A 1 389 ? 13.619 27.595 0.567 1.00 95.44 389 LEU A C 1
ATOM 2912 O O . LEU A 1 389 ? 13.830 28.501 1.373 1.00 95.44 389 LEU A O 1
ATOM 2916 N N . SER A 1 390 ? 14.250 26.425 0.614 1.00 90.50 390 SER A N 1
ATOM 2917 C CA . SER A 1 390 ? 15.244 26.068 1.628 1.00 90.50 390 SER A CA 1
ATOM 2918 C C . SER A 1 390 ? 16.671 26.122 1.083 1.00 90.50 390 SER A C 1
ATOM 2920 O O . SER A 1 390 ? 17.592 26.522 1.797 1.00 90.50 390 SER A O 1
ATOM 2922 N N . ALA A 1 391 ? 16.870 25.756 -0.186 1.00 92.94 391 ALA A N 1
ATOM 2923 C CA . ALA A 1 391 ? 18.166 25.789 -0.858 1.00 92.94 391 ALA A CA 1
ATOM 2924 C C . ALA A 1 391 ? 18.014 25.773 -2.388 1.00 92.94 391 ALA A C 1
ATOM 2926 O O . ALA A 1 391 ? 16.910 25.714 -2.921 1.00 92.94 391 ALA A O 1
ATOM 2927 N N . LYS A 1 392 ? 19.145 25.774 -3.097 1.00 94.94 392 LYS A N 1
ATOM 2928 C CA . LYS A 1 392 ? 19.231 25.321 -4.489 1.00 94.94 392 LYS A CA 1
ATOM 2929 C C . LYS A 1 392 ? 20.111 24.080 -4.560 1.00 94.94 392 LYS A C 1
ATOM 2931 O O . LYS A 1 392 ? 21.096 23.991 -3.824 1.00 94.94 392 LYS A O 1
ATOM 2936 N N . ASN A 1 393 ? 19.766 23.137 -5.428 1.00 93.44 393 ASN A N 1
ATOM 2937 C CA . ASN A 1 393 ? 20.586 21.953 -5.657 1.00 93.44 393 ASN A CA 1
ATOM 2938 C C . ASN A 1 393 ? 21.803 22.256 -6.554 1.00 93.44 393 ASN A C 1
ATOM 2940 O O . ASN A 1 393 ? 21.989 23.378 -7.032 1.00 93.44 393 ASN A O 1
ATOM 2944 N N . ALA A 1 394 ? 22.632 21.238 -6.809 1.00 92.06 394 ALA A N 1
ATOM 2945 C CA . ALA A 1 394 ? 23.866 21.366 -7.591 1.00 92.06 394 ALA A CA 1
ATOM 2946 C C . ALA A 1 394 ? 23.657 21.855 -9.040 1.00 92.06 394 ALA A C 1
ATOM 2948 O O . ALA A 1 394 ? 24.588 22.394 -9.636 1.00 92.06 394 ALA A O 1
ATOM 2949 N N . VAL A 1 395 ? 22.450 21.700 -9.598 1.00 93.06 395 VAL A N 1
ATOM 2950 C CA . VAL A 1 395 ? 22.095 22.164 -10.951 1.00 93.06 395 VAL A CA 1
ATOM 2951 C C . VAL A 1 395 ? 21.287 23.472 -10.946 1.00 93.06 395 VAL A C 1
ATOM 2953 O O . VAL A 1 395 ? 20.811 23.907 -11.993 1.00 93.06 395 VAL A O 1
ATOM 2956 N N . GLY A 1 396 ? 21.159 24.128 -9.785 1.00 94.38 396 GLY A N 1
ATOM 2957 C CA . GLY A 1 396 ? 20.517 25.438 -9.623 1.00 94.38 396 GLY A CA 1
ATOM 2958 C C . GLY A 1 396 ? 18.995 25.408 -9.428 1.00 94.38 396 GLY A C 1
ATOM 2959 O O . GLY A 1 396 ? 18.377 26.476 -9.322 1.00 94.38 396 GLY A O 1
ATOM 2960 N N . THR A 1 397 ? 18.399 24.216 -9.358 1.00 95.62 397 THR A N 1
ATOM 2961 C CA . THR A 1 397 ? 16.962 24.011 -9.124 1.00 95.62 397 THR A CA 1
ATOM 2962 C C . THR A 1 397 ? 16.606 24.318 -7.673 1.00 95.62 397 THR A C 1
ATOM 2964 O O . THR A 1 397 ? 17.385 24.014 -6.770 1.00 95.62 397 THR A O 1
ATOM 2967 N N . ASP A 1 398 ? 15.438 24.917 -7.447 1.00 95.69 398 ASP A N 1
ATOM 2968 C CA . ASP A 1 398 ? 14.933 25.213 -6.106 1.00 95.69 398 ASP A CA 1
ATOM 2969 C C . ASP A 1 398 ? 14.636 23.937 -5.319 1.00 95.69 398 ASP A C 1
ATOM 2971 O O . ASP A 1 398 ? 13.960 23.036 -5.809 1.00 95.69 398 ASP A O 1
ATOM 2975 N N . MET A 1 399 ? 15.118 23.899 -4.080 1.00 94.50 399 MET A N 1
ATOM 2976 C CA . MET A 1 399 ? 14.752 22.900 -3.087 1.00 94.50 399 MET A CA 1
ATOM 2977 C C . MET A 1 399 ? 13.794 23.547 -2.092 1.00 94.50 399 MET A C 1
ATOM 2979 O O . MET A 1 399 ? 14.115 24.584 -1.507 1.00 94.50 399 MET A O 1
ATOM 2983 N N . LEU A 1 400 ? 12.614 22.959 -1.929 1.00 95.81 400 LEU A N 1
ATOM 2984 C CA . LEU A 1 400 ? 11.520 23.468 -1.107 1.00 95.81 400 LEU A CA 1
ATOM 2985 C C . LEU A 1 400 ? 11.235 22.512 0.056 1.00 95.81 400 LEU A C 1
ATOM 2987 O O . LEU A 1 400 ? 11.381 21.299 -0.092 1.00 95.81 400 LEU A O 1
ATOM 2991 N N . GLY A 1 401 ? 10.811 23.041 1.202 1.00 94.50 401 GLY A N 1
ATOM 2992 C CA . GLY A 1 401 ? 10.384 22.252 2.360 1.00 94.50 401 GLY A CA 1
ATOM 2993 C C . GLY A 1 401 ? 9.867 23.122 3.515 1.00 94.50 401 GLY A C 1
ATOM 2994 O O . GLY A 1 401 ? 9.952 24.349 3.436 1.00 94.50 401 GLY A O 1
ATOM 2995 N N . PRO A 1 402 ? 9.326 22.532 4.594 1.00 95.56 402 PRO A N 1
ATOM 2996 C CA . PRO A 1 402 ? 9.124 21.096 4.802 1.00 95.56 402 PRO A CA 1
ATOM 2997 C C . PRO A 1 402 ? 8.065 20.511 3.857 1.00 95.56 402 PRO A C 1
ATOM 2999 O O . PRO A 1 402 ? 7.131 21.205 3.457 1.00 95.56 402 PRO A O 1
ATOM 3002 N N . SER A 1 403 ? 8.205 19.233 3.507 1.00 97.12 403 SER A N 1
ATOM 3003 C CA . SER A 1 403 ? 7.258 18.500 2.654 1.00 97.12 403 SER A CA 1
ATOM 3004 C C . SER A 1 403 ? 7.174 17.021 3.048 1.00 97.12 403 SER A C 1
ATOM 3006 O O . SER A 1 403 ? 8.022 16.535 3.798 1.00 97.12 403 SER A O 1
ATOM 3008 N N . GLY A 1 404 ? 6.151 16.311 2.577 1.00 97.12 404 GLY A N 1
ATOM 3009 C CA . GLY A 1 404 ? 5.884 14.911 2.912 1.00 97.12 404 GLY A CA 1
ATOM 3010 C C . GLY A 1 404 ? 4.824 14.749 4.002 1.00 97.12 404 GLY A C 1
ATOM 3011 O O . GLY A 1 404 ? 3.753 15.363 3.935 1.00 97.12 404 GLY A O 1
ATOM 3012 N N . ALA A 1 405 ? 5.110 13.889 4.981 1.00 97.56 405 ALA A N 1
ATOM 3013 C CA . ALA A 1 405 ? 4.229 13.473 6.072 1.00 97.56 405 ALA A CA 1
ATOM 3014 C C . ALA A 1 405 ? 2.841 13.021 5.591 1.00 97.56 405 ALA A C 1
ATOM 3016 O O . ALA A 1 405 ? 1.811 13.364 6.183 1.00 97.56 405 ALA A O 1
ATOM 3017 N N . GLY A 1 406 ? 2.808 12.281 4.478 1.00 97.88 406 GLY A N 1
ATOM 3018 C CA . GLY A 1 406 ? 1.583 11.747 3.888 1.00 97.88 406 GLY A CA 1
ATOM 3019 C C . GLY A 1 406 ? 0.828 10.829 4.848 1.00 97.88 406 GLY A C 1
ATOM 3020 O O . GLY A 1 406 ? 1.443 10.099 5.622 1.00 97.88 406 GLY A O 1
ATOM 3021 N N . VAL A 1 407 ? -0.504 10.822 4.769 1.00 98.25 407 VAL A N 1
ATOM 3022 C CA . VAL A 1 407 ? -1.334 9.844 5.483 1.00 98.25 407 VAL A CA 1
ATOM 3023 C C . VAL A 1 407 ? -1.789 8.797 4.477 1.00 98.25 407 VAL A C 1
ATOM 3025 O O . VAL A 1 407 ? -2.670 9.042 3.655 1.00 98.25 407 VAL A O 1
ATOM 3028 N N . TRP A 1 408 ? -1.148 7.633 4.494 1.00 95.38 408 TRP A N 1
ATOM 3029 C CA . TRP A 1 408 ? -1.372 6.574 3.501 1.00 95.38 408 TRP A CA 1
ATOM 3030 C C . TRP A 1 408 ? -2.112 5.349 4.054 1.00 95.38 408 TRP A C 1
ATOM 3032 O O . TRP A 1 408 ? -2.256 4.331 3.374 1.00 95.38 408 TRP A O 1
ATOM 3042 N N . SER A 1 409 ? -2.637 5.458 5.274 1.00 96.00 409 SER A N 1
ATOM 3043 C CA . SER A 1 409 ? -3.341 4.395 5.988 1.00 96.00 409 SER A CA 1
ATOM 3044 C C . SER A 1 409 ? -4.710 4.874 6.502 1.00 96.00 409 SER A C 1
ATOM 3046 O O . SER A 1 409 ? -5.017 6.066 6.470 1.00 96.00 409 SER A O 1
ATOM 3048 N N . SER A 1 410 ? -5.594 3.944 6.879 1.00 97.44 410 SER A N 1
ATOM 3049 C CA . SER A 1 410 ? -6.941 4.282 7.373 1.00 97.44 410 SER A CA 1
ATOM 3050 C C . SER A 1 410 ? -6.860 5.039 8.706 1.00 97.44 410 SER A C 1
ATOM 3052 O O . SER A 1 410 ? -6.154 4.572 9.599 1.00 97.44 410 SER A O 1
ATOM 3054 N N . PRO A 1 411 ? -7.630 6.125 8.915 1.00 97.94 411 PRO A N 1
ATOM 3055 C CA . PRO A 1 411 ? -7.708 6.766 10.221 1.00 97.94 411 PRO A CA 1
ATOM 3056 C C . PRO A 1 411 ? -8.461 5.881 11.222 1.00 97.94 411 PRO A C 1
ATOM 3058 O O . PRO A 1 411 ? -9.285 5.034 10.847 1.00 97.94 411 PRO A O 1
ATOM 3061 N N . THR A 1 412 ? -8.183 6.114 12.499 1.00 98.62 412 THR A N 1
ATOM 3062 C CA . THR A 1 412 ? -8.816 5.461 13.652 1.00 98.62 412 THR A CA 1
ATOM 3063 C C . THR A 1 412 ? -9.708 6.460 14.354 1.00 98.62 412 THR A C 1
ATOM 3065 O O . THR A 1 412 ? -9.252 7.556 14.652 1.00 98.62 412 THR A O 1
ATOM 3068 N N . ILE A 1 413 ? -10.966 6.111 14.612 1.00 98.44 413 ILE A N 1
ATOM 3069 C CA . ILE A 1 413 ? -11.942 7.034 15.202 1.00 98.44 413 ILE A CA 1
ATOM 3070 C C . ILE A 1 413 ? -12.127 6.704 16.681 1.00 98.44 413 ILE A C 1
ATOM 3072 O O . ILE A 1 413 ? -12.398 5.555 17.035 1.00 98.44 413 ILE A O 1
ATOM 3076 N N . ASP A 1 414 ? -12.022 7.727 17.525 1.00 97.81 414 ASP A N 1
ATOM 3077 C CA . ASP A 1 414 ? -12.301 7.691 18.957 1.00 97.81 414 ASP A CA 1
ATOM 3078 C C . ASP A 1 414 ? -13.468 8.636 19.286 1.00 97.81 414 ASP A C 1
ATOM 3080 O O . ASP A 1 414 ? -13.270 9.835 19.521 1.00 97.81 414 ASP A O 1
ATOM 3084 N N . PRO A 1 415 ? -14.701 8.100 19.319 1.00 96.38 415 PRO A N 1
ATOM 3085 C CA . PRO A 1 415 ? -15.881 8.852 19.722 1.00 96.38 415 PRO A CA 1
ATOM 3086 C C . PRO A 1 415 ? -15.790 9.454 21.125 1.00 96.38 415 PRO A C 1
ATOM 3088 O O . PRO A 1 415 ? -16.360 10.513 21.359 1.00 96.38 415 PRO A O 1
ATOM 3091 N N . VAL A 1 416 ? -15.091 8.798 22.059 1.00 94.44 416 VAL A N 1
ATOM 3092 C CA . VAL A 1 416 ? -15.043 9.217 23.469 1.00 94.44 416 VAL A CA 1
ATOM 3093 C C . VAL A 1 416 ? -14.263 10.518 23.606 1.00 94.44 416 VAL A C 1
ATOM 3095 O O . VAL A 1 416 ? -14.673 11.415 24.338 1.00 94.44 416 VAL A O 1
ATOM 3098 N N . ARG A 1 417 ? -13.152 10.639 22.874 1.00 95.94 417 ARG A N 1
ATOM 3099 C CA . ARG A 1 417 ? -12.299 11.838 22.881 1.00 95.94 417 ARG A CA 1
ATOM 3100 C C . ARG A 1 417 ? -12.643 12.836 21.782 1.00 95.94 417 ARG A C 1
ATOM 3102 O O . ARG A 1 417 ? -11.955 13.844 21.668 1.00 95.94 417 ARG A O 1
ATOM 3109 N N . HIS A 1 418 ? -13.669 12.552 20.976 1.00 97.31 418 HIS A N 1
ATOM 3110 C CA . HIS A 1 418 ? -13.996 13.318 19.772 1.00 97.31 418 HIS A CA 1
ATOM 3111 C C . HIS A 1 418 ? -12.776 13.514 18.849 1.00 97.31 418 HIS A C 1
ATOM 3113 O O . HIS A 1 418 ? -12.583 14.570 18.245 1.00 97.31 418 HIS A O 1
ATOM 3119 N N . ALA A 1 419 ? -11.946 12.474 18.727 1.00 98.31 419 ALA A N 1
ATOM 3120 C CA . ALA A 1 419 ? -10.690 12.521 17.989 1.00 98.31 419 ALA A CA 1
ATOM 3121 C C . ALA A 1 419 ? -10.631 11.447 16.899 1.00 98.31 419 ALA A C 1
ATOM 3123 O O . ALA A 1 419 ? -11.215 10.370 17.021 1.00 98.31 419 ALA A O 1
ATOM 3124 N N . LEU A 1 420 ? -9.869 11.721 15.845 1.00 98.31 420 LEU A N 1
ATOM 3125 C CA . LEU A 1 420 ? -9.307 10.698 14.976 1.00 98.31 420 LEU A CA 1
ATOM 3126 C C . LEU A 1 420 ? -7.789 10.646 15.131 1.00 98.31 420 LEU A C 1
ATOM 3128 O O . LEU A 1 420 ? -7.149 11.669 15.373 1.00 98.31 420 LEU A O 1
ATOM 3132 N N . TYR A 1 421 ? -7.220 9.457 14.967 1.00 98.81 421 TYR A N 1
ATOM 3133 C CA . TYR A 1 421 ? -5.785 9.205 15.030 1.00 98.81 421 TYR A CA 1
ATOM 3134 C C . TYR A 1 421 ? -5.262 8.727 13.685 1.00 98.81 421 TYR A C 1
ATOM 3136 O O . TYR A 1 421 ? -5.866 7.859 13.046 1.00 98.81 421 TYR A O 1
ATOM 3144 N N . VAL A 1 422 ? -4.118 9.269 13.282 1.00 98.62 422 VAL A N 1
ATOM 3145 C CA . VAL A 1 422 ? -3.426 8.905 12.043 1.00 98.62 422 VAL A CA 1
ATOM 3146 C C . VAL A 1 422 ? -1.941 8.720 12.287 1.00 98.62 422 VAL A C 1
ATOM 3148 O O . VAL A 1 422 ? -1.361 9.406 13.127 1.00 98.62 422 VAL A O 1
ATOM 3151 N N . GLY A 1 423 ? -1.347 7.795 11.540 1.00 98.44 423 GLY A N 1
ATOM 3152 C CA . GLY A 1 423 ? 0.095 7.714 11.355 1.00 98.44 423 GLY A CA 1
ATOM 3153 C C . GLY A 1 423 ? 0.517 8.519 10.128 1.00 98.44 423 GLY A C 1
ATOM 3154 O O . GLY A 1 423 ? -0.185 8.500 9.113 1.00 98.44 423 GLY A O 1
ATOM 3155 N N . THR A 1 424 ? 1.629 9.240 10.225 1.00 98.56 424 THR A N 1
ATOM 3156 C CA . THR A 1 424 ? 2.223 9.977 9.104 1.00 98.56 424 THR A CA 1
ATOM 3157 C C . THR A 1 424 ? 3.462 9.272 8.563 1.00 98.56 424 THR A C 1
ATOM 3159 O O . THR A 1 424 ? 4.141 8.535 9.283 1.00 98.56 424 THR A O 1
ATOM 3162 N N . GLY A 1 425 ? 3.730 9.489 7.275 1.00 97.44 425 GLY A N 1
ATOM 3163 C CA . GLY A 1 425 ? 4.986 9.095 6.645 1.00 97.44 425 GLY A CA 1
ATOM 3164 C C . GLY A 1 425 ? 6.140 10.062 6.914 1.00 97.44 425 GLY A C 1
ATOM 3165 O O . GLY A 1 425 ? 5.999 11.013 7.692 1.00 97.44 425 GLY A O 1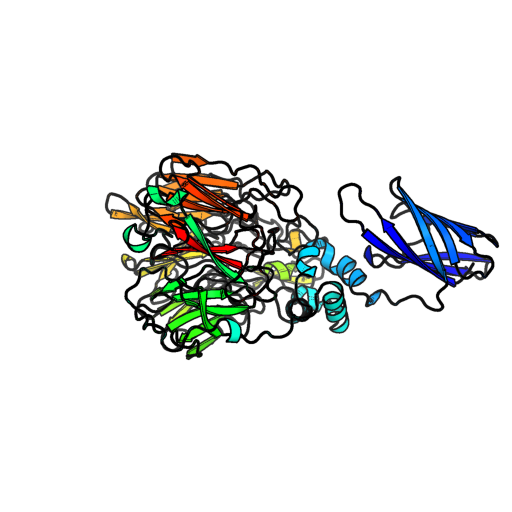
ATOM 3166 N N . ASP A 1 426 ? 7.243 9.824 6.225 1.00 95.56 426 ASP A N 1
ATOM 3167 C CA . ASP A 1 426 ? 8.498 10.564 6.291 1.00 95.56 426 ASP A CA 1
ATOM 3168 C C . ASP A 1 426 ? 8.420 11.981 5.681 1.00 95.56 426 ASP A C 1
ATOM 3170 O O . ASP A 1 426 ? 7.423 12.385 5.065 1.00 95.56 426 ASP A O 1
ATOM 3174 N N . ASN A 1 427 ? 9.475 12.781 5.872 1.00 96.38 427 ASN A N 1
ATOM 3175 C CA . ASN A 1 427 ? 9.651 14.038 5.146 1.00 96.38 427 ASN A CA 1
ATOM 3176 C C . ASN A 1 427 ? 10.368 13.826 3.806 1.00 96.38 427 ASN A C 1
ATOM 3178 O O . ASN A 1 427 ? 11.392 13.164 3.741 1.00 96.38 427 ASN A O 1
ATOM 3182 N N . TYR A 1 428 ? 9.956 14.522 2.745 1.00 95.25 428 TYR A N 1
ATOM 3183 C CA . TYR A 1 428 ? 10.602 14.346 1.431 1.00 95.25 428 TYR A CA 1
ATOM 3184 C C . TYR A 1 428 ? 11.827 15.241 1.224 1.00 95.25 428 TYR A C 1
ATOM 3186 O O . TYR A 1 428 ? 12.665 14.984 0.353 1.00 95.25 428 TYR A O 1
ATOM 3194 N N . SER A 1 429 ? 11.927 16.326 1.994 1.00 93.38 429 SER A N 1
ATOM 3195 C CA . SER A 1 429 ? 12.919 17.380 1.791 1.00 93.38 429 SER A CA 1
ATOM 3196 C C . SER A 1 429 ? 13.330 18.085 3.085 1.00 93.38 429 SER A C 1
ATOM 3198 O O . SER A 1 429 ? 12.697 17.952 4.132 1.00 93.38 429 SER A O 1
ATOM 3200 N N . ASP A 1 430 ? 14.415 18.857 2.995 1.00 91.88 430 ASP A N 1
ATOM 3201 C CA . ASP A 1 430 ? 14.866 19.772 4.041 1.00 91.88 430 ASP A CA 1
ATOM 3202 C C . ASP A 1 430 ? 14.063 21.095 4.037 1.00 91.88 430 ASP A C 1
ATOM 3204 O O . ASP A 1 430 ? 13.823 21.656 2.960 1.00 91.88 430 ASP A O 1
ATOM 3208 N N . PRO A 1 431 ? 13.750 21.680 5.213 1.00 93.00 431 PRO A N 1
ATOM 3209 C CA . PRO A 1 431 ? 13.939 21.115 6.554 1.00 93.00 431 PRO A CA 1
ATOM 3210 C C . PRO A 1 431 ? 12.899 20.027 6.879 1.00 93.00 431 PRO A C 1
ATOM 3212 O O . PRO A 1 431 ? 11.790 20.061 6.356 1.00 93.00 431 PRO A O 1
ATOM 3215 N N . ALA A 1 432 ? 13.227 19.105 7.790 1.00 93.00 432 ALA A N 1
ATOM 3216 C CA . ALA A 1 432 ? 12.241 18.166 8.326 1.00 93.00 432 ALA A CA 1
ATOM 3217 C C . ALA A 1 432 ? 11.233 18.866 9.251 1.00 93.00 432 ALA A C 1
ATOM 3219 O O . ALA A 1 432 ? 11.491 19.931 9.819 1.00 93.00 432 ALA A O 1
ATOM 3220 N N . SER A 1 433 ? 10.080 18.232 9.411 1.00 94.88 433 SER A N 1
ATOM 3221 C CA . SER A 1 433 ? 8.979 18.641 10.275 1.00 94.88 433 SER A CA 1
ATOM 3222 C C . SER A 1 433 ? 8.925 17.787 11.545 1.00 94.88 433 SER A C 1
ATOM 3224 O O . SER A 1 433 ? 9.370 16.644 11.561 1.00 94.88 433 SER A O 1
ATOM 3226 N N . ALA A 1 434 ? 8.300 18.303 12.604 1.00 95.38 434 ALA A N 1
ATOM 3227 C CA . ALA A 1 434 ? 8.024 17.533 13.825 1.00 95.38 434 ALA A CA 1
ATOM 3228 C C . ALA A 1 434 ? 6.772 16.631 13.710 1.00 95.38 434 ALA A C 1
ATOM 3230 O O . ALA A 1 434 ? 6.278 16.110 14.710 1.00 95.38 434 ALA A O 1
ATOM 3231 N N . THR A 1 435 ? 6.200 16.518 12.509 1.00 96.75 435 THR A N 1
ATOM 3232 C CA . THR A 1 435 ? 4.945 15.804 12.238 1.00 96.75 435 THR A CA 1
ATOM 3233 C C . THR A 1 435 ? 5.095 14.691 11.202 1.00 96.75 435 THR A C 1
ATOM 3235 O O . THR A 1 435 ? 4.099 14.039 10.891 1.00 96.75 435 THR A O 1
ATOM 3238 N N . SER A 1 436 ? 6.308 14.433 10.701 1.00 96.88 436 SER A N 1
ATOM 3239 C CA . SER A 1 436 ? 6.630 13.184 10.004 1.00 96.88 436 SER A CA 1
ATOM 3240 C C . SER A 1 436 ? 6.832 12.054 11.008 1.00 96.88 436 SER A C 1
ATOM 3242 O O . SER A 1 436 ? 7.167 12.317 12.169 1.00 96.88 436 SER A O 1
ATOM 3244 N N . ASP A 1 437 ? 6.608 10.817 10.565 1.00 97.69 437 ASP A N 1
ATOM 3245 C CA . ASP A 1 437 ? 6.824 9.594 11.353 1.00 97.69 437 ASP A CA 1
ATOM 3246 C C . ASP A 1 437 ? 6.186 9.687 12.744 1.00 97.69 437 ASP A C 1
ATOM 3248 O O . ASP A 1 437 ? 6.759 9.319 13.779 1.00 97.69 437 ASP A O 1
ATOM 3252 N N . ALA A 1 438 ? 4.993 10.272 12.769 1.00 98.25 438 ALA A N 1
ATOM 3253 C CA . ALA A 1 438 ? 4.302 10.691 13.966 1.00 98.25 438 ALA A CA 1
ATOM 3254 C C . ALA A 1 438 ? 2.906 10.086 14.031 1.00 98.25 438 ALA A C 1
ATOM 3256 O O . ALA A 1 438 ? 2.296 9.707 13.031 1.00 98.25 438 ALA A O 1
ATOM 3257 N N . VAL A 1 439 ? 2.379 10.045 15.249 1.00 98.75 439 VAL A N 1
ATOM 3258 C CA . VAL A 1 439 ? 0.960 9.819 15.501 1.00 98.75 439 VAL A CA 1
ATOM 3259 C C . VAL A 1 439 ? 0.328 11.163 15.806 1.00 98.75 439 VAL A C 1
ATOM 3261 O O . VAL A 1 439 ? 0.767 11.859 16.724 1.00 98.75 439 VAL A O 1
ATOM 3264 N N . ILE A 1 440 ? -0.701 11.524 15.049 1.00 98.69 440 ILE A N 1
ATOM 3265 C CA . ILE A 1 440 ? -1.403 12.797 15.198 1.00 98.69 440 ILE A CA 1
ATOM 3266 C C . ILE A 1 440 ? -2.841 12.521 15.621 1.00 98.69 440 ILE A C 1
ATOM 3268 O O . ILE A 1 440 ? -3.529 11.709 15.000 1.00 98.69 440 ILE A O 1
ATOM 3272 N N . ALA A 1 441 ? -3.293 13.224 16.657 1.00 98.75 441 ALA A N 1
ATOM 3273 C CA . ALA A 1 441 ? -4.699 13.309 17.017 1.00 98.75 441 ALA A CA 1
ATOM 3274 C C . ALA A 1 441 ? -5.319 14.571 16.426 1.00 98.75 441 ALA A C 1
ATOM 3276 O O . ALA A 1 441 ? -4.782 15.671 16.580 1.00 98.75 441 ALA A O 1
ATOM 3277 N N . ILE A 1 442 ? -6.461 14.413 15.770 1.00 98.75 442 ILE A N 1
ATOM 3278 C CA . ILE A 1 442 ? -7.178 15.480 15.077 1.00 98.75 442 ILE A CA 1
ATOM 3279 C C . ILE A 1 442 ? -8.621 15.487 15.574 1.00 98.75 442 ILE A C 1
ATOM 3281 O O . ILE A 1 442 ? -9.246 14.437 15.686 1.00 98.75 442 ILE A O 1
ATOM 3285 N N . ASP A 1 443 ? -9.146 16.665 15.878 1.00 98.69 443 ASP A N 1
ATOM 3286 C CA . ASP A 1 443 ? -10.536 16.858 16.279 1.00 98.69 443 ASP A CA 1
ATOM 3287 C C . ASP A 1 443 ? -11.503 16.472 15.144 1.00 98.69 443 ASP A C 1
ATOM 3289 O O . ASP A 1 443 ? -11.342 16.914 14.001 1.00 98.69 443 ASP A O 1
ATOM 3293 N N . LEU A 1 444 ? -12.514 15.652 15.456 1.00 98.50 444 LEU A N 1
ATOM 3294 C CA . LEU A 1 444 ? -13.453 15.107 14.462 1.00 98.50 444 LEU A CA 1
ATOM 3295 C C . LEU A 1 444 ? -14.290 16.184 13.760 1.00 98.50 444 LEU A C 1
ATOM 3297 O O . LEU A 1 444 ? -14.728 15.979 12.620 1.00 98.50 444 LEU A O 1
ATOM 3301 N N . ASP A 1 445 ? -14.539 17.307 14.430 1.00 97.44 445 ASP A N 1
ATOM 3302 C CA . ASP A 1 445 ? -15.479 18.320 13.972 1.00 97.44 445 ASP A CA 1
ATOM 3303 C C . ASP A 1 445 ? -14.806 19.468 13.235 1.00 97.44 445 ASP A C 1
ATOM 3305 O O . ASP A 1 445 ? -15.353 19.947 12.242 1.00 97.44 445 ASP A O 1
ATOM 3309 N N . THR A 1 446 ? -13.617 19.857 13.683 1.00 97.94 446 THR A N 1
ATOM 3310 C CA . THR A 1 446 ? -12.920 21.064 13.229 1.00 97.94 446 THR A CA 1
ATOM 3311 C C . THR A 1 446 ? -11.664 20.784 12.411 1.00 97.94 446 THR A C 1
ATOM 3313 O O . THR A 1 446 ? -11.158 21.697 11.759 1.00 97.94 446 THR A O 1
ATOM 3316 N N . GLY A 1 447 ? -11.118 19.564 12.464 1.00 98.00 447 GLY A N 1
ATOM 3317 C CA . GLY A 1 447 ? -9.832 19.246 11.839 1.00 98.00 447 GLY A CA 1
ATOM 3318 C C . GLY A 1 447 ? -8.623 19.837 12.573 1.00 98.00 447 GLY A C 1
ATOM 3319 O O . GLY A 1 447 ? -7.498 19.773 12.078 1.00 98.00 447 GLY A O 1
ATOM 3320 N N . LYS A 1 448 ? -8.815 20.423 13.762 1.00 98.19 448 LYS A N 1
ATOM 3321 C CA . LYS A 1 448 ? -7.716 20.964 14.562 1.00 98.19 448 LYS A CA 1
ATOM 3322 C C . LYS A 1 448 ? -6.836 19.829 15.090 1.00 98.19 448 LYS A C 1
ATOM 3324 O O . LYS A 1 448 ? -7.332 18.879 15.689 1.00 98.19 448 LYS A O 1
ATOM 3329 N N . MET A 1 449 ? -5.520 19.968 14.942 1.00 98.06 449 MET A N 1
ATOM 3330 C CA . MET A 1 449 ? -4.559 19.086 15.604 1.00 98.06 449 MET A CA 1
ATOM 3331 C C . MET A 1 449 ? -4.661 19.251 17.128 1.00 98.06 449 MET A C 1
ATOM 3333 O O . MET A 1 449 ? -4.448 20.344 17.657 1.00 98.06 449 MET A O 1
ATOM 3337 N N . LEU A 1 450 ? -5.001 18.166 17.822 1.00 98.38 450 LEU A N 1
ATOM 3338 C CA . LEU A 1 450 ? -5.126 18.113 19.278 1.00 98.38 450 LEU A CA 1
ATOM 3339 C C . LEU A 1 450 ? -3.765 17.878 19.935 1.00 98.38 450 LEU A C 1
ATOM 3341 O O . LEU A 1 450 ? -3.406 18.568 20.886 1.00 98.38 450 LEU A O 1
ATOM 3345 N N . TRP A 1 451 ? -3.005 16.919 19.405 1.00 98.25 451 TRP A N 1
ATOM 3346 C CA . TRP A 1 451 ? -1.630 16.632 19.802 1.00 98.25 451 TRP A CA 1
ATOM 3347 C C . TRP A 1 451 ? -0.901 15.858 18.697 1.00 98.25 451 TRP A C 1
ATOM 3349 O O . TRP A 1 451 ? -1.525 15.272 17.811 1.00 98.25 451 TRP A O 1
ATOM 3359 N N . THR A 1 452 ? 0.430 15.848 18.765 1.00 98.12 452 THR A N 1
ATOM 3360 C CA . THR A 1 452 ? 1.302 15.026 17.917 1.00 98.12 452 THR A CA 1
ATOM 3361 C C . THR A 1 452 ? 2.359 14.333 18.773 1.00 98.12 452 THR A C 1
ATOM 3363 O O . THR A 1 452 ? 2.877 14.913 19.730 1.00 98.12 452 THR A O 1
ATOM 3366 N N . LYS A 1 453 ? 2.686 13.090 18.417 1.00 98.25 453 LYS A N 1
ATOM 3367 C CA . LYS A 1 453 ? 3.779 12.310 18.990 1.00 98.25 453 LYS A CA 1
ATOM 3368 C C . LYS A 1 453 ? 4.669 11.803 17.860 1.00 98.25 453 LYS A C 1
ATOM 3370 O O . LYS A 1 453 ? 4.358 10.790 17.239 1.00 98.25 453 LYS A O 1
ATOM 3375 N N . GLN A 1 454 ? 5.786 12.485 17.626 1.00 97.81 454 GLN A N 1
ATOM 3376 C CA . GLN A 1 454 ? 6.816 12.013 16.702 1.00 97.81 454 GLN A CA 1
ATOM 3377 C C . GLN A 1 454 ? 7.533 10.789 17.287 1.00 97.81 454 GLN A C 1
ATOM 3379 O O . GLN A 1 454 ? 7.949 10.803 18.453 1.00 97.81 454 GLN A O 1
ATOM 3384 N N . LEU A 1 455 ? 7.635 9.721 16.492 1.00 97.75 455 LEU A N 1
ATOM 3385 C CA . LEU A 1 455 ? 8.283 8.460 16.871 1.00 97.75 455 LEU A CA 1
ATOM 3386 C C . LEU A 1 455 ? 9.694 8.358 16.294 1.00 97.75 455 LEU A C 1
ATOM 3388 O O . LEU A 1 455 ? 10.575 7.754 16.907 1.00 97.75 455 LEU A O 1
ATOM 3392 N N . THR A 1 456 ? 9.932 8.976 15.140 1.00 96.38 456 THR A N 1
ATOM 3393 C CA . THR A 1 456 ? 11.259 9.119 14.538 1.00 96.38 456 THR A CA 1
ATOM 3394 C C . THR A 1 456 ? 11.417 10.548 14.044 1.00 96.38 456 THR A C 1
ATOM 3396 O O . THR A 1 456 ? 10.585 11.054 13.307 1.00 96.38 456 THR A O 1
ATOM 3399 N N . ALA A 1 457 ? 12.448 11.237 14.522 1.00 96.06 457 ALA A N 1
ATOM 3400 C CA . ALA A 1 457 ? 12.760 12.581 14.059 1.00 96.06 457 ALA A CA 1
ATOM 3401 C C . ALA A 1 457 ? 13.726 12.505 12.879 1.00 96.06 457 ALA A C 1
ATOM 3403 O O . ALA A 1 457 ? 14.512 11.562 12.777 1.00 96.06 457 ALA A O 1
ATOM 3404 N N . ASP A 1 458 ? 13.714 13.548 12.052 1.00 93.06 458 ASP A N 1
ATOM 3405 C CA . ASP A 1 458 ? 14.719 13.769 11.016 1.00 93.06 458 ASP A CA 1
ATOM 3406 C C . ASP A 1 458 ? 14.777 12.706 9.898 1.00 93.06 458 ASP A C 1
ATOM 3408 O O . ASP A 1 458 ? 15.739 12.695 9.124 1.00 93.06 458 ASP A O 1
ATOM 3412 N N . ASP A 1 459 ? 13.743 11.872 9.751 1.00 93.50 459 ASP A N 1
ATOM 3413 C CA . ASP A 1 459 ? 13.627 10.941 8.630 1.00 93.50 459 ASP A CA 1
ATOM 3414 C C . ASP A 1 459 ? 13.267 11.697 7.348 1.00 93.50 459 ASP A C 1
ATOM 3416 O O . ASP A 1 459 ? 12.162 12.221 7.190 1.00 93.50 459 ASP A O 1
ATOM 3420 N N . ARG A 1 460 ? 14.254 11.820 6.458 1.00 93.56 460 ARG A N 1
ATOM 3421 C CA . ARG A 1 460 ? 14.099 12.489 5.170 1.00 93.56 460 ARG A CA 1
ATOM 3422 C C . ARG A 1 460 ? 14.299 11.489 4.053 1.00 93.56 460 ARG A C 1
ATOM 3424 O O . ARG A 1 460 ? 15.446 11.138 3.763 1.00 93.56 460 ARG A O 1
ATOM 3431 N N . PHE A 1 461 ? 13.235 11.053 3.404 1.00 93.19 461 PHE A N 1
ATOM 3432 C CA . PHE A 1 461 ? 13.333 10.041 2.374 1.00 93.19 461 PHE A CA 1
ATOM 3433 C C . PHE A 1 461 ? 12.798 10.551 1.037 1.00 93.19 461 PHE A C 1
ATOM 3435 O O . PHE A 1 461 ? 11.689 11.049 0.897 1.00 93.19 461 PHE A O 1
ATOM 3442 N N . ASN A 1 462 ? 13.627 10.425 0.003 1.00 93.06 462 ASN A N 1
ATOM 3443 C CA . ASN A 1 462 ? 13.165 10.521 -1.370 1.00 93.06 462 ASN A CA 1
ATOM 3444 C C . ASN A 1 462 ? 14.016 9.630 -2.277 1.00 93.06 462 ASN A C 1
ATOM 3446 O O . ASN A 1 462 ? 15.118 9.186 -1.934 1.00 93.06 462 ASN A O 1
ATOM 3450 N N . VAL A 1 463 ? 13.498 9.358 -3.470 1.00 89.44 463 VAL A N 1
ATOM 3451 C CA . VAL A 1 463 ? 14.059 8.332 -4.350 1.00 89.44 463 VAL A CA 1
ATOM 3452 C C . VAL A 1 463 ? 15.363 8.786 -5.031 1.00 89.44 463 VAL A C 1
ATOM 3454 O O . VAL A 1 463 ? 16.153 7.953 -5.490 1.00 89.44 463 VAL A O 1
ATOM 3457 N N . ALA A 1 464 ? 15.665 10.091 -5.041 1.00 90.31 464 ALA A N 1
ATOM 3458 C CA . ALA A 1 464 ? 16.908 10.615 -5.612 1.00 90.31 464 ALA A CA 1
ATOM 3459 C C . ALA A 1 464 ? 18.158 10.060 -4.907 1.00 90.31 464 ALA A C 1
ATOM 3461 O O . ALA A 1 464 ? 19.194 9.873 -5.539 1.00 90.31 464 ALA A O 1
ATOM 3462 N N . CYS A 1 465 ? 18.065 9.714 -3.620 1.00 89.94 465 CYS A N 1
ATOM 3463 C CA . CYS A 1 465 ? 19.186 9.171 -2.847 1.00 89.94 465 CYS A CA 1
ATOM 3464 C C . CYS A 1 465 ? 19.721 7.823 -3.358 1.00 89.94 465 CYS A C 1
ATOM 3466 O O . CYS A 1 465 ? 20.883 7.474 -3.107 1.00 89.94 465 CYS A O 1
ATOM 3468 N N . PHE A 1 466 ? 18.896 7.102 -4.116 1.00 83.69 466 PHE A N 1
ATOM 3469 C CA . PHE A 1 466 ? 19.217 5.809 -4.718 1.00 83.69 466 PHE A CA 1
ATOM 3470 C C . PHE A 1 466 ? 19.480 5.894 -6.225 1.00 83.69 466 PHE A C 1
ATOM 3472 O O . PHE A 1 466 ? 19.822 4.891 -6.849 1.00 83.69 466 PHE A O 1
ATOM 3479 N N . SER A 1 467 ? 19.322 7.079 -6.812 1.00 80.00 467 SER A N 1
ATOM 3480 C CA . SER A 1 467 ? 19.595 7.320 -8.224 1.00 80.00 467 SER A CA 1
ATOM 3481 C C . SER A 1 467 ? 21.083 7.638 -8.449 1.00 80.00 467 SER A C 1
ATOM 3483 O O . SER A 1 467 ? 21.772 8.066 -7.516 1.00 80.00 467 SER A O 1
ATOM 3485 N N . PRO A 1 468 ? 21.615 7.445 -9.675 1.00 80.31 468 PRO A N 1
ATOM 3486 C CA . PRO A 1 468 ? 22.972 7.878 -10.014 1.00 80.31 468 PRO A CA 1
ATOM 3487 C C . PRO A 1 468 ? 23.177 9.385 -9.813 1.00 80.31 468 PRO A C 1
ATOM 3489 O O . PRO A 1 468 ? 24.226 9.806 -9.331 1.00 80.31 468 PRO A O 1
ATOM 3492 N N . ASP A 1 469 ? 22.161 10.185 -10.151 1.00 86.25 469 ASP A N 1
ATOM 3493 C CA . ASP A 1 469 ? 22.108 11.610 -9.831 1.00 86.25 469 ASP A CA 1
ATOM 3494 C C . ASP A 1 469 ? 21.407 11.812 -8.485 1.00 86.25 469 ASP A C 1
ATOM 3496 O O . ASP A 1 469 ? 20.239 11.459 -8.318 1.00 86.25 469 ASP A O 1
ATOM 3500 N N . LYS A 1 470 ? 22.137 12.390 -7.530 1.00 91.62 470 LYS A N 1
ATOM 3501 C CA . LYS A 1 470 ? 21.685 12.623 -6.154 1.00 91.62 470 LYS A CA 1
ATOM 3502 C C . LYS A 1 470 ? 21.404 14.093 -5.862 1.00 91.62 470 LYS A C 1
ATOM 3504 O O . LYS A 1 470 ? 21.334 14.465 -4.696 1.00 91.62 470 LYS A O 1
ATOM 3509 N N . SER A 1 471 ? 21.255 14.935 -6.886 1.00 92.19 471 SER A N 1
ATOM 3510 C CA . SER A 1 471 ? 21.116 16.389 -6.716 1.00 92.19 471 SER A CA 1
ATOM 3511 C C . SER A 1 471 ? 19.965 16.781 -5.783 1.00 92.19 471 SER A C 1
ATOM 3513 O O . SER A 1 471 ? 20.098 17.742 -5.034 1.00 92.19 471 SER A O 1
ATOM 3515 N N . ASN A 1 472 ? 18.869 16.019 -5.788 1.00 93.31 472 ASN A N 1
ATOM 3516 C CA . ASN A 1 472 ? 17.703 16.248 -4.928 1.00 93.31 472 ASN A CA 1
ATOM 3517 C C . ASN A 1 472 ? 17.689 15.393 -3.648 1.00 93.31 472 ASN A C 1
ATOM 3519 O O . ASN A 1 472 ? 16.719 15.450 -2.891 1.00 93.31 472 ASN A O 1
ATOM 3523 N N . CYS A 1 473 ? 18.723 14.585 -3.397 1.00 93.75 473 CYS A N 1
ATOM 3524 C CA . CYS A 1 473 ? 18.804 13.814 -2.159 1.00 93.75 473 CYS A CA 1
ATOM 3525 C C . CYS A 1 473 ? 18.991 14.777 -0.968 1.00 93.75 473 CYS A C 1
ATOM 3527 O O . CYS A 1 473 ? 19.848 15.666 -1.050 1.00 93.75 473 CYS A O 1
ATOM 3529 N N . PRO A 1 474 ? 18.228 14.634 0.134 1.00 91.81 474 PRO A N 1
ATOM 3530 C CA . PRO A 1 474 ? 18.400 15.462 1.321 1.00 91.81 474 PRO A CA 1
ATOM 3531 C C . PRO A 1 474 ? 19.805 15.294 1.900 1.00 91.81 474 PRO A C 1
ATOM 3533 O O . PRO A 1 474 ? 20.446 14.256 1.719 1.00 91.81 474 PRO A O 1
ATOM 3536 N N . LYS A 1 475 ? 20.294 16.304 2.630 1.00 86.38 475 LYS A N 1
ATOM 3537 C CA . LYS A 1 475 ? 21.677 16.281 3.152 1.00 86.38 475 LYS A CA 1
ATOM 3538 C C . LYS A 1 475 ? 21.922 15.101 4.091 1.00 86.38 475 LYS A C 1
ATOM 3540 O O . LYS A 1 475 ? 22.985 14.490 4.045 1.00 86.38 475 LYS A O 1
ATOM 3545 N N . ASN A 1 476 ? 20.925 14.807 4.922 1.00 89.12 476 ASN A N 1
ATOM 3546 C CA . ASN A 1 476 ? 20.904 13.683 5.847 1.00 89.12 476 ASN A CA 1
ATOM 3547 C C . ASN A 1 476 ? 19.693 12.810 5.495 1.00 89.12 476 ASN A C 1
ATOM 3549 O O . ASN A 1 476 ? 18.609 13.063 6.024 1.00 89.12 476 ASN A O 1
ATOM 3553 N N . PRO A 1 477 ? 19.833 11.853 4.561 1.00 91.50 477 PRO A N 1
ATOM 3554 C CA . PRO A 1 477 ? 18.729 10.981 4.198 1.00 91.50 477 PRO A CA 1
ATOM 3555 C C . PRO A 1 477 ? 18.400 10.027 5.350 1.00 91.50 477 PRO A C 1
ATOM 3557 O O . PRO A 1 477 ? 19.300 9.507 6.015 1.00 91.50 477 PRO A O 1
ATOM 3560 N N . GLY A 1 478 ? 17.109 9.823 5.579 1.00 90.19 478 GLY A N 1
ATOM 3561 C CA . GLY A 1 478 ? 16.576 8.927 6.591 1.00 90.19 478 GLY A CA 1
ATOM 3562 C C . GLY A 1 478 ? 16.261 7.524 6.062 1.00 90.19 478 GLY A C 1
ATOM 3563 O O . GLY A 1 478 ? 16.746 7.113 5.004 1.00 90.19 478 GLY A O 1
ATOM 3564 N N . GLY A 1 479 ? 15.522 6.760 6.864 1.00 88.12 479 GLY A N 1
ATOM 3565 C CA . GLY A 1 479 ? 15.327 5.320 6.708 1.00 88.12 479 GLY A CA 1
ATOM 3566 C C . GLY A 1 479 ? 14.001 4.888 6.079 1.00 88.12 479 GLY A C 1
ATOM 3567 O O . GLY A 1 479 ? 13.876 3.688 5.822 1.00 88.12 479 GLY A O 1
ATOM 3568 N N . ASP A 1 480 ? 13.058 5.812 5.833 1.00 91.00 480 ASP A N 1
ATOM 3569 C CA . ASP A 1 480 ? 11.652 5.504 5.494 1.00 91.00 480 ASP A CA 1
ATOM 3570 C C . ASP A 1 480 ? 10.991 4.676 6.615 1.00 91.00 480 ASP A C 1
ATOM 3572 O O . ASP A 1 480 ? 10.646 3.497 6.478 1.00 91.00 480 ASP A O 1
ATOM 3576 N N . PHE A 1 481 ? 10.900 5.289 7.797 1.00 94.00 481 PHE A N 1
ATOM 3577 C CA . PHE A 1 481 ? 10.337 4.732 9.023 1.00 94.00 481 PHE A CA 1
ATOM 3578 C C . PHE A 1 481 ? 8.930 5.247 9.317 1.00 94.00 481 PHE A C 1
ATOM 3580 O O . PHE A 1 481 ? 8.548 5.383 10.483 1.00 94.00 481 PHE A O 1
ATOM 3587 N N . ASP A 1 482 ? 8.126 5.393 8.266 1.00 95.00 482 ASP A N 1
ATOM 3588 C CA . ASP A 1 482 ? 6.726 5.780 8.359 1.00 95.00 482 ASP A CA 1
ATOM 3589 C C . ASP A 1 482 ? 5.962 5.062 9.477 1.00 95.00 482 ASP A C 1
ATOM 3591 O O . ASP A 1 482 ? 6.108 3.849 9.726 1.00 95.00 482 ASP A O 1
ATOM 3595 N N . VAL A 1 483 ? 4.990 5.776 10.041 1.00 97.19 483 VAL A N 1
ATOM 3596 C CA . VAL A 1 483 ? 3.869 5.150 10.744 1.00 97.19 483 VAL A CA 1
ATOM 3597 C C . VAL A 1 483 ? 2.842 4.684 9.710 1.00 97.19 483 VAL A C 1
ATOM 3599 O O . VAL A 1 483 ? 1.767 5.258 9.534 1.00 97.19 483 VAL A O 1
ATOM 3602 N N . GLY A 1 484 ? 3.214 3.630 8.988 1.00 89.75 484 GLY A N 1
ATOM 3603 C CA . GLY A 1 484 ? 2.445 3.097 7.868 1.00 89.75 484 GLY A CA 1
ATOM 3604 C C . GLY A 1 484 ? 1.206 2.289 8.228 1.00 89.75 484 GLY A C 1
ATOM 3605 O O . GLY A 1 484 ? 0.233 2.229 7.473 1.00 89.75 484 GLY A O 1
ATOM 3606 N N . ALA A 1 485 ? 1.211 1.686 9.413 1.00 93.12 485 ALA A N 1
ATOM 3607 C CA . ALA A 1 485 ? 0.080 0.939 9.930 1.00 93.12 485 ALA A CA 1
ATOM 3608 C C . ALA A 1 485 ? -0.962 1.881 10.557 1.00 93.12 485 ALA A C 1
ATOM 3610 O O . ALA A 1 485 ? -0.586 2.779 11.315 1.00 93.12 485 ALA A O 1
ATOM 3611 N N . PRO A 1 486 ? -2.273 1.651 10.346 1.00 96.75 486 PRO A N 1
ATOM 3612 C CA . PRO A 1 486 ? -3.306 2.340 11.114 1.00 96.75 486 PRO A CA 1
ATOM 3613 C C . PRO A 1 486 ? -3.108 2.144 12.625 1.00 96.75 486 PRO A C 1
ATOM 3615 O O . PRO A 1 486 ? -3.004 0.993 13.063 1.00 96.75 486 PRO A O 1
ATOM 3618 N N . PRO A 1 487 ? -3.082 3.222 13.436 1.00 98.06 487 PRO A N 1
ATOM 3619 C CA . PRO A 1 487 ? -3.064 3.106 14.892 1.00 98.06 487 PRO A CA 1
ATOM 3620 C C . PRO A 1 487 ? -4.248 2.274 15.390 1.00 98.06 487 PRO A C 1
ATOM 3622 O O . PRO A 1 487 ? -5.381 2.543 15.015 1.00 98.06 487 PRO A O 1
ATOM 3625 N N . ILE A 1 488 ? -4.041 1.286 16.252 1.00 98.38 488 ILE A N 1
ATOM 3626 C CA . ILE A 1 488 ? -5.133 0.444 16.752 1.00 98.38 488 ILE A CA 1
ATOM 3627 C C . ILE A 1 488 ? -5.546 0.930 18.140 1.00 98.38 488 ILE A C 1
ATOM 3629 O O . ILE A 1 488 ? -4.743 0.884 19.069 1.00 98.38 488 ILE A O 1
ATOM 3633 N N . LEU A 1 489 ? -6.795 1.363 18.310 1.00 97.56 489 LEU A N 1
ATOM 3634 C CA . LEU A 1 489 ? -7.311 1.776 19.620 1.00 97.56 489 LEU A CA 1
ATOM 3635 C C . LEU A 1 489 ? -7.911 0.575 20.360 1.00 97.56 489 LEU A C 1
ATOM 3637 O O . LEU A 1 489 ? -8.818 -0.089 19.858 1.00 97.56 489 LEU A O 1
ATOM 3641 N N . ARG A 1 490 ? -7.443 0.289 21.576 1.00 95.69 490 ARG A N 1
ATOM 3642 C CA . ARG A 1 490 ? -8.011 -0.773 22.419 1.00 95.69 490 ARG A CA 1
ATOM 3643 C C . ARG A 1 490 ? -8.180 -0.325 23.859 1.00 95.69 490 ARG A C 1
ATOM 3645 O O . ARG A 1 490 ? -7.350 0.390 24.404 1.00 95.69 490 ARG A O 1
ATOM 3652 N N . THR A 1 491 ? -9.222 -0.837 24.495 1.00 91.31 491 THR A N 1
ATOM 3653 C CA . THR A 1 491 ? -9.449 -0.686 25.933 1.00 91.31 491 THR A CA 1
ATOM 3654 C C . THR A 1 491 ? -8.787 -1.839 26.688 1.00 91.31 491 THR A C 1
ATOM 3656 O O . THR A 1 491 ? -9.002 -3.011 26.366 1.00 91.31 491 THR A O 1
ATOM 3659 N N . LEU A 1 492 ? -7.965 -1.512 27.685 1.00 87.06 492 LEU A N 1
ATOM 3660 C CA . LEU A 1 492 ? -7.315 -2.470 28.578 1.00 87.06 492 LEU A CA 1
ATOM 3661 C C . LEU A 1 492 ? -8.285 -2.966 29.664 1.00 87.06 492 LEU A C 1
ATOM 3663 O O . LEU A 1 492 ? -9.308 -2.343 29.953 1.00 87.06 492 LEU A O 1
ATOM 3667 N N . LYS A 1 493 ? -7.942 -4.086 30.318 1.00 73.75 493 LYS A N 1
ATOM 3668 C CA . LYS A 1 493 ? -8.653 -4.577 31.512 1.00 73.75 493 LYS A CA 1
ATOM 3669 C C . LYS A 1 493 ? -8.443 -3.567 32.651 1.00 73.75 493 LYS A C 1
ATOM 3671 O O . LYS A 1 493 ? -7.380 -3.555 33.259 1.00 73.75 493 LYS A O 1
ATOM 3676 N N . GLY A 1 494 ? -9.424 -2.694 32.876 1.00 69.31 494 GLY A N 1
ATOM 3677 C CA . GLY A 1 494 ? -9.312 -1.511 33.745 1.00 69.31 494 GLY A CA 1
ATOM 3678 C C . GLY A 1 494 ? -9.722 -0.188 33.080 1.00 69.31 494 GLY A C 1
ATOM 3679 O O . GLY A 1 494 ? -9.419 0.864 33.624 1.00 69.31 494 GLY A O 1
ATOM 3680 N N . GLU A 1 495 ? -10.359 -0.238 31.901 1.00 71.19 495 GLU A N 1
ATOM 3681 C CA . GLU A 1 495 ? -10.995 0.890 31.183 1.00 71.19 495 GLU A CA 1
ATOM 3682 C C . GLU A 1 495 ? -10.058 1.981 30.640 1.00 71.19 495 GLU A C 1
ATOM 3684 O O . GLU A 1 495 ? -10.501 2.888 29.939 1.00 71.19 495 GLU A O 1
ATOM 3689 N N . LYS A 1 496 ? -8.743 1.863 30.848 1.00 85.19 496 LYS A N 1
ATOM 3690 C CA . LYS A 1 496 ? -7.767 2.722 30.171 1.00 85.19 496 LYS A CA 1
ATOM 3691 C C . LYS A 1 496 ? -7.656 2.355 28.690 1.00 85.19 496 LYS A C 1
ATOM 3693 O O . LYS A 1 496 ? -7.438 1.190 28.351 1.00 85.19 496 LYS A O 1
ATOM 3698 N N . ASN A 1 497 ? -7.758 3.347 27.811 1.00 92.00 497 ASN A N 1
ATOM 3699 C CA . ASN A 1 497 ? -7.521 3.162 26.382 1.00 92.00 497 ASN A CA 1
ATOM 3700 C C . ASN A 1 497 ? -6.025 3.228 26.057 1.00 92.00 497 ASN A C 1
ATOM 3702 O O . ASN A 1 497 ? -5.263 3.943 26.703 1.00 92.00 497 ASN A O 1
ATOM 3706 N N . LEU A 1 498 ? -5.613 2.481 25.040 1.00 95.75 498 LEU A N 1
ATOM 3707 C CA . LEU A 1 498 ? -4.251 2.440 24.532 1.00 95.75 498 LEU A CA 1
ATOM 3708 C C . LEU A 1 498 ? -4.288 2.474 23.004 1.00 95.75 498 LEU A C 1
ATOM 3710 O O . LEU A 1 498 ? -5.055 1.736 22.380 1.00 95.75 498 LEU A O 1
ATOM 3714 N N . LEU A 1 499 ? -3.442 3.310 22.412 1.00 97.88 499 LEU A N 1
ATOM 3715 C CA . LEU A 1 499 ? -3.147 3.291 20.987 1.00 97.88 499 LEU A CA 1
ATOM 3716 C C . LEU A 1 499 ? -1.938 2.397 20.741 1.00 97.88 499 LEU A C 1
ATOM 3718 O O . LEU A 1 499 ? -0.843 2.686 21.214 1.00 97.88 499 LEU A O 1
ATOM 3722 N N . VAL A 1 500 ? -2.131 1.323 19.987 1.00 98.31 500 VAL A N 1
ATOM 3723 C CA . VAL A 1 500 ? -1.048 0.446 19.551 1.00 98.31 500 VAL A CA 1
ATOM 3724 C C . VAL A 1 500 ? -0.624 0.827 18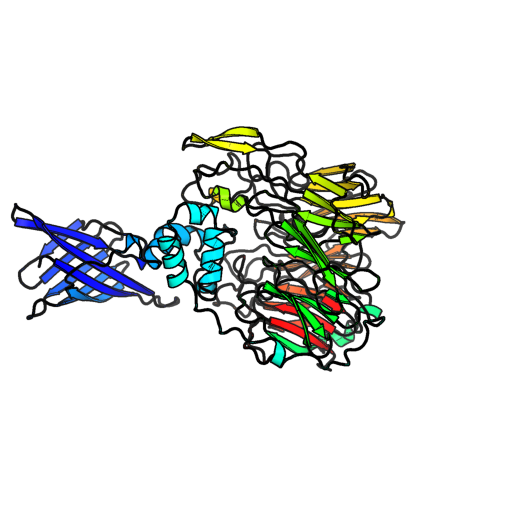.148 1.00 98.31 500 VAL A C 1
ATOM 3726 O O . VAL A 1 500 ? -1.438 0.846 17.228 1.00 98.31 500 VAL A O 1
ATOM 3729 N N . VAL A 1 501 ? 0.659 1.119 17.981 1.00 98.50 501 VAL A N 1
ATOM 3730 C CA . VAL A 1 501 ? 1.196 1.693 16.750 1.00 98.50 501 VAL A CA 1
ATOM 3731 C C . VAL A 1 501 ? 2.392 0.874 16.301 1.00 98.50 501 VAL A C 1
ATOM 3733 O O . VAL A 1 501 ? 3.397 0.811 17.004 1.00 98.50 501 VAL A O 1
ATOM 3736 N N . GLY A 1 502 ? 2.276 0.229 15.143 1.00 97.56 502 GLY A N 1
ATOM 3737 C CA . GLY A 1 502 ? 3.399 -0.426 14.477 1.00 97.56 502 GLY A CA 1
ATOM 3738 C C . GLY A 1 502 ? 4.069 0.533 13.498 1.00 97.56 502 GLY A C 1
ATOM 3739 O O . GLY A 1 502 ? 3.381 1.172 12.706 1.00 97.56 502 GLY A O 1
ATOM 3740 N N . GLN A 1 503 ? 5.395 0.630 13.551 1.00 97.06 503 GLN A N 1
ATOM 3741 C CA . GLN A 1 503 ? 6.183 1.498 12.678 1.00 97.06 503 GLN A CA 1
ATOM 3742 C C . GLN A 1 503 ? 7.053 0.669 11.721 1.00 97.06 503 GLN A C 1
ATOM 3744 O O . GLN A 1 503 ? 7.545 -0.410 12.085 1.00 97.06 503 GLN A O 1
ATOM 3749 N N . LYS A 1 504 ? 7.335 1.204 10.526 1.00 96.19 504 LYS A N 1
ATOM 3750 C CA . LYS A 1 504 ? 8.266 0.599 9.560 1.00 96.19 504 LYS A CA 1
ATOM 3751 C C . LYS A 1 504 ? 9.666 0.343 10.131 1.00 96.19 504 LYS A C 1
ATOM 3753 O O . LYS A 1 504 ? 10.345 -0.552 9.645 1.00 96.19 504 LYS A O 1
ATOM 3758 N N . SER A 1 505 ? 10.071 1.020 11.206 1.00 95.81 505 SER A N 1
ATOM 3759 C CA . SER A 1 505 ? 11.325 0.762 11.939 1.00 95.81 505 SER A CA 1
ATOM 3760 C C . SER A 1 505 ? 11.395 -0.610 12.642 1.00 95.81 505 SER A C 1
ATOM 3762 O O . SER A 1 505 ? 12.437 -0.972 13.200 1.00 95.81 505 SER A O 1
ATOM 3764 N N . GLY A 1 506 ? 10.287 -1.363 12.669 1.00 96.50 506 GLY A N 1
ATOM 3765 C CA . GLY A 1 506 ? 10.171 -2.635 13.386 1.00 96.50 506 GLY A CA 1
ATOM 3766 C C . GLY A 1 506 ? 9.889 -2.472 14.883 1.00 96.50 506 GLY A C 1
ATOM 3767 O O . GLY A 1 506 ? 10.036 -3.436 15.640 1.00 96.50 506 GLY A O 1
ATOM 3768 N N . VAL A 1 507 ? 9.510 -1.269 15.323 1.00 98.12 507 VAL A N 1
ATOM 3769 C CA . VAL A 1 507 ? 9.096 -0.982 16.701 1.00 98.12 507 VAL A CA 1
ATOM 3770 C C . VAL A 1 507 ? 7.572 -0.889 16.782 1.00 98.12 507 VAL A C 1
ATOM 3772 O O . VAL A 1 507 ? 6.924 -0.269 15.940 1.00 98.12 507 VAL A O 1
ATOM 3775 N N . VAL A 1 508 ? 7.007 -1.513 17.814 1.00 98.56 508 VAL A N 1
ATOM 3776 C CA . VAL A 1 508 ? 5.607 -1.362 18.221 1.00 98.56 508 VAL A CA 1
ATOM 3777 C C . VAL A 1 508 ? 5.557 -0.494 19.470 1.00 98.56 508 VAL A C 1
ATOM 3779 O O . VAL A 1 508 ? 6.317 -0.721 20.412 1.00 98.56 508 VAL A O 1
ATOM 3782 N N . TYR A 1 509 ? 4.642 0.463 19.502 1.00 98.62 509 TYR A N 1
ATOM 3783 C CA . TYR A 1 509 ? 4.431 1.377 20.616 1.00 98.62 509 TYR A CA 1
ATOM 3784 C C . TYR A 1 509 ? 3.040 1.180 21.212 1.00 98.62 509 TYR A C 1
ATOM 3786 O O . TYR A 1 509 ? 2.070 1.027 20.474 1.00 98.62 509 TYR A O 1
ATOM 3794 N N . GLY A 1 510 ? 2.945 1.245 22.536 1.00 98.25 510 GLY A N 1
ATOM 3795 C CA . GLY A 1 510 ? 1.703 1.494 23.258 1.00 98.25 510 GLY A CA 1
ATOM 3796 C C . GLY A 1 510 ? 1.700 2.940 23.731 1.00 98.25 510 GLY A C 1
ATOM 3797 O O . GLY A 1 510 ? 2.536 3.321 24.552 1.00 98.25 510 GLY A O 1
ATOM 3798 N N . LEU A 1 511 ? 0.786 3.749 23.209 1.00 98.56 511 LEU A N 1
ATOM 3799 C CA . LEU A 1 511 ? 0.668 5.174 23.500 1.00 98.56 511 LEU A CA 1
ATOM 3800 C C . LEU A 1 511 ? -0.623 5.455 24.269 1.00 98.56 511 LEU A C 1
ATOM 3802 O O . LEU A 1 511 ? -1.669 4.871 23.985 1.00 98.56 511 LEU A O 1
ATOM 3806 N N . ASP A 1 512 ? -0.551 6.365 25.230 1.00 97.38 512 ASP A N 1
ATOM 3807 C CA . ASP A 1 512 ? -1.691 6.793 26.032 1.00 97.38 512 ASP A CA 1
ATOM 3808 C C . ASP A 1 512 ? -2.410 7.982 25.365 1.00 97.38 512 ASP A C 1
ATOM 3810 O O . ASP A 1 512 ? -1.858 9.089 25.343 1.00 97.38 512 ASP A O 1
ATOM 3814 N N . PRO A 1 513 ? -3.629 7.801 24.821 1.00 96.88 513 PRO A N 1
ATOM 3815 C CA . PRO A 1 513 ? -4.368 8.887 24.187 1.00 96.88 513 PRO A CA 1
ATOM 3816 C C . PRO A 1 513 ? -4.816 9.984 25.169 1.00 96.88 513 PRO A C 1
ATOM 3818 O O . PRO A 1 513 ? -5.009 11.119 24.734 1.00 96.88 513 PRO A O 1
ATOM 3821 N N . ASP A 1 514 ? -4.957 9.685 26.467 1.00 95.75 514 ASP A N 1
ATOM 3822 C CA . ASP A 1 514 ? -5.315 10.675 27.498 1.00 95.75 514 ASP A CA 1
ATOM 3823 C C . ASP A 1 514 ? -4.117 11.527 27.926 1.00 95.75 514 ASP A C 1
ATOM 3825 O O . ASP A 1 514 ? -4.277 12.659 28.379 1.00 95.75 514 ASP A O 1
ATOM 3829 N N . ALA A 1 515 ? -2.905 11.007 27.739 1.00 97.00 515 ALA A N 1
ATOM 3830 C CA . ALA A 1 515 ? -1.654 11.700 28.023 1.00 97.00 515 ALA A CA 1
ATOM 3831 C C . ALA A 1 515 ? -0.955 12.170 26.735 1.00 97.00 515 ALA A C 1
ATOM 3833 O O . ALA A 1 515 ? 0.266 12.082 26.621 1.00 97.00 515 ALA A O 1
ATOM 3834 N N . GLN A 1 516 ? -1.733 12.649 25.756 1.00 97.12 516 GLN A N 1
ATOM 3835 C CA . GLN A 1 516 ? -1.233 13.234 24.499 1.00 97.12 516 GLN A CA 1
ATOM 3836 C C . GLN A 1 516 ? -0.250 12.322 23.738 1.00 97.12 516 GLN A C 1
ATOM 3838 O O . GLN A 1 516 ? 0.751 12.776 23.184 1.00 97.12 516 GLN A O 1
ATOM 3843 N N . GLY A 1 517 ? -0.505 11.012 23.745 1.00 97.19 517 GLY A N 1
ATOM 3844 C CA . GLY A 1 517 ? 0.344 10.027 23.081 1.00 97.19 517 GLY A CA 1
ATOM 3845 C C . GLY A 1 517 ? 1.628 9.693 23.847 1.00 97.19 517 GLY A C 1
ATOM 3846 O O . GLY A 1 517 ? 2.583 9.195 23.245 1.00 97.19 517 GLY A O 1
ATOM 3847 N N . ALA A 1 518 ? 1.695 9.954 25.158 1.00 98.00 518 ALA A N 1
ATOM 3848 C CA . ALA A 1 518 ? 2.823 9.526 25.980 1.00 98.00 518 ALA A CA 1
ATOM 3849 C C . ALA A 1 518 ? 3.049 8.012 25.845 1.00 98.00 518 ALA A C 1
ATOM 3851 O O . ALA A 1 518 ? 2.113 7.211 25.887 1.00 98.00 518 ALA A O 1
ATOM 3852 N N . THR A 1 519 ? 4.307 7.614 25.673 1.00 98.31 519 THR A N 1
ATOM 3853 C CA . THR A 1 519 ? 4.672 6.208 25.499 1.00 98.31 519 THR A CA 1
ATOM 3854 C C . THR A 1 519 ? 4.518 5.464 26.822 1.00 98.31 519 THR A C 1
ATOM 3856 O O . THR A 1 519 ? 5.227 5.754 27.783 1.00 98.31 519 THR A O 1
ATOM 3859 N N . VAL A 1 520 ? 3.610 4.490 26.858 1.00 97.62 520 VAL A N 1
ATOM 3860 C CA . VAL A 1 520 ? 3.434 3.555 27.979 1.00 97.62 520 VAL A CA 1
ATOM 3861 C C . VAL A 1 520 ? 4.471 2.440 27.890 1.00 97.62 520 VAL A C 1
ATOM 3863 O O . VAL A 1 520 ? 5.112 2.097 28.880 1.00 97.62 520 VAL A O 1
ATOM 3866 N N . TRP A 1 521 ? 4.658 1.894 26.688 1.00 98.19 521 TRP A N 1
ATOM 3867 C CA . TRP A 1 521 ? 5.667 0.884 26.386 1.00 98.19 521 TRP A CA 1
ATOM 3868 C C . TRP A 1 521 ? 6.088 0.970 24.917 1.00 98.19 521 TRP A C 1
ATOM 3870 O O . TRP A 1 521 ? 5.372 1.509 24.073 1.00 98.19 521 TRP A O 1
ATOM 3880 N N . GLN A 1 522 ? 7.258 0.416 24.606 1.00 98.12 522 GLN A N 1
ATOM 3881 C CA . GLN A 1 522 ? 7.718 0.192 23.237 1.00 98.12 522 GLN A CA 1
ATOM 3882 C C . GLN A 1 522 ? 8.424 -1.161 23.150 1.00 98.12 522 GLN A C 1
ATOM 3884 O O . GLN A 1 522 ? 9.022 -1.618 24.125 1.00 98.12 522 GLN A O 1
ATOM 3889 N N . SER A 1 523 ? 8.352 -1.821 22.000 1.00 98.44 523 SER A N 1
ATOM 3890 C CA . SER A 1 523 ? 8.963 -3.131 21.774 1.00 98.44 523 SER A CA 1
ATOM 3891 C C . SER A 1 523 ? 9.514 -3.231 20.364 1.00 98.44 523 SER A C 1
ATOM 3893 O O . SER A 1 523 ? 8.789 -3.067 19.387 1.00 98.44 523 SER A O 1
ATOM 3895 N N . ARG A 1 524 ? 10.815 -3.507 20.257 1.00 98.00 524 ARG A N 1
ATOM 3896 C CA . ARG A 1 524 ? 11.472 -3.785 18.981 1.00 98.00 524 ARG A CA 1
ATOM 3897 C C . ARG A 1 524 ? 11.277 -5.255 18.634 1.00 98.00 524 ARG A C 1
ATOM 3899 O O . ARG A 1 524 ? 11.767 -6.117 19.358 1.00 98.00 524 ARG A O 1
ATOM 3906 N N . ILE A 1 525 ? 10.595 -5.512 17.525 1.00 96.62 525 ILE A N 1
ATOM 3907 C CA . ILE A 1 525 ? 10.348 -6.864 17.009 1.00 96.62 525 ILE A CA 1
ATOM 3908 C C . ILE A 1 525 ? 11.055 -7.124 15.674 1.00 96.62 525 ILE A C 1
ATOM 3910 O O . ILE A 1 525 ? 11.321 -8.276 15.356 1.00 96.62 525 ILE A O 1
ATOM 3914 N N . GLY A 1 526 ? 11.412 -6.070 14.933 1.00 95.19 526 GLY A N 1
ATOM 3915 C CA . GLY A 1 526 ? 12.090 -6.163 13.639 1.00 95.19 526 GLY A CA 1
ATOM 3916 C C . GLY A 1 526 ? 13.276 -5.210 13.493 1.00 95.19 526 GLY A C 1
ATOM 3917 O O . GLY A 1 526 ? 13.552 -4.365 14.360 1.00 95.19 526 GLY A O 1
ATOM 3918 N N . LYS A 1 527 ? 13.985 -5.366 12.374 1.00 93.31 527 LYS A N 1
ATOM 3919 C CA . LYS A 1 527 ? 15.098 -4.497 11.963 1.00 93.31 527 LYS A CA 1
ATOM 3920 C C . LYS A 1 527 ? 14.600 -3.205 11.317 1.00 93.31 527 LYS A C 1
ATOM 3922 O O . LYS A 1 527 ? 15.202 -2.161 11.555 1.00 93.31 527 LYS A O 1
ATOM 3927 N N . GLY A 1 528 ? 13.506 -3.284 10.563 1.00 91.19 528 GLY A N 1
ATOM 3928 C CA . GLY A 1 528 ? 12.940 -2.162 9.827 1.00 91.19 528 GLY A CA 1
ATOM 3929 C C . GLY A 1 528 ? 13.627 -1.866 8.492 1.00 91.19 528 GLY A C 1
ATOM 3930 O O . GLY A 1 528 ? 14.682 -2.417 8.177 1.00 91.19 528 GLY A O 1
ATOM 3931 N N . GLY A 1 529 ? 13.011 -0.977 7.710 1.00 86.69 529 GLY A N 1
ATOM 3932 C CA . GLY A 1 529 ? 13.511 -0.493 6.418 1.00 86.69 529 GLY A CA 1
ATOM 3933 C C . GLY A 1 529 ? 12.398 0.119 5.563 1.00 86.69 529 GLY A C 1
ATOM 3934 O O . GLY A 1 529 ? 11.257 0.194 6.010 1.00 86.69 529 GLY A O 1
ATOM 3935 N N . ALA A 1 530 ? 12.705 0.470 4.310 1.00 81.31 530 ALA A N 1
ATOM 3936 C CA . ALA A 1 530 ? 11.763 1.130 3.392 1.00 81.31 530 ALA A CA 1
ATOM 3937 C C . ALA A 1 530 ? 10.546 0.267 2.984 1.00 81.31 530 ALA A C 1
ATOM 3939 O O . ALA A 1 530 ? 9.451 0.770 2.744 1.00 81.31 530 ALA A O 1
ATOM 3940 N N . LEU A 1 531 ? 10.711 -1.062 2.940 1.00 80.38 531 LEU A N 1
ATOM 3941 C CA . LEU A 1 531 ? 9.599 -2.027 2.827 1.00 80.38 531 LEU A CA 1
ATOM 3942 C C . LEU A 1 531 ? 9.094 -2.498 4.201 1.00 80.38 531 LEU A C 1
ATOM 3944 O O . LEU A 1 531 ? 8.433 -3.528 4.324 1.00 80.38 531 LEU A O 1
ATOM 3948 N N . GLY A 1 532 ? 9.433 -1.736 5.238 1.00 77.19 532 GLY A N 1
ATOM 3949 C CA . GLY A 1 532 ? 9.077 -1.947 6.627 1.00 77.19 532 GLY A CA 1
ATOM 3950 C C . GLY A 1 532 ? 9.812 -3.088 7.327 1.00 77.19 532 GLY A C 1
ATOM 3951 O O . GLY A 1 532 ? 10.378 -4.000 6.732 1.00 77.19 532 GLY A O 1
ATOM 3952 N N . GLY A 1 533 ? 9.718 -3.054 8.651 1.00 84.88 533 GLY A N 1
ATOM 3953 C CA . GLY A 1 533 ? 9.474 -4.229 9.475 1.00 84.88 533 GLY A CA 1
ATOM 3954 C C . GLY A 1 533 ? 7.967 -4.437 9.566 1.00 84.88 533 GLY A C 1
ATOM 3955 O O . GLY A 1 533 ? 7.455 -5.444 9.103 1.00 84.88 533 GLY A O 1
ATOM 3956 N N . ILE A 1 534 ? 7.228 -3.435 10.043 1.00 95.50 534 ILE A N 1
ATOM 3957 C CA . ILE A 1 534 ? 5.760 -3.426 10.023 1.00 95.50 534 ILE A CA 1
ATOM 3958 C C . ILE A 1 534 ? 5.313 -2.442 8.938 1.00 95.50 534 ILE A C 1
ATOM 3960 O O . ILE A 1 534 ? 5.353 -1.236 9.158 1.00 95.50 534 ILE A O 1
ATOM 3964 N N . GLU A 1 535 ? 4.935 -2.942 7.759 1.00 92.94 535 GLU A N 1
ATOM 3965 C CA . GLU A 1 535 ? 4.581 -2.083 6.615 1.00 92.94 535 GLU A CA 1
ATOM 3966 C C . GLU A 1 535 ? 3.110 -1.640 6.679 1.00 92.94 535 GLU A C 1
ATOM 3968 O O . GLU A 1 535 ? 2.830 -0.455 6.830 1.00 92.94 535 GLU A O 1
ATOM 3973 N N . PHE A 1 536 ? 2.164 -2.587 6.626 1.00 93.12 536 PHE A N 1
ATOM 3974 C CA . PHE A 1 536 ? 0.730 -2.270 6.524 1.00 93.12 536 PHE A CA 1
ATOM 3975 C C . PHE A 1 536 ? -0.069 -2.486 7.812 1.00 93.12 536 PHE A C 1
ATOM 3977 O O . PHE A 1 536 ? -1.200 -2.017 7.911 1.00 93.12 536 PHE A O 1
ATOM 3984 N N . GLY A 1 537 ? 0.500 -3.151 8.820 1.00 92.81 537 GLY A N 1
ATOM 3985 C CA . GLY A 1 537 ? -0.065 -3.214 10.170 1.00 92.81 537 GLY A CA 1
ATOM 3986 C C . GLY A 1 537 ? -0.372 -4.611 10.686 1.00 92.81 537 GLY A C 1
ATOM 3987 O O . GLY A 1 537 ? 0.188 -5.605 10.239 1.00 92.81 537 GLY A O 1
ATOM 3988 N N . GLY A 1 538 ? -1.236 -4.671 11.694 1.00 96.50 538 GLY A N 1
ATOM 3989 C CA . GLY A 1 538 ? -1.503 -5.879 12.464 1.00 96.50 538 GLY A CA 1
ATOM 3990 C C . GLY A 1 538 ? -2.962 -5.997 12.878 1.00 96.50 538 GLY A C 1
ATOM 3991 O O . GLY A 1 538 ? -3.821 -5.249 12.410 1.00 96.50 538 GLY A O 1
ATOM 3992 N N . ALA A 1 539 ? -3.223 -6.939 13.777 1.00 98.06 539 ALA A N 1
ATOM 3993 C CA . ALA A 1 539 ? -4.528 -7.129 14.395 1.00 98.06 539 ALA A CA 1
ATOM 3994 C C . ALA A 1 539 ? -4.404 -7.099 15.919 1.00 98.06 539 ALA A C 1
ATOM 3996 O O . ALA A 1 539 ? -3.379 -7.490 16.476 1.00 98.06 539 ALA A O 1
ATOM 3997 N N . ALA A 1 540 ? -5.462 -6.684 16.605 1.00 96.81 540 ALA A N 1
ATOM 3998 C CA . ALA A 1 540 ? -5.546 -6.712 18.057 1.00 96.81 540 ALA A CA 1
ATOM 3999 C C . ALA A 1 540 ? -6.788 -7.487 18.485 1.00 96.81 540 ALA A C 1
ATOM 4001 O O . ALA A 1 540 ? -7.907 -7.063 18.199 1.00 96.81 540 ALA A O 1
ATOM 4002 N N . ALA A 1 541 ? -6.607 -8.553 19.261 1.00 92.06 541 ALA A N 1
ATOM 4003 C CA . ALA A 1 541 ? -7.692 -9.385 19.779 1.00 92.06 541 ALA A CA 1
ATOM 4004 C C . ALA A 1 541 ? -7.478 -9.677 21.264 1.00 92.06 541 ALA A C 1
ATOM 4006 O O . ALA A 1 541 ? -6.347 -9.854 21.707 1.00 92.06 541 ALA A O 1
ATOM 4007 N N . ASP A 1 542 ? -8.562 -9.716 22.041 1.00 85.31 542 ASP A N 1
ATOM 4008 C CA . ASP A 1 542 ? -8.502 -9.991 23.482 1.00 85.31 542 ASP A CA 1
ATOM 4009 C C . ASP A 1 542 ? -7.458 -9.090 24.188 1.00 85.31 542 ASP A C 1
ATOM 4011 O O . ASP A 1 542 ? -7.580 -7.866 24.125 1.00 85.31 542 ASP A O 1
ATOM 4015 N N . SER A 1 543 ? -6.433 -9.660 24.830 1.00 91.38 543 SER A N 1
ATOM 4016 C CA . SER A 1 543 ? -5.323 -8.936 25.472 1.00 91.38 543 SER A CA 1
ATOM 4017 C C . SER A 1 543 ? -4.008 -9.005 24.686 1.00 91.38 543 SER A C 1
ATOM 4019 O O . SER A 1 543 ? -2.941 -8.879 25.279 1.00 91.38 543 SER A O 1
ATOM 4021 N N . GLN A 1 544 ? -4.063 -9.247 23.376 1.00 96.31 544 GLN A N 1
ATOM 4022 C CA . GLN A 1 544 ? -2.883 -9.428 22.532 1.00 96.31 544 GLN A CA 1
ATOM 4023 C C . GLN A 1 544 ? -2.947 -8.575 21.266 1.00 96.31 544 GLN A C 1
ATOM 4025 O O . GLN A 1 544 ? -4.023 -8.226 20.768 1.00 96.31 544 GLN A O 1
ATOM 4030 N N . VAL A 1 545 ? -1.771 -8.282 20.724 1.00 98.06 545 VAL A N 1
ATOM 4031 C CA . VAL A 1 545 ? -1.598 -7.691 19.396 1.00 98.06 545 VAL A CA 1
ATOM 4032 C C . VAL A 1 545 ? -0.654 -8.538 18.564 1.00 98.06 545 VAL A C 1
ATOM 4034 O O . VAL A 1 545 ? 0.310 -9.092 19.089 1.00 98.06 545 VAL A O 1
ATOM 4037 N N . TYR A 1 546 ? -0.944 -8.629 17.272 1.00 98.50 546 TYR A N 1
ATOM 4038 C CA . TYR A 1 546 ? -0.255 -9.496 16.331 1.00 98.50 546 TYR A CA 1
ATOM 4039 C C . TYR A 1 546 ? 0.291 -8.682 15.172 1.00 98.50 546 TYR A C 1
ATOM 4041 O O . TYR A 1 546 ? -0.480 -8.049 14.445 1.00 98.50 546 TYR A O 1
ATOM 4049 N N . PHE A 1 547 ? 1.606 -8.735 14.983 1.00 98.12 547 PHE A N 1
ATOM 4050 C CA . PHE A 1 547 ? 2.292 -8.019 13.915 1.00 98.12 547 PHE A CA 1
ATOM 4051 C C . PHE A 1 547 ? 3.108 -8.993 13.065 1.00 98.12 547 PHE A C 1
ATOM 4053 O O . PHE A 1 547 ? 4.058 -9.598 13.573 1.00 98.12 547 PHE A O 1
ATOM 4060 N N . PRO A 1 548 ? 2.732 -9.183 11.792 1.00 97.38 548 PRO A N 1
ATOM 4061 C CA . PRO A 1 548 ? 3.592 -9.830 10.824 1.00 97.38 548 PRO A CA 1
ATOM 4062 C C . PRO A 1 548 ? 4.727 -8.875 10.437 1.00 97.38 548 PRO A C 1
ATOM 4064 O O . PRO A 1 548 ? 4.565 -7.651 10.471 1.00 97.38 548 PRO A O 1
ATOM 4067 N N . LEU A 1 549 ? 5.892 -9.442 10.135 1.00 96.00 549 LEU A N 1
ATOM 4068 C CA . LEU A 1 549 ? 7.083 -8.686 9.780 1.00 96.00 549 LEU A CA 1
ATOM 4069 C C . LEU A 1 549 ? 7.436 -8.861 8.315 1.00 96.00 549 LEU A C 1
ATOM 4071 O O . LEU A 1 549 ? 7.589 -9.975 7.827 1.00 96.00 549 LEU A O 1
ATOM 4075 N N . SER A 1 550 ? 7.643 -7.743 7.637 1.00 94.12 550 SER A N 1
ATOM 4076 C CA . SER A 1 550 ? 8.318 -7.667 6.355 1.00 94.12 550 SER A CA 1
ATOM 4077 C C . SER A 1 550 ? 9.812 -7.930 6.550 1.00 94.12 550 SER A C 1
ATOM 4079 O O . SER A 1 550 ? 10.261 -9.043 6.272 1.00 94.12 550 SER A O 1
ATOM 4081 N N . ASP A 1 551 ? 10.566 -6.953 7.080 1.00 93.12 551 ASP A N 1
ATOM 4082 C CA . ASP A 1 551 ? 12.035 -6.990 7.189 1.00 93.12 551 ASP A CA 1
ATOM 4083 C C . ASP A 1 551 ? 12.672 -7.473 5.867 1.00 93.12 551 ASP A C 1
ATOM 4085 O O . ASP A 1 551 ? 13.601 -8.286 5.853 1.00 93.12 551 ASP A O 1
ATOM 4089 N N . TRP A 1 552 ? 12.103 -7.010 4.745 1.00 91.56 552 TRP A N 1
ATOM 4090 C CA . TRP A 1 552 ? 12.436 -7.492 3.409 1.00 91.56 552 TRP A CA 1
ATOM 4091 C C . TRP A 1 552 ? 13.932 -7.362 3.114 1.00 91.56 552 TRP A C 1
ATOM 4093 O O . TRP A 1 552 ? 14.585 -6.379 3.475 1.00 91.56 552 TRP A O 1
ATOM 4103 N N . SER A 1 553 ? 14.465 -8.358 2.412 1.00 87.31 553 SER A N 1
ATOM 4104 C CA . SER A 1 553 ? 15.873 -8.450 2.053 1.00 87.31 553 SER A CA 1
ATOM 4105 C C . SER A 1 553 ? 16.038 -8.969 0.624 1.00 87.31 553 SER A C 1
ATOM 4107 O O . SER A 1 553 ? 15.213 -9.761 0.167 1.00 87.31 553 SER A O 1
ATOM 4109 N N . PRO A 1 554 ? 17.133 -8.606 -0.071 1.00 83.31 554 PRO A N 1
ATOM 4110 C CA . PRO A 1 554 ? 17.520 -9.269 -1.313 1.00 83.31 554 PRO A CA 1
ATOM 4111 C C . PRO A 1 554 ? 17.785 -10.774 -1.156 1.00 83.31 554 PRO A C 1
ATOM 4113 O O . PRO A 1 554 ? 17.680 -11.502 -2.139 1.00 83.31 554 PRO A O 1
ATOM 4116 N N . ASP A 1 555 ? 18.128 -11.248 0.050 1.00 89.81 555 ASP A N 1
ATOM 4117 C CA . ASP A 1 555 ? 18.114 -12.683 0.349 1.00 89.81 555 ASP A CA 1
ATOM 4118 C C . ASP A 1 555 ? 16.655 -13.144 0.513 1.00 89.81 555 ASP A C 1
ATOM 4120 O O . ASP A 1 555 ? 16.021 -12.790 1.513 1.00 89.81 555 ASP A O 1
ATOM 4124 N N . PRO A 1 556 ? 16.112 -13.958 -0.414 1.00 89.94 556 PRO A N 1
ATOM 4125 C CA . PRO A 1 556 ? 14.708 -14.356 -0.384 1.00 89.94 556 PRO A CA 1
ATOM 4126 C C . PRO A 1 556 ? 14.341 -15.198 0.847 1.00 89.94 556 PRO A C 1
ATOM 4128 O O . PRO A 1 556 ? 13.155 -15.358 1.128 1.00 89.94 556 PRO A O 1
ATOM 4131 N N . LYS A 1 557 ? 15.321 -15.742 1.586 1.00 94.56 557 LYS A N 1
ATOM 4132 C CA . LYS A 1 557 ? 15.090 -16.512 2.821 1.00 94.56 557 LYS A CA 1
ATOM 4133 C C . LYS A 1 557 ? 15.049 -15.646 4.083 1.00 94.56 557 LYS A C 1
ATOM 4135 O O . LYS A 1 557 ? 14.702 -16.155 5.148 1.00 94.56 557 LYS A O 1
ATOM 4140 N N . ALA A 1 558 ? 15.443 -14.378 3.992 1.00 92.69 558 ALA A N 1
ATOM 4141 C CA . ALA A 1 558 ? 15.526 -13.475 5.130 1.00 92.69 558 ALA A CA 1
ATOM 4142 C C . ALA A 1 558 ? 14.248 -12.634 5.306 1.00 92.69 558 ALA A C 1
ATOM 4144 O O . ALA A 1 558 ? 13.459 -12.451 4.381 1.00 92.69 558 ALA A O 1
ATOM 4145 N N . GLY A 1 559 ? 14.069 -12.108 6.521 1.00 92.44 559 GLY A N 1
ATOM 4146 C CA . GLY A 1 559 ? 12.870 -11.367 6.915 1.00 92.44 559 GLY A CA 1
ATOM 4147 C C . GLY A 1 559 ? 11.712 -12.289 7.296 1.00 92.44 559 GLY A C 1
ATOM 4148 O O . GLY A 1 559 ? 11.897 -13.489 7.521 1.00 92.44 559 GLY A O 1
ATOM 4149 N N . GLY A 1 560 ? 10.512 -11.725 7.379 1.00 94.81 560 GLY A N 1
ATOM 4150 C CA . GLY A 1 560 ? 9.315 -12.508 7.651 1.00 94.81 560 GLY A CA 1
ATOM 4151 C C . GLY A 1 560 ? 9.077 -12.834 9.125 1.00 94.81 560 GLY A C 1
ATOM 4152 O O . GLY A 1 560 ? 9.849 -12.500 10.027 1.00 94.81 560 GLY A O 1
ATOM 4153 N N . GLY A 1 561 ? 7.994 -13.566 9.358 1.00 96.25 561 GLY A N 1
ATOM 4154 C CA . GLY A 1 561 ? 7.551 -14.021 10.665 1.00 96.25 561 GLY A CA 1
ATOM 4155 C C . GLY A 1 561 ? 6.379 -13.214 11.204 1.00 96.25 561 GLY A C 1
ATOM 4156 O O . GLY A 1 561 ? 5.921 -12.236 10.614 1.00 96.25 561 GLY A O 1
ATOM 4157 N N . ILE A 1 562 ? 5.881 -13.647 12.355 1.00 98.19 562 ILE A N 1
ATOM 4158 C CA . ILE A 1 562 ? 4.793 -12.990 13.074 1.00 98.19 562 ILE A CA 1
ATOM 4159 C C . ILE A 1 562 ? 5.063 -13.013 14.575 1.00 98.19 562 ILE A C 1
ATOM 4161 O O . ILE A 1 562 ? 5.587 -13.988 15.118 1.00 98.19 562 ILE A O 1
ATOM 4165 N N . PHE A 1 563 ? 4.714 -11.915 15.237 1.00 98.44 563 PHE A N 1
ATOM 4166 C CA . PHE A 1 563 ? 4.927 -11.692 16.661 1.00 98.44 563 PHE A CA 1
ATOM 4167 C C . PHE A 1 563 ? 3.592 -11.462 17.352 1.00 98.44 563 PHE A C 1
ATOM 4169 O O . PHE A 1 563 ? 2.753 -10.726 16.832 1.00 98.44 563 PHE A O 1
ATOM 4176 N N . ALA A 1 564 ? 3.434 -12.039 18.541 1.00 98.56 564 ALA A N 1
ATOM 4177 C CA . ALA A 1 564 ? 2.375 -11.682 19.471 1.00 98.56 564 ALA A CA 1
ATOM 4178 C C . ALA A 1 564 ? 2.956 -10.959 20.676 1.00 98.56 564 ALA A C 1
ATOM 4180 O O . ALA A 1 564 ? 3.881 -11.457 21.327 1.00 98.56 564 ALA A O 1
ATOM 4181 N N . LEU A 1 565 ? 2.382 -9.805 20.994 1.00 98.56 565 LEU A N 1
ATOM 4182 C CA . LEU A 1 565 ? 2.725 -9.021 22.171 1.00 98.56 565 LEU A CA 1
ATOM 4183 C C . LEU A 1 565 ? 1.516 -8.942 23.100 1.00 98.56 565 LEU A C 1
ATOM 4185 O O . LEU A 1 565 ? 0.371 -8.861 22.649 1.00 98.56 565 LEU A O 1
ATOM 4189 N N . ASP A 1 566 ? 1.775 -8.926 24.402 1.00 97.50 566 ASP A N 1
ATOM 4190 C CA . ASP A 1 566 ? 0.772 -8.561 25.392 1.00 97.50 566 ASP A CA 1
ATOM 4191 C C . ASP A 1 566 ? 0.386 -7.090 25.203 1.00 97.50 566 ASP A C 1
ATOM 4193 O O . ASP A 1 566 ? 1.238 -6.203 25.194 1.00 97.50 566 ASP A O 1
ATOM 4197 N N . LEU A 1 567 ? -0.912 -6.831 25.054 1.00 95.69 567 LEU A N 1
ATOM 4198 C CA . LEU A 1 567 ? -1.443 -5.509 24.730 1.00 95.69 567 LEU A CA 1
ATOM 4199 C C . LEU A 1 567 ? -1.133 -4.468 25.822 1.00 95.69 567 LEU A C 1
ATOM 4201 O O . LEU A 1 567 ? -0.929 -3.296 25.516 1.00 95.69 567 LEU A O 1
ATOM 4205 N N . ALA A 1 568 ? -1.112 -4.873 27.094 1.00 95.19 568 ALA A N 1
ATOM 4206 C CA . ALA A 1 568 ? -0.950 -3.945 28.211 1.00 95.19 568 ALA A CA 1
ATOM 4207 C C . ALA A 1 568 ? 0.516 -3.561 28.460 1.00 95.19 568 ALA A C 1
ATOM 4209 O O . ALA A 1 568 ? 0.790 -2.425 28.843 1.00 95.19 568 ALA A O 1
ATOM 4210 N N . SER A 1 569 ? 1.444 -4.496 28.252 1.00 96.25 569 SER A N 1
ATOM 4211 C CA . SER A 1 569 ? 2.864 -4.333 28.593 1.00 96.25 569 SER A CA 1
ATOM 4212 C C . SER A 1 569 ? 3.806 -4.244 27.392 1.00 96.25 569 SER A C 1
ATOM 4214 O O . SER A 1 569 ? 4.971 -3.890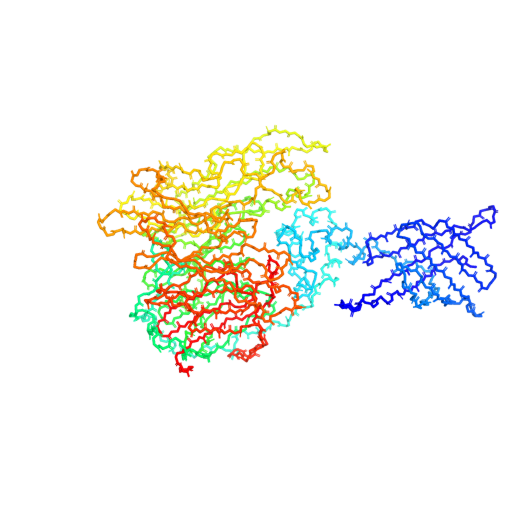 27.565 1.00 96.25 569 SER A O 1
ATOM 4216 N N . GLY A 1 570 ? 3.349 -4.619 26.195 1.00 97.50 570 GLY A N 1
ATOM 4217 C CA . GLY A 1 570 ? 4.183 -4.755 24.999 1.00 97.50 570 GLY A CA 1
ATOM 4218 C C . GLY A 1 570 ? 5.086 -5.990 25.004 1.00 97.50 570 GLY A C 1
ATOM 4219 O O . GLY A 1 570 ? 5.758 -6.263 24.014 1.00 97.50 570 GLY A O 1
ATOM 4220 N N . LYS A 1 571 ? 5.114 -6.775 26.089 1.00 98.19 571 LYS A N 1
ATOM 4221 C CA . LYS A 1 571 ? 6.010 -7.928 26.201 1.00 98.19 571 LYS A CA 1
ATOM 4222 C C . LYS A 1 571 ? 5.665 -8.984 25.153 1.00 98.19 571 LYS A C 1
ATOM 4224 O O . LYS A 1 571 ? 4.513 -9.396 25.038 1.00 98.19 571 LYS A O 1
ATOM 4229 N N . GLN A 1 572 ? 6.680 -9.484 24.454 1.00 98.31 572 GLN A N 1
ATOM 4230 C CA . GLN A 1 572 ? 6.516 -10.607 23.536 1.00 98.31 572 GLN A CA 1
ATOM 4231 C C . GLN A 1 572 ? 6.012 -11.853 24.277 1.00 98.31 572 GLN A C 1
ATOM 4233 O O . GLN A 1 572 ? 6.621 -12.298 25.252 1.00 98.31 572 GLN A O 1
ATOM 4238 N N . ILE A 1 573 ? 4.909 -12.412 23.782 1.00 98.25 573 ILE A N 1
ATOM 4239 C CA . ILE A 1 573 ? 4.325 -13.675 24.244 1.00 98.25 573 ILE A CA 1
ATOM 4240 C C . ILE A 1 573 ? 4.953 -14.822 23.456 1.00 98.25 573 ILE A C 1
ATOM 4242 O O . ILE A 1 573 ? 5.502 -15.755 24.037 1.00 98.25 573 ILE A O 1
ATOM 4246 N N . TRP A 1 574 ? 4.915 -14.722 22.128 1.00 98.50 574 TRP A N 1
ATOM 4247 C CA . TRP A 1 574 ? 5.515 -15.680 21.210 1.00 98.50 574 TRP A CA 1
ATOM 4248 C C . TRP A 1 574 ? 5.933 -14.986 19.912 1.00 98.50 574 TRP A C 1
ATOM 4250 O O . TRP A 1 574 ? 5.492 -13.877 19.599 1.00 98.50 574 TRP A O 1
ATOM 4260 N N . SER A 1 575 ? 6.803 -15.647 19.156 1.00 98.25 575 SER A N 1
ATOM 4261 C CA . SER A 1 575 ? 7.076 -15.300 17.766 1.00 98.25 575 SER A CA 1
ATOM 4262 C C . SER A 1 575 ? 7.281 -16.566 16.944 1.00 98.25 575 SER A C 1
ATOM 4264 O O . SER A 1 575 ? 7.826 -17.560 17.430 1.00 98.25 575 SER A O 1
ATOM 4266 N N . THR A 1 576 ? 6.851 -16.514 15.689 1.00 98.50 576 THR A N 1
ATOM 4267 C CA . THR A 1 576 ? 7.011 -17.599 14.720 1.00 98.50 576 THR A CA 1
ATOM 4268 C C . THR A 1 576 ? 7.793 -17.060 13.541 1.00 98.50 576 THR A C 1
ATOM 4270 O O . THR A 1 576 ? 7.397 -16.069 12.930 1.00 98.50 576 THR A O 1
ATOM 4273 N N . ARG A 1 577 ? 8.925 -17.694 13.228 1.00 97.00 577 ARG A N 1
ATOM 4274 C CA . ARG A 1 577 ? 9.728 -17.338 12.050 1.00 97.00 577 ARG A CA 1
ATOM 4275 C C . ARG A 1 577 ? 8.966 -17.689 10.775 1.00 97.00 577 ARG A C 1
ATOM 4277 O O . ARG A 1 577 ? 8.197 -18.652 10.771 1.00 97.00 577 ARG A O 1
ATOM 4284 N N . ALA A 1 578 ? 9.207 -16.940 9.702 1.00 95.62 578 ALA A N 1
ATOM 4285 C CA . ALA A 1 578 ? 8.699 -17.327 8.393 1.00 95.62 578 ALA A CA 1
ATOM 4286 C C . ALA A 1 578 ? 9.242 -18.717 8.008 1.00 95.62 578 ALA A C 1
ATOM 4288 O O . ALA A 1 578 ? 10.430 -18.987 8.222 1.00 95.62 578 ALA A O 1
ATOM 4289 N N . PRO A 1 579 ? 8.392 -19.610 7.472 1.00 96.12 579 PRO A N 1
ATOM 4290 C CA . PRO A 1 579 ? 8.858 -20.827 6.821 1.00 96.12 579 PRO A CA 1
ATOM 4291 C C . PRO A 1 579 ? 9.805 -20.514 5.659 1.00 96.12 579 PRO A C 1
ATOM 4293 O O . PRO A 1 579 ? 9.749 -19.434 5.074 1.00 96.12 579 PRO A O 1
ATOM 4296 N N . GLU A 1 580 ? 10.659 -21.475 5.301 1.00 95.81 580 GLU A N 1
ATOM 4297 C CA . GLU A 1 580 ? 11.475 -21.345 4.094 1.00 95.81 580 GLU A CA 1
ATOM 4298 C C . GLU A 1 580 ? 10.557 -21.264 2.858 1.00 95.81 580 GLU A C 1
ATOM 4300 O O . GLU A 1 580 ? 9.697 -22.137 2.699 1.00 95.81 580 GLU A O 1
ATOM 4305 N N . PRO A 1 581 ? 10.701 -20.242 1.990 1.00 96.19 581 PRO A N 1
ATOM 4306 C CA . PRO A 1 581 ? 9.785 -20.058 0.870 1.00 96.19 581 PRO A CA 1
ATOM 4307 C C . PRO A 1 581 ? 9.801 -21.235 -0.107 1.00 96.19 581 PRO A C 1
ATOM 4309 O O . PRO A 1 581 ? 10.846 -21.613 -0.633 1.00 96.19 581 PRO A O 1
ATOM 4312 N N . ALA A 1 582 ? 8.627 -21.768 -0.445 1.00 93.56 582 ALA A N 1
ATOM 4313 C CA . ALA A 1 582 ? 8.511 -22.805 -1.473 1.00 93.56 582 ALA A CA 1
ATOM 4314 C C . ALA A 1 582 ? 8.799 -22.269 -2.893 1.00 93.56 582 ALA A C 1
ATOM 4316 O O . ALA A 1 582 ? 9.105 -23.032 -3.806 1.00 93.56 582 ALA A O 1
ATOM 4317 N N . CYS A 1 583 ? 8.727 -20.948 -3.085 1.00 93.12 583 CYS A N 1
ATOM 4318 C CA . CYS A 1 583 ? 8.924 -20.271 -4.365 1.00 93.12 583 CYS A CA 1
ATOM 4319 C C . CYS A 1 583 ? 10.392 -19.995 -4.738 1.00 93.12 583 CYS A C 1
ATOM 4321 O O . CYS A 1 583 ? 10.626 -19.273 -5.708 1.00 93.12 583 CYS A O 1
ATOM 4323 N N . LEU A 1 584 ? 11.379 -20.483 -3.975 1.00 93.00 584 LEU A N 1
ATOM 4324 C CA . LEU A 1 584 ? 12.790 -20.141 -4.193 1.00 93.00 584 LEU A CA 1
ATOM 4325 C C . LEU A 1 584 ? 13.221 -20.355 -5.652 1.00 93.00 584 LEU A C 1
ATOM 4327 O O . LEU A 1 584 ? 12.885 -21.353 -6.284 1.00 93.00 584 LEU A O 1
ATOM 4331 N N . GLY A 1 585 ? 13.963 -19.384 -6.187 1.00 84.62 585 GLY A N 1
ATOM 4332 C CA . GLY A 1 585 ? 14.345 -19.332 -7.602 1.00 84.62 585 GLY A CA 1
ATOM 4333 C C . GLY A 1 585 ? 13.329 -18.626 -8.508 1.00 84.62 585 GLY A C 1
ATOM 4334 O O . GLY A 1 585 ? 13.685 -18.250 -9.623 1.00 84.62 585 GLY A O 1
ATOM 4335 N N . LYS A 1 586 ? 12.097 -18.368 -8.045 1.00 85.12 586 LYS A N 1
ATOM 4336 C CA . LYS A 1 586 ? 11.138 -17.525 -8.773 1.00 85.12 586 LYS A CA 1
ATOM 4337 C C . LYS A 1 586 ? 11.413 -16.034 -8.514 1.00 85.12 586 LYS A C 1
ATOM 4339 O O . LYS A 1 586 ? 11.596 -15.642 -7.357 1.00 85.12 586 LYS A O 1
ATOM 4344 N N . PRO A 1 587 ? 11.390 -15.174 -9.550 1.00 81.06 587 PRO A N 1
ATOM 4345 C CA . PRO A 1 587 ? 11.443 -13.728 -9.367 1.00 81.06 587 PRO A CA 1
ATOM 4346 C C . PRO A 1 587 ? 10.315 -13.232 -8.450 1.00 81.06 587 PRO A C 1
ATOM 4348 O O . PRO A 1 587 ? 9.151 -13.539 -8.684 1.00 81.06 587 PRO A O 1
ATOM 4351 N N . GLY A 1 588 ? 10.667 -12.455 -7.427 1.00 81.69 588 GLY A N 1
ATOM 4352 C CA . GLY A 1 588 ? 9.739 -11.846 -6.473 1.00 81.69 588 GLY A CA 1
ATOM 4353 C C . GLY A 1 588 ? 9.455 -12.712 -5.244 1.00 81.69 588 GLY A C 1
ATOM 4354 O O . GLY A 1 588 ? 8.702 -12.310 -4.363 1.00 81.69 588 GLY A O 1
ATOM 4355 N N . CYS A 1 589 ? 10.056 -13.902 -5.173 1.00 90.75 589 CYS A N 1
ATOM 4356 C CA . CYS A 1 589 ? 9.969 -14.766 -4.004 1.00 90.75 589 CYS A CA 1
ATOM 4357 C C . CYS A 1 589 ? 10.687 -14.141 -2.799 1.00 90.75 589 CYS A C 1
ATOM 4359 O O . CYS A 1 589 ? 11.823 -13.683 -2.922 1.00 90.75 589 CYS A O 1
ATOM 4361 N N . SER A 1 590 ? 10.038 -14.146 -1.634 1.00 93.62 590 SER A N 1
ATOM 4362 C CA . SER A 1 590 ? 10.596 -13.610 -0.389 1.00 93.62 590 SER A CA 1
ATOM 4363 C C . SER A 1 590 ? 9.837 -14.142 0.829 1.00 93.62 590 SER A C 1
ATOM 4365 O O . SER A 1 590 ? 8.611 -14.203 0.805 1.00 93.62 590 SER A O 1
ATOM 4367 N N . ALA A 1 591 ? 10.544 -14.445 1.920 1.00 95.75 591 ALA A N 1
ATOM 4368 C CA . ALA A 1 591 ? 9.953 -14.857 3.199 1.00 95.75 591 ALA A CA 1
ATOM 4369 C C . ALA A 1 591 ? 9.199 -13.727 3.934 1.00 95.75 591 ALA A C 1
ATOM 4371 O O . ALA A 1 591 ? 8.398 -13.993 4.832 1.00 95.75 591 ALA A O 1
ATOM 4372 N N . ALA A 1 592 ? 9.436 -12.465 3.558 1.00 95.50 592 ALA A N 1
ATOM 4373 C CA . ALA A 1 592 ? 8.802 -11.286 4.152 1.00 95.50 592 ALA A CA 1
ATOM 4374 C C . ALA A 1 592 ? 7.261 -11.386 4.241 1.00 95.50 592 ALA A C 1
ATOM 4376 O O . ALA A 1 592 ? 6.594 -11.895 3.335 1.00 95.50 592 ALA A O 1
ATOM 4377 N N . GLN A 1 593 ? 6.686 -10.861 5.326 1.00 95.56 593 GLN A N 1
ATOM 4378 C CA . GLN A 1 593 ? 5.244 -10.841 5.614 1.00 95.56 593 GLN A CA 1
ATOM 4379 C C . GLN A 1 593 ? 4.737 -9.405 5.870 1.00 95.56 593 GLN A C 1
ATOM 4381 O O . GLN A 1 593 ? 4.400 -9.060 7.000 1.00 95.56 593 GLN A O 1
ATOM 4386 N N . PRO A 1 594 ? 4.686 -8.536 4.844 1.00 94.31 594 PRO A N 1
ATOM 4387 C CA . PRO A 1 594 ? 4.230 -7.150 4.996 1.00 94.31 594 PRO A CA 1
ATOM 4388 C C . PRO A 1 594 ? 2.708 -7.004 5.132 1.00 94.31 594 PRO A C 1
ATOM 4390 O O . PRO A 1 594 ? 2.231 -5.964 5.591 1.00 94.31 594 PRO A O 1
ATOM 4393 N N . ALA A 1 595 ? 1.940 -8.011 4.700 1.00 95.19 595 ALA A N 1
ATOM 4394 C CA . ALA A 1 595 ? 0.483 -7.967 4.692 1.00 95.19 595 ALA A CA 1
ATOM 4395 C C . ALA A 1 595 ? -0.092 -7.801 6.103 1.00 95.19 595 ALA A C 1
ATOM 4397 O O . ALA A 1 595 ? 0.368 -8.483 7.018 1.00 95.19 595 ALA A O 1
ATOM 4398 N N . PRO A 1 596 ? -1.126 -6.964 6.306 1.00 96.25 596 PRO A N 1
ATOM 4399 C CA . PRO A 1 596 ? -1.676 -6.768 7.635 1.00 96.25 596 PRO A CA 1
ATOM 4400 C C . PRO A 1 596 ? -2.384 -8.035 8.119 1.00 96.25 596 PRO A C 1
ATOM 4402 O O . PRO A 1 596 ? -3.135 -8.674 7.375 1.00 96.25 596 PRO A O 1
ATOM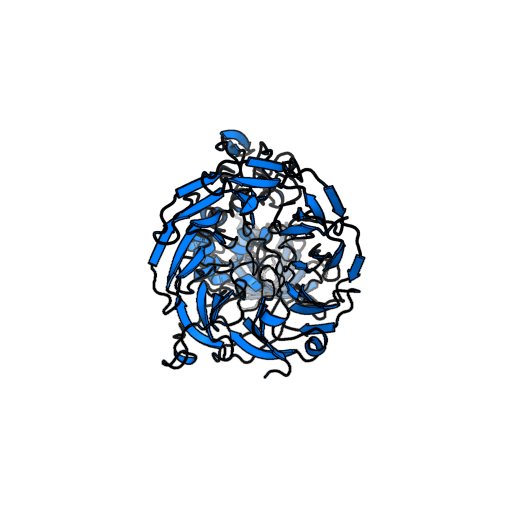 4405 N N . ALA A 1 597 ? -2.170 -8.382 9.388 1.00 97.81 597 ALA A N 1
ATOM 4406 C CA . ALA A 1 597 ? -2.814 -9.542 9.991 1.00 97.81 597 ALA A CA 1
ATOM 4407 C C . ALA A 1 597 ? -4.333 -9.353 10.142 1.00 97.81 597 ALA A C 1
ATOM 4409 O O . ALA A 1 597 ? -4.846 -8.234 10.226 1.00 97.81 597 ALA A O 1
ATOM 4410 N N . THR A 1 598 ? -5.045 -10.473 10.228 1.00 98.31 598 THR A N 1
ATOM 4411 C CA . THR A 1 598 ? -6.465 -10.523 10.600 1.00 98.31 598 THR A CA 1
ATOM 4412 C C . THR A 1 598 ? -6.653 -11.565 11.679 1.00 98.31 598 THR A C 1
ATOM 4414 O O . THR A 1 598 ? -6.200 -12.696 11.524 1.00 98.31 598 THR A O 1
ATOM 4417 N N . ALA A 1 599 ? -7.326 -11.209 12.765 1.00 98.06 599 ALA A N 1
ATOM 4418 C CA . ALA A 1 599 ? -7.572 -12.124 13.868 1.00 98.06 599 ALA A CA 1
ATOM 4419 C C . ALA A 1 599 ? -9.038 -12.570 13.907 1.00 98.06 599 ALA A C 1
ATOM 4421 O O . ALA A 1 599 ? -9.955 -11.790 13.657 1.00 98.06 599 ALA A O 1
ATOM 4422 N N . ILE A 1 600 ? -9.245 -13.825 14.285 1.00 97.06 600 ILE A N 1
ATOM 4423 C CA . ILE A 1 600 ? -10.497 -14.319 14.862 1.00 97.06 600 ILE A CA 1
ATOM 4424 C C . ILE A 1 600 ? -10.177 -14.901 16.239 1.00 97.06 600 ILE A C 1
ATOM 4426 O O . ILE A 1 600 ? -9.013 -14.993 16.638 1.00 97.06 600 ILE A O 1
ATOM 4430 N N . ARG A 1 601 ? -11.187 -15.327 16.999 1.00 94.12 601 ARG A N 1
ATOM 4431 C CA . ARG A 1 601 ? -10.933 -15.925 18.316 1.00 94.12 601 ARG A CA 1
ATOM 4432 C C . ARG A 1 601 ? -10.036 -17.167 18.195 1.00 94.12 601 ARG A C 1
ATOM 4434 O O . ARG A 1 601 ? -10.431 -18.176 17.617 1.00 94.12 601 ARG A O 1
ATOM 4441 N N . GLY A 1 602 ? -8.842 -17.096 18.784 1.00 96.00 602 GLY A N 1
ATOM 4442 C CA . GLY A 1 602 ? -7.881 -18.202 18.838 1.00 96.00 602 GLY A CA 1
ATOM 4443 C C . GLY A 1 602 ? -7.012 -18.396 17.590 1.00 96.00 602 GLY A C 1
ATOM 4444 O O . GLY A 1 602 ? -6.176 -19.300 17.604 1.00 96.00 602 GLY A O 1
ATOM 4445 N N . VAL A 1 603 ? -7.179 -17.586 16.536 1.00 98.25 603 VAL A N 1
ATOM 4446 C CA . VAL A 1 603 ? -6.439 -17.736 15.270 1.00 98.25 603 VAL A CA 1
ATOM 4447 C C . VAL A 1 603 ? -6.070 -16.381 14.681 1.00 98.25 603 VAL A C 1
ATOM 4449 O O . VAL A 1 603 ? -6.878 -15.454 14.679 1.00 98.25 603 VAL A O 1
ATOM 4452 N N . VAL A 1 604 ? -4.867 -16.288 14.121 1.00 98.50 604 VAL A N 1
ATOM 4453 C CA . VAL A 1 604 ? -4.384 -15.106 13.400 1.00 98.50 604 VAL A CA 1
ATOM 4454 C C . VAL A 1 604 ? -3.981 -15.506 11.989 1.00 98.50 604 VAL A C 1
ATOM 4456 O O . VAL A 1 604 ? -3.225 -16.453 11.810 1.00 98.50 604 VAL A O 1
ATOM 4459 N N . PHE A 1 605 ? -4.471 -14.789 10.986 1.00 98.62 605 PHE A N 1
ATOM 4460 C CA . PHE A 1 605 ? -4.121 -14.978 9.585 1.00 98.62 605 PHE A CA 1
ATOM 4461 C C . PHE A 1 605 ? -3.072 -13.957 9.151 1.00 98.62 605 PHE A C 1
ATOM 4463 O O . PHE A 1 605 ? -3.189 -12.775 9.480 1.00 98.62 605 PHE A O 1
ATOM 4470 N N . SER A 1 606 ? -2.080 -14.401 8.381 1.00 97.81 606 SER A N 1
ATOM 4471 C CA . SER A 1 606 ? -1.065 -13.537 7.772 1.00 97.81 606 SER A CA 1
ATOM 4472 C C . SER A 1 606 ? -0.698 -14.030 6.374 1.00 97.81 606 SER A C 1
ATOM 4474 O O . SER A 1 606 ? -0.563 -15.235 6.145 1.00 97.81 606 SER A O 1
ATOM 4476 N N . GLY A 1 607 ? -0.560 -13.085 5.444 1.00 96.81 607 GLY A N 1
ATOM 4477 C CA . GLY A 1 607 ? -0.072 -13.330 4.092 1.00 96.81 607 GLY A CA 1
ATOM 4478 C C . GLY A 1 607 ? 1.418 -13.014 3.964 1.00 96.81 607 GLY A C 1
ATOM 4479 O O . GLY A 1 607 ? 1.945 -12.161 4.678 1.00 96.81 607 GLY A O 1
ATOM 4480 N N . SER A 1 608 ? 2.100 -13.707 3.057 1.00 95.75 608 SER A N 1
ATOM 4481 C CA . SER A 1 608 ? 3.528 -13.524 2.795 1.00 95.75 608 SER A CA 1
ATOM 4482 C C . SER A 1 608 ? 3.819 -13.250 1.318 1.00 95.75 608 SER A C 1
ATOM 4484 O O . SER A 1 608 ? 3.040 -13.599 0.424 1.00 95.75 608 SER A O 1
ATOM 4486 N N . LEU A 1 609 ? 4.970 -12.624 1.054 1.00 95.50 609 LEU A N 1
ATOM 4487 C CA . LEU A 1 609 ? 5.470 -12.416 -0.301 1.00 95.50 609 LEU A CA 1
ATOM 4488 C C . LEU A 1 609 ? 5.820 -13.728 -1.013 1.00 95.50 609 LEU A C 1
ATOM 4490 O O . LEU A 1 609 ? 5.874 -13.730 -2.239 1.00 95.50 609 LEU A O 1
ATOM 4494 N N . ASP A 1 610 ? 5.964 -14.843 -0.298 1.00 96.19 610 ASP A N 1
ATOM 4495 C CA . ASP A 1 610 ? 6.112 -16.173 -0.899 1.00 96.19 610 ASP A CA 1
ATOM 4496 C C . ASP A 1 610 ? 4.816 -16.702 -1.545 1.00 96.19 610 ASP A C 1
ATOM 4498 O O . ASP A 1 610 ? 4.830 -17.742 -2.200 1.00 96.19 610 ASP A O 1
ATOM 4502 N N . GLY A 1 611 ? 3.708 -15.970 -1.391 1.00 96.75 611 GLY A N 1
ATOM 4503 C CA . GLY A 1 611 ? 2.392 -16.311 -1.916 1.00 96.75 611 GLY A CA 1
ATOM 4504 C C . GLY A 1 611 ? 1.569 -17.222 -1.011 1.00 96.75 611 GLY A C 1
ATOM 4505 O O . GLY A 1 611 ? 0.473 -17.627 -1.397 1.00 96.75 611 GLY A O 1
ATOM 4506 N N . HIS A 1 612 ? 2.033 -17.526 0.197 1.00 98.00 612 HIS A N 1
ATOM 4507 C CA . HIS A 1 612 ? 1.288 -18.337 1.146 1.00 98.00 612 HIS A CA 1
ATOM 4508 C C . HIS A 1 612 ? 0.419 -17.488 2.075 1.00 98.00 612 HIS A C 1
ATOM 4510 O O . HIS A 1 612 ? 0.867 -16.499 2.667 1.00 98.00 612 HIS A O 1
ATOM 4516 N N . LEU A 1 613 ? -0.827 -17.931 2.254 1.00 98.38 613 LEU A N 1
ATOM 4517 C CA . LEU A 1 613 ? -1.707 -17.483 3.329 1.00 98.38 613 LEU A CA 1
ATOM 4518 C C . LEU A 1 613 ? -1.644 -18.496 4.472 1.00 98.38 613 LEU A C 1
ATOM 4520 O O . LEU A 1 613 ? -1.919 -19.680 4.274 1.00 98.38 613 LEU A O 1
ATOM 4524 N N . ARG A 1 614 ? -1.323 -18.026 5.677 1.00 98.38 614 ARG A N 1
ATOM 4525 C CA . ARG A 1 614 ? -1.126 -18.882 6.851 1.00 98.38 614 ARG A CA 1
ATOM 4526 C C . ARG A 1 614 ? -2.053 -18.496 7.986 1.00 98.38 614 ARG A C 1
ATOM 4528 O O . ARG A 1 614 ? -2.314 -17.314 8.203 1.00 98.38 614 ARG A O 1
ATOM 4535 N N . ALA A 1 615 ? -2.509 -19.502 8.722 1.00 98.69 615 ALA A N 1
ATOM 4536 C CA . ALA A 1 615 ? -3.238 -19.348 9.971 1.00 98.69 615 ALA A CA 1
ATOM 4537 C C . ALA A 1 615 ? -2.372 -19.843 11.132 1.00 98.69 615 ALA A C 1
ATOM 4539 O O . ALA A 1 615 ? -1.860 -20.962 11.095 1.00 98.69 615 ALA A O 1
ATOM 4540 N N . TYR A 1 616 ? -2.240 -19.024 12.165 1.00 98.69 616 TYR A N 1
ATOM 4541 C CA . TYR A 1 616 ? -1.427 -19.276 13.347 1.00 98.69 616 TYR A CA 1
ATOM 4542 C C . TYR A 1 616 ? -2.326 -19.409 14.572 1.00 98.69 616 TYR A C 1
ATOM 4544 O O . TYR A 1 616 ? -3.320 -18.693 14.708 1.00 98.69 616 TYR A O 1
ATOM 4552 N N . ASP A 1 617 ? -1.964 -20.307 15.477 1.00 98.19 617 ASP A N 1
ATOM 4553 C CA . ASP A 1 617 ? -2.553 -20.410 16.801 1.00 98.19 617 ASP A CA 1
ATOM 4554 C C . ASP A 1 617 ? -2.260 -19.129 17.585 1.00 98.19 617 ASP A C 1
ATOM 4556 O O . ASP A 1 617 ? -1.104 -18.776 17.812 1.00 98.19 617 ASP A O 1
ATOM 4560 N N . ALA A 1 618 ? -3.307 -18.428 18.014 1.00 97.38 618 ALA A N 1
ATOM 4561 C CA . ALA A 1 618 ? -3.154 -17.182 18.757 1.00 97.38 618 ALA A CA 1
ATOM 4562 C C . ALA A 1 618 ? -2.455 -17.372 20.119 1.00 97.38 618 ALA A C 1
ATOM 4564 O O . ALA A 1 618 ? -1.976 -16.397 20.701 1.00 97.38 618 ALA A O 1
ATOM 4565 N N . LEU A 1 619 ? -2.418 -18.601 20.650 1.00 96.44 619 LEU A N 1
ATOM 4566 C CA . LEU A 1 619 ? -1.830 -18.899 21.955 1.00 96.44 619 LEU A CA 1
ATOM 4567 C C . LEU A 1 619 ? -0.310 -19.083 21.902 1.00 96.44 619 LEU A C 1
ATOM 4569 O O . LEU A 1 619 ? 0.378 -18.598 22.797 1.00 96.44 619 LEU A O 1
ATOM 4573 N N . ASP A 1 620 ? 0.197 -19.811 20.907 1.00 97.50 620 ASP A N 1
ATOM 4574 C CA . ASP A 1 620 ? 1.598 -20.251 20.863 1.00 97.50 620 ASP A CA 1
ATOM 4575 C C . ASP A 1 620 ? 2.288 -20.052 19.503 1.00 97.50 620 ASP A C 1
ATOM 4577 O O . ASP A 1 620 ? 3.458 -20.403 19.350 1.00 97.50 620 ASP A O 1
ATOM 4581 N N . GLY A 1 621 ? 1.586 -19.485 18.520 1.00 98.06 621 GLY A N 1
ATOM 4582 C CA . GLY A 1 621 ? 2.130 -19.171 17.205 1.00 98.06 621 GLY A CA 1
ATOM 4583 C C . GLY A 1 621 ? 2.305 -20.374 16.276 1.00 98.06 621 GLY A C 1
ATOM 4584 O O . GLY A 1 621 ? 2.882 -20.213 15.197 1.00 98.06 621 GLY A O 1
ATOM 4585 N N . LYS A 1 622 ? 1.830 -21.577 16.628 1.00 98.44 622 LYS A N 1
ATOM 4586 C CA . LYS A 1 622 ? 1.916 -22.738 15.724 1.00 98.44 622 LYS A CA 1
ATOM 4587 C C . LYS A 1 622 ? 1.102 -22.517 14.455 1.00 98.44 622 LYS A C 1
ATOM 4589 O O . LYS A 1 622 ? -0.027 -22.045 14.512 1.00 98.44 622 LYS A O 1
ATOM 4594 N N . ILE A 1 623 ? 1.644 -22.921 13.309 1.00 98.56 623 ILE A N 1
ATOM 4595 C CA . ILE A 1 623 ? 0.907 -22.895 12.041 1.00 98.56 623 ILE A CA 1
ATOM 4596 C C . ILE A 1 623 ? -0.171 -23.987 12.079 1.00 98.56 623 ILE A C 1
ATOM 4598 O O . ILE A 1 623 ? 0.134 -25.168 12.230 1.00 98.56 623 ILE A O 1
ATOM 4602 N N . LEU A 1 624 ? -1.434 -23.580 11.953 1.00 98.62 624 LEU A N 1
ATOM 4603 C CA . LEU A 1 624 ? -2.616 -24.449 11.941 1.00 98.62 624 LEU A CA 1
ATOM 4604 C C . LEU A 1 624 ? -3.056 -24.815 10.520 1.00 98.62 624 LEU A C 1
ATOM 4606 O O . LEU A 1 624 ? -3.691 -25.848 10.304 1.00 98.62 624 LEU A O 1
ATOM 4610 N N . TRP A 1 625 ? -2.768 -23.933 9.564 1.00 98.62 625 TRP A N 1
ATOM 4611 C CA . TRP A 1 625 ? -3.137 -24.071 8.162 1.00 98.62 625 TRP A CA 1
ATOM 4612 C C . TRP A 1 625 ? -2.213 -23.206 7.304 1.00 98.62 625 TRP A C 1
ATOM 4614 O O . TRP A 1 625 ? -1.845 -22.102 7.707 1.00 98.62 625 TRP A O 1
ATOM 4624 N N . ASP A 1 626 ? -1.843 -23.720 6.137 1.00 98.31 626 ASP A N 1
ATOM 4625 C CA . ASP A 1 626 ? -0.959 -23.072 5.173 1.00 98.31 626 ASP A CA 1
ATOM 4626 C C . ASP A 1 626 ? -1.478 -23.376 3.761 1.00 98.31 626 ASP A C 1
ATOM 4628 O O . ASP A 1 626 ? -1.762 -24.535 3.436 1.00 98.31 626 ASP A O 1
ATOM 4632 N N . PHE A 1 627 ? -1.652 -22.341 2.940 1.00 98.31 627 PHE A N 1
ATOM 4633 C CA . PHE A 1 627 ? -2.159 -22.466 1.582 1.00 98.31 627 PHE A CA 1
ATOM 4634 C C . PHE A 1 627 ? -1.327 -21.656 0.595 1.00 98.31 627 PHE A C 1
ATOM 4636 O O . PHE A 1 627 ? -1.260 -20.430 0.683 1.00 98.31 627 PHE A O 1
ATOM 4643 N N . ASP A 1 628 ? -0.778 -22.356 -0.397 1.00 98.00 628 ASP A N 1
ATOM 4644 C CA . ASP A 1 628 ? -0.079 -21.765 -1.535 1.00 98.00 628 ASP A CA 1
ATOM 4645 C C . ASP A 1 628 ? -1.078 -21.120 -2.509 1.00 98.00 628 ASP A C 1
ATOM 4647 O O . ASP A 1 628 ? -1.901 -21.799 -3.148 1.00 98.00 628 ASP A O 1
ATOM 4651 N N . THR A 1 629 ? -1.021 -19.789 -2.599 1.00 97.69 629 THR A N 1
ATOM 4652 C CA . THR A 1 629 ? -1.797 -19.018 -3.570 1.00 97.69 629 THR A CA 1
ATOM 4653 C C . THR A 1 629 ? -1.033 -18.764 -4.871 1.00 97.69 629 THR A C 1
ATOM 4655 O O . THR A 1 629 ? -1.674 -18.413 -5.852 1.00 97.69 629 THR A O 1
ATOM 4658 N N . ALA A 1 630 ? 0.286 -18.973 -4.940 1.00 96.06 630 ALA A N 1
ATOM 4659 C CA . ALA A 1 630 ? 1.127 -18.645 -6.097 1.00 96.06 630 ALA A CA 1
ATOM 4660 C C . ALA A 1 630 ? 1.064 -19.708 -7.214 1.00 96.06 630 ALA A C 1
ATOM 4662 O O . ALA A 1 630 ? 2.073 -20.308 -7.606 1.00 96.06 630 ALA A O 1
ATOM 4663 N N . ARG A 1 631 ? -0.155 -19.941 -7.710 1.00 95.88 631 ARG A N 1
ATOM 4664 C CA . ARG A 1 631 ? -0.509 -20.923 -8.741 1.00 95.88 631 ARG A CA 1
ATOM 4665 C C . ARG A 1 631 ? -1.713 -20.472 -9.565 1.00 95.88 631 ARG A C 1
ATOM 4667 O O . ARG A 1 631 ? -2.387 -19.504 -9.212 1.00 95.88 631 ARG A O 1
ATOM 4674 N N . ASP A 1 632 ? -1.995 -21.210 -10.635 1.00 97.38 632 ASP A N 1
ATOM 4675 C CA . ASP A 1 632 ? -3.166 -20.998 -11.485 1.00 97.38 632 ASP A CA 1
ATOM 4676 C C . ASP A 1 632 ? -4.472 -21.432 -10.803 1.00 97.38 632 ASP A C 1
ATOM 4678 O O . ASP A 1 632 ? -4.516 -22.412 -10.050 1.00 97.38 632 ASP A O 1
ATOM 4682 N N . PHE A 1 633 ? -5.558 -20.726 -11.122 1.00 97.19 633 PHE A N 1
ATOM 4683 C CA . PHE A 1 633 ? -6.903 -21.003 -10.629 1.00 97.19 633 PHE A CA 1
ATOM 4684 C C . PHE A 1 633 ? -7.933 -21.040 -11.755 1.00 97.19 633 PHE A C 1
ATOM 4686 O O . PHE A 1 633 ? -7.970 -20.178 -12.632 1.00 97.19 633 PHE A O 1
ATOM 4693 N N . HIS A 1 634 ? -8.854 -22.000 -11.657 1.00 96.00 634 HIS A N 1
ATOM 4694 C CA . HIS A 1 634 ? -10.123 -21.927 -12.371 1.00 96.00 634 HIS A CA 1
ATOM 4695 C C . HIS A 1 634 ? -11.017 -20.890 -11.697 1.00 96.00 634 HIS A C 1
ATOM 4697 O O . HIS A 1 634 ? -11.247 -20.957 -10.488 1.00 96.00 634 HIS A O 1
ATOM 4703 N N . THR A 1 635 ? -11.520 -19.938 -12.477 1.00 96.19 635 THR A N 1
ATOM 4704 C CA . THR A 1 635 ? -12.301 -18.817 -11.957 1.00 96.19 635 THR A CA 1
ATOM 4705 C C . THR A 1 635 ? -13.769 -18.911 -12.335 1.00 96.19 635 THR A C 1
ATOM 4707 O O . THR A 1 635 ? -14.132 -19.442 -13.386 1.00 96.19 635 THR A O 1
ATOM 4710 N N . VAL A 1 636 ? -14.628 -18.343 -11.489 1.00 95.62 636 VAL A N 1
ATOM 4711 C CA . VAL A 1 636 ? -16.080 -18.292 -11.726 1.00 95.62 636 VAL A CA 1
ATOM 4712 C C . VAL A 1 636 ? -16.451 -17.414 -12.918 1.00 95.62 636 VAL A C 1
ATOM 4714 O O . VAL A 1 636 ? -17.503 -17.601 -13.514 1.00 95.62 636 VAL A O 1
ATOM 4717 N N . ASN A 1 637 ? -15.569 -16.490 -13.305 1.00 93.62 637 ASN A N 1
ATOM 4718 C CA . ASN A 1 637 ? -15.733 -15.653 -14.486 1.00 93.62 637 ASN A CA 1
ATOM 4719 C C . ASN A 1 637 ? -15.010 -16.172 -15.735 1.00 93.62 637 ASN A C 1
ATOM 4721 O O . ASN A 1 637 ? -14.989 -15.470 -16.743 1.00 93.62 637 ASN A O 1
ATOM 4725 N N . GLY A 1 638 ? -14.433 -17.378 -15.691 1.00 91.06 638 GLY A N 1
ATOM 4726 C CA . GLY A 1 638 ? -13.793 -18.018 -16.845 1.00 91.06 638 GLY A CA 1
ATOM 4727 C C . GLY A 1 638 ? -12.497 -17.351 -17.319 1.00 91.06 638 GLY A C 1
ATOM 4728 O O . GLY A 1 638 ? -11.964 -17.727 -18.361 1.00 91.06 638 GLY A O 1
ATOM 4729 N N . LEU A 1 639 ? -11.979 -16.374 -16.571 1.00 89.38 639 LEU A N 1
ATOM 4730 C CA . LEU A 1 639 ? -10.736 -15.684 -16.889 1.00 89.38 639 LEU A CA 1
ATOM 4731 C C . LEU A 1 639 ? -9.523 -16.448 -16.343 1.00 89.38 639 LEU A C 1
ATOM 4733 O O . LEU A 1 639 ? -9.572 -16.917 -15.201 1.00 89.38 639 LEU A O 1
ATOM 4737 N N . PRO A 1 640 ? -8.411 -16.521 -17.098 1.00 88.94 640 PRO A N 1
ATOM 4738 C CA . PRO A 1 640 ? -7.142 -16.982 -16.556 1.00 88.94 640 PRO A CA 1
ATOM 4739 C C . PRO A 1 640 ? -6.758 -16.149 -15.334 1.00 88.94 640 PRO A C 1
ATOM 4741 O O . PRO A 1 640 ? -6.741 -14.913 -15.387 1.00 88.94 640 PRO A O 1
ATOM 4744 N N . ALA A 1 641 ? -6.457 -16.829 -14.235 1.00 93.69 641 ALA A N 1
ATOM 4745 C CA . ALA A 1 641 ? -6.017 -16.169 -13.026 1.00 93.69 641 ALA A CA 1
ATOM 4746 C C . ALA A 1 641 ? -4.920 -16.965 -12.337 1.00 93.69 641 ALA A C 1
ATOM 4748 O O . ALA A 1 641 ? -4.995 -18.188 -12.236 1.00 93.69 641 ALA A O 1
ATOM 4749 N N . HIS A 1 642 ? -3.932 -16.238 -11.840 1.00 94.94 642 HIS A N 1
ATOM 4750 C CA . HIS A 1 642 ? -2.790 -16.763 -11.113 1.00 94.94 642 HIS A CA 1
ATOM 4751 C C . HIS A 1 642 ? -2.620 -15.921 -9.847 1.00 94.94 642 HIS A C 1
ATOM 4753 O O . HIS A 1 642 ? -2.760 -14.696 -9.895 1.00 94.94 642 HIS A O 1
ATOM 4759 N N . GLY A 1 643 ? -2.362 -16.553 -8.705 1.00 96.38 643 GLY A N 1
ATOM 4760 C CA . GLY A 1 643 ? -2.044 -15.820 -7.478 1.00 96.38 643 GLY A CA 1
ATOM 4761 C C . GLY A 1 643 ? -0.556 -15.503 -7.348 1.00 96.38 643 GLY A C 1
ATOM 4762 O O . GLY A 1 643 ? 0.270 -15.962 -8.121 1.00 96.38 643 GLY A O 1
ATOM 4763 N N . GLY A 1 644 ? -0.177 -14.693 -6.375 1.00 95.31 644 GLY A N 1
ATOM 4764 C CA . GLY A 1 644 ? 1.207 -14.273 -6.187 1.00 95.31 644 GLY A CA 1
ATOM 4765 C C . GLY A 1 644 ? 1.436 -13.790 -4.770 1.00 95.31 644 GLY A C 1
ATOM 4766 O O . GLY A 1 644 ? 0.798 -14.268 -3.835 1.00 95.31 644 GLY A O 1
ATOM 4767 N N . SER A 1 645 ? 2.336 -12.827 -4.603 1.00 95.69 645 SER A N 1
ATOM 4768 C CA . SER A 1 645 ? 2.663 -12.295 -3.283 1.00 95.69 645 SER A CA 1
ATOM 4769 C C . SER A 1 645 ? 1.446 -11.680 -2.596 1.00 95.69 645 SER A C 1
ATOM 4771 O O . SER A 1 645 ? 0.653 -10.966 -3.219 1.00 95.69 645 SER A O 1
ATOM 4773 N N . LEU A 1 646 ? 1.338 -11.915 -1.289 1.00 96.00 646 LEU A N 1
ATOM 4774 C CA . LEU A 1 646 ? 0.354 -11.284 -0.418 1.00 96.00 646 LEU A CA 1
ATOM 4775 C C . LEU A 1 646 ? 1.031 -10.121 0.318 1.00 96.00 646 LEU A C 1
ATOM 4777 O O . LEU A 1 646 ? 1.981 -10.317 1.075 1.00 96.00 646 LEU A O 1
ATOM 4781 N N . ASN A 1 647 ? 0.566 -8.901 0.059 1.00 92.31 647 ASN A N 1
ATOM 4782 C CA . ASN A 1 647 ? 1.149 -7.656 0.567 1.00 92.31 647 ASN A CA 1
ATOM 4783 C C . ASN A 1 647 ? 0.013 -6.770 1.129 1.00 92.31 647 ASN A C 1
ATOM 4785 O O . ASN A 1 647 ? -0.748 -7.228 1.970 1.00 92.31 647 ASN A O 1
ATOM 4789 N N . TYR A 1 648 ? -0.155 -5.537 0.654 1.00 87.75 648 TYR A N 1
ATOM 4790 C CA . TYR A 1 648 ? -1.050 -4.500 1.176 1.00 87.75 648 TYR A CA 1
ATOM 4791 C C . TYR A 1 648 ? -2.456 -4.968 1.597 1.00 87.75 648 TYR A C 1
ATOM 4793 O O . TYR A 1 648 ? -2.983 -4.514 2.614 1.00 87.75 648 TYR A O 1
ATOM 4801 N N . ALA A 1 649 ? -3.080 -5.861 0.826 1.00 90.69 649 ALA A N 1
ATOM 4802 C CA . ALA A 1 649 ? -4.407 -6.376 1.130 1.00 90.69 649 ALA A CA 1
ATOM 4803 C C . ALA A 1 649 ? -4.338 -7.547 2.123 1.00 90.69 649 ALA A C 1
ATOM 4805 O O . ALA A 1 649 ? -4.001 -8.672 1.758 1.00 90.69 649 ALA A O 1
ATOM 4806 N N . GLY A 1 650 ? -4.702 -7.295 3.381 1.00 90.50 650 GLY A N 1
ATOM 4807 C CA . GLY A 1 650 ? -4.852 -8.368 4.365 1.00 90.50 650 GLY A CA 1
ATOM 4808 C C . GLY A 1 650 ? -6.102 -9.222 4.118 1.00 90.50 650 GLY A C 1
ATOM 4809 O O . GLY A 1 650 ? -7.090 -8.713 3.576 1.00 90.50 650 GLY A O 1
ATOM 4810 N N . PRO A 1 651 ? -6.102 -10.493 4.560 1.00 95.94 651 PRO A N 1
ATOM 4811 C CA . PRO A 1 651 ? -7.260 -11.375 4.450 1.00 95.94 651 PRO A CA 1
ATOM 4812 C C . PRO A 1 651 ? -8.464 -10.822 5.220 1.00 95.94 651 PRO A C 1
ATOM 4814 O O . PRO A 1 651 ? -8.305 -10.122 6.219 1.00 95.94 651 PRO A O 1
ATOM 4817 N N . VAL A 1 652 ? -9.677 -11.168 4.802 1.00 97.44 652 VAL A N 1
ATOM 4818 C CA . VAL A 1 652 ? -10.921 -10.729 5.452 1.00 97.44 652 VAL A CA 1
ATOM 4819 C C . VAL A 1 652 ? -11.788 -11.933 5.775 1.00 97.44 652 VAL A C 1
ATOM 4821 O O . VAL A 1 652 ? -11.941 -12.823 4.945 1.00 97.44 652 VAL A O 1
ATOM 4824 N N . VAL A 1 653 ? -12.358 -11.959 6.980 1.00 97.75 653 VAL A N 1
ATOM 4825 C CA . VAL A 1 653 ? -13.205 -13.060 7.453 1.00 97.75 653 VAL A CA 1
ATOM 4826 C C . VAL A 1 653 ? -14.598 -12.536 7.788 1.00 97.75 653 VAL A C 1
ATOM 4828 O O . VAL A 1 653 ? -14.736 -11.602 8.583 1.00 97.75 653 VAL A O 1
ATOM 4831 N N . ALA A 1 654 ? -15.625 -13.139 7.191 1.00 96.31 654 ALA A N 1
ATOM 4832 C CA . ALA A 1 654 ? -17.026 -12.840 7.479 1.00 96.31 654 ALA A CA 1
ATOM 4833 C C . ALA A 1 654 ? -17.948 -13.986 7.027 1.00 96.31 654 ALA A C 1
ATOM 4835 O O . ALA A 1 654 ? -17.787 -14.533 5.938 1.00 96.31 654 ALA A O 1
ATOM 4836 N N . GLY A 1 655 ? -18.954 -14.319 7.835 1.00 94.00 655 GLY A N 1
ATOM 4837 C CA . GLY A 1 655 ? -20.086 -15.163 7.439 1.00 94.00 655 GLY A CA 1
ATOM 4838 C C . GLY A 1 655 ? -19.717 -16.584 7.010 1.00 94.00 655 GLY A C 1
ATOM 4839 O O . GLY A 1 655 ? -20.329 -17.121 6.087 1.00 94.00 655 GLY A O 1
ATOM 4840 N N . GLY A 1 656 ? -18.706 -17.182 7.641 1.00 96.25 656 GLY A N 1
ATOM 4841 C CA . GLY A 1 656 ? -18.205 -18.518 7.314 1.00 96.25 656 GLY A CA 1
ATOM 4842 C C . GLY A 1 656 ? -17.175 -18.538 6.181 1.00 96.25 656 GLY A C 1
ATOM 4843 O O . GLY A 1 656 ? -16.746 -19.618 5.772 1.00 96.25 656 GLY A O 1
ATOM 4844 N N . MET A 1 657 ? -16.793 -17.363 5.674 1.00 97.62 657 MET A N 1
ATOM 4845 C CA . MET A 1 657 ? -15.916 -17.194 4.523 1.00 97.62 657 MET A CA 1
ATOM 4846 C C . MET A 1 657 ? -14.632 -16.453 4.896 1.00 97.62 657 MET A C 1
ATOM 4848 O O . MET A 1 657 ? -14.640 -15.547 5.730 1.00 97.62 657 MET A O 1
ATOM 4852 N N . LEU A 1 658 ? -13.543 -16.810 4.221 1.00 98.56 658 LEU A N 1
ATOM 4853 C CA . LEU A 1 658 ? -12.257 -16.117 4.245 1.00 98.56 658 LEU A CA 1
ATOM 4854 C C . LEU A 1 658 ? -11.918 -15.661 2.820 1.00 98.56 658 LEU A C 1
ATOM 4856 O O . LEU A 1 658 ? -11.920 -16.474 1.900 1.00 98.56 658 LEU A O 1
ATOM 4860 N N . PHE A 1 659 ? -11.614 -14.379 2.638 1.00 98.44 659 PHE A N 1
ATOM 4861 C CA . PHE A 1 659 ? -11.295 -13.771 1.347 1.00 98.44 659 PHE A CA 1
ATOM 4862 C C . PHE A 1 659 ? -9.872 -13.226 1.336 1.00 98.44 659 PHE A C 1
ATOM 4864 O O . PHE A 1 659 ? -9.444 -12.589 2.300 1.00 98.44 659 PHE A O 1
ATOM 4871 N N . VAL A 1 660 ? -9.148 -13.437 0.238 1.00 97.88 660 VAL A N 1
ATOM 4872 C CA . VAL A 1 660 ? -7.770 -12.954 0.076 1.00 97.88 660 VAL A CA 1
ATOM 4873 C C . VAL A 1 660 ? -7.505 -12.545 -1.378 1.00 97.88 660 VAL A C 1
ATOM 4875 O O . VAL A 1 660 ? -7.624 -13.370 -2.287 1.00 97.88 660 VAL A O 1
ATOM 4878 N N . PRO A 1 661 ? -7.159 -11.274 -1.632 1.00 97.12 661 PRO A N 1
ATOM 4879 C CA . PRO A 1 661 ? -6.554 -10.868 -2.896 1.00 97.12 661 PRO A CA 1
ATOM 4880 C C . PRO A 1 661 ? -5.131 -11.428 -2.978 1.00 97.12 661 PRO A C 1
ATOM 4882 O O . PRO A 1 661 ? -4.346 -11.237 -2.052 1.00 97.12 661 PRO A O 1
ATOM 4885 N N . SER A 1 662 ? -4.794 -12.115 -4.068 1.00 97.25 662 SER A N 1
ATOM 4886 C CA . SER A 1 662 ? -3.488 -12.741 -4.264 1.00 97.25 662 SER A CA 1
ATOM 4887 C C . SER A 1 662 ? -2.796 -12.255 -5.533 1.00 97.25 662 SER A C 1
ATOM 4889 O O . SER A 1 662 ? -3.305 -12.407 -6.646 1.00 97.25 662 SER A O 1
ATOM 4891 N N . GLY A 1 663 ? -1.611 -11.671 -5.343 1.00 94.31 663 GLY A N 1
ATOM 4892 C CA . GLY A 1 663 ? -0.825 -11.039 -6.390 1.00 94.31 663 GLY A CA 1
ATOM 4893 C C . GLY A 1 663 ? -0.526 -9.582 -6.082 1.00 94.31 663 GLY A C 1
ATOM 4894 O O . GLY A 1 663 ? -1.436 -8.756 -5.952 1.00 94.31 663 GLY A O 1
ATOM 4895 N N . TYR A 1 664 ? 0.760 -9.255 -6.016 1.00 89.94 664 TYR A N 1
ATOM 4896 C CA . TYR A 1 664 ? 1.225 -7.897 -5.787 1.00 89.94 664 TYR A CA 1
ATOM 4897 C C . TYR A 1 664 ? 2.548 -7.699 -6.507 1.00 89.94 664 TYR A C 1
ATOM 4899 O O . TYR A 1 664 ? 3.596 -8.137 -6.051 1.00 89.94 664 TYR A O 1
ATOM 4907 N N . SER A 1 665 ? 2.493 -7.044 -7.660 1.00 79.75 665 SER A N 1
ATOM 4908 C CA . SER A 1 665 ? 3.644 -6.919 -8.553 1.00 79.75 665 SER A CA 1
ATOM 4909 C C . SER A 1 665 ? 4.518 -5.689 -8.276 1.00 79.75 665 SER A C 1
ATOM 4911 O O . SER A 1 665 ? 5.437 -5.385 -9.036 1.00 79.75 665 SER A O 1
ATOM 4913 N N . ILE A 1 666 ? 4.191 -4.935 -7.227 1.00 76.19 666 ILE A N 1
ATOM 4914 C CA . ILE A 1 666 ? 4.917 -3.747 -6.763 1.00 76.19 666 ILE A CA 1
ATOM 4915 C C . ILE A 1 666 ? 5.841 -4.189 -5.606 1.00 76.19 666 ILE A C 1
ATOM 4917 O O . ILE A 1 666 ? 5.627 -5.252 -5.029 1.00 76.19 666 ILE A O 1
ATOM 4921 N N . ASN A 1 667 ? 6.880 -3.418 -5.263 1.00 71.75 667 ASN A N 1
ATOM 4922 C CA . ASN A 1 667 ? 7.763 -3.689 -4.112 1.00 71.75 667 ASN A CA 1
ATOM 4923 C C . ASN A 1 667 ? 8.388 -5.101 -4.104 1.00 71.75 667 ASN A C 1
ATOM 4925 O O . ASN A 1 667 ? 8.387 -5.770 -3.076 1.00 71.75 667 ASN A O 1
ATOM 4929 N N . ALA A 1 668 ? 8.911 -5.565 -5.244 1.00 68.31 668 ALA A N 1
ATOM 4930 C CA . ALA A 1 668 ? 9.568 -6.874 -5.367 1.00 68.31 668 ALA A CA 1
ATOM 4931 C C . ALA A 1 668 ? 8.672 -8.109 -5.107 1.00 68.31 668 ALA A C 1
ATOM 4933 O O . ALA A 1 668 ? 9.202 -9.185 -4.850 1.00 68.31 668 ALA A O 1
ATOM 4934 N N . GLY A 1 669 ? 7.342 -7.990 -5.196 1.00 84.94 669 GLY A N 1
ATOM 4935 C CA . GLY A 1 669 ? 6.434 -9.137 -5.098 1.00 84.94 669 GLY A CA 1
ATOM 4936 C C . GLY A 1 669 ? 6.167 -9.856 -6.430 1.00 84.94 669 GLY A C 1
ATOM 4937 O O . GLY A 1 669 ? 6.315 -9.299 -7.523 1.00 84.94 669 GLY A O 1
ATOM 4938 N N . MET A 1 670 ? 5.747 -11.117 -6.330 1.00 90.44 670 MET A N 1
ATOM 4939 C CA . MET A 1 670 ? 5.239 -11.932 -7.426 1.00 90.44 670 MET A CA 1
ATOM 4940 C C . MET A 1 670 ? 3.882 -11.397 -7.919 1.00 90.44 670 MET A C 1
ATOM 4942 O O . MET A 1 670 ? 2.968 -11.180 -7.107 1.00 90.44 670 MET A O 1
ATOM 4946 N N . PRO A 1 671 ? 3.717 -11.220 -9.243 1.00 90.75 671 PRO A N 1
ATOM 4947 C CA . PRO A 1 671 ? 2.462 -10.773 -9.827 1.00 90.75 671 PRO A CA 1
ATOM 4948 C C . PRO A 1 671 ? 1.352 -11.810 -9.638 1.00 90.75 671 PRO A C 1
ATOM 4950 O O . PRO A 1 671 ? 1.599 -13.005 -9.491 1.00 90.75 671 PRO A O 1
ATOM 4953 N N . GLY A 1 672 ? 0.115 -11.335 -9.685 1.00 92.88 672 GLY A N 1
ATOM 4954 C CA . GLY A 1 672 ? -1.081 -12.167 -9.655 1.00 92.88 672 GLY A CA 1
ATOM 4955 C C . GLY A 1 672 ? -2.332 -11.303 -9.734 1.00 92.88 672 GLY A C 1
ATOM 4956 O O . GLY A 1 672 ? -2.272 -10.096 -9.515 1.00 92.88 672 GLY A O 1
ATOM 4957 N N . ASN A 1 673 ? -3.457 -11.898 -10.093 1.00 93.94 673 ASN A N 1
ATOM 4958 C CA . ASN A 1 673 ? -4.658 -11.168 -10.488 1.00 93.94 673 ASN A CA 1
ATOM 4959 C C . ASN A 1 673 ? -5.934 -11.815 -9.952 1.00 93.94 673 ASN A C 1
ATOM 4961 O O . ASN A 1 673 ? -6.968 -11.754 -10.611 1.00 93.94 673 ASN A O 1
ATOM 4965 N N . VAL A 1 674 ? -5.881 -12.460 -8.787 1.00 97.44 674 VAL A N 1
ATOM 4966 C CA . VAL A 1 674 ? -6.992 -13.293 -8.315 1.00 97.44 674 VAL A CA 1
ATOM 4967 C C . VAL A 1 674 ? -7.505 -12.859 -6.946 1.00 97.44 674 VAL A C 1
ATOM 4969 O O . VAL A 1 674 ? -6.732 -12.577 -6.035 1.00 97.44 674 VAL A O 1
ATOM 4972 N N . LEU A 1 675 ? -8.826 -12.830 -6.783 1.00 98.31 675 LEU A N 1
ATOM 4973 C CA . LEU A 1 675 ? -9.483 -12.843 -5.477 1.00 98.31 675 LEU A CA 1
ATOM 4974 C C . LEU A 1 675 ? -9.907 -14.278 -5.163 1.00 98.31 675 LEU A C 1
ATOM 4976 O O . LEU A 1 675 ? -10.644 -14.893 -5.934 1.00 98.31 675 LEU A O 1
ATOM 4980 N N . LEU A 1 676 ? -9.453 -14.804 -4.030 1.00 98.69 676 LEU A N 1
ATOM 4981 C CA . LEU A 1 676 ? -9.758 -16.159 -3.581 1.00 98.69 676 LEU A CA 1
ATOM 4982 C C . LEU A 1 676 ? -10.750 -16.120 -2.422 1.00 98.69 676 LEU A C 1
ATOM 4984 O O . LEU A 1 676 ? -10.604 -15.307 -1.507 1.00 98.69 676 LEU A O 1
ATOM 4988 N N . ALA A 1 677 ? -11.716 -17.034 -2.442 1.00 98.50 677 ALA A N 1
ATOM 4989 C CA . ALA A 1 677 ? -12.679 -17.232 -1.372 1.00 98.50 677 ALA A CA 1
ATOM 4990 C C . ALA A 1 677 ? -12.597 -18.658 -0.829 1.00 98.50 677 ALA A C 1
ATOM 4992 O O . ALA A 1 677 ? -12.611 -19.631 -1.583 1.00 98.50 677 ALA A O 1
ATOM 4993 N N . PHE A 1 678 ? -12.553 -18.781 0.491 1.00 98.75 678 PHE A N 1
ATOM 4994 C CA . PHE A 1 678 ? -12.425 -20.035 1.217 1.00 98.75 678 PHE A CA 1
ATOM 4995 C C . PHE A 1 678 ? -13.608 -20.231 2.149 1.00 98.75 678 PHE A C 1
ATOM 4997 O O . PHE A 1 678 ? -14.095 -19.274 2.748 1.00 98.75 678 PHE A O 1
ATOM 5004 N N . SER A 1 679 ? -14.011 -21.483 2.321 1.00 98.31 679 SER A N 1
ATOM 5005 C CA . SER A 1 679 ? -14.990 -21.900 3.322 1.00 98.31 679 SER A CA 1
ATOM 5006 C C . SER A 1 679 ? -14.583 -23.237 3.933 1.00 98.31 679 SER A C 1
ATOM 5008 O O . SER A 1 679 ? -13.711 -23.950 3.420 1.00 98.31 679 SER A O 1
ATOM 5010 N N . VAL A 1 680 ? -15.196 -23.585 5.063 1.00 97.88 680 VAL A N 1
ATOM 5011 C CA . VAL A 1 680 ? -14.988 -24.892 5.695 1.00 97.88 680 VAL A CA 1
ATOM 5012 C C . VAL A 1 680 ? -15.479 -25.987 4.749 1.00 97.88 680 VAL A C 1
ATOM 5014 O O . VAL A 1 680 ? -16.622 -25.966 4.293 1.00 97.88 680 VAL A O 1
ATOM 5017 N N . ASP A 1 681 ? -14.600 -26.942 4.455 1.00 97.44 681 ASP A N 1
ATOM 5018 C CA . ASP A 1 681 ? -14.813 -28.038 3.508 1.00 97.44 681 ASP A CA 1
ATOM 5019 C C . ASP A 1 681 ? -15.114 -27.577 2.056 1.00 97.44 681 ASP A C 1
ATOM 5021 O O . ASP A 1 681 ? -15.524 -28.394 1.237 1.00 97.44 681 ASP A O 1
ATOM 5025 N N . GLY A 1 682 ? -14.923 -26.292 1.717 1.00 91.88 682 GLY A N 1
ATOM 5026 C CA . GLY A 1 682 ? -15.235 -25.736 0.388 1.00 91.88 682 GLY A CA 1
ATOM 5027 C C . GLY A 1 682 ? -16.737 -25.614 0.093 1.00 91.88 682 GLY A C 1
ATOM 5028 O O . GLY A 1 682 ? -17.128 -25.469 -1.066 1.00 91.88 682 GLY A O 1
ATOM 5029 N N . LYS A 1 683 ? -17.577 -25.701 1.134 1.00 85.44 683 LYS A N 1
ATOM 5030 C CA . LYS A 1 683 ? -19.044 -25.653 1.048 1.00 85.44 683 LYS A CA 1
ATOM 5031 C C . LYS A 1 683 ? -19.592 -24.311 0.636 1.00 85.44 683 LYS A C 1
ATOM 5033 O O . LYS A 1 683 ? -18.954 -23.262 0.888 1.00 85.44 683 LYS A O 1
#

Organism: NCBI:txid2741543

Secondary structure (DSSP, 8-state):
--EEEEEEEEEPPTTS--EEEEEEEEEEE-TTS-EEEEEEEGGGTEEEEEPSEEEE-SSEEEEEEETTEEEEEEEE-TTSSEEEEEEEETTEEEEEEEEEESS---GGG-HHHHHHHHTHHHHSTT-TT-PPPHHHHTTSBHHHHHHHHHTSTTHHHHTTS-HHHHHHHHHHHPBPPPP---GGGGBPPS-PPP--S---B-SSSSSTT---EE-HHHH---GGGGGGEEEEEEEEPTT-SS-BSPPEEETTEEEEEBTTS-EEEEETTT--EEEEE--SS-B-SPPEE-TTS-EEEEEBTTSEEEEEETTT--EEEEEE---STTEE--SPPEEETTEEEEEEEE-HHHHTTSTTS-----B-EEEEEETTT--EEEEEESS-SPPEEEEE-TTS-EEEES-B----S--EEETTTTEEEEE---B-SSSP-TTTTEEEEEETTT--EEEEEESSSS-B--GGGGSS--TTS-SS--------SPPEEEE-TTS-EEEEEE-TTSEEEEEEGGGTTEEEEEEE-----TT-SSSS--EEETTEEEEE-----SSTTSS--EEEEETTT--EEEEEPPPPPTTTTSTT------SPPEEETTEEEEE-TTSEEEEEETTT--EEEEEE-SSEE--TT---EE-----SS--EEETTEEEEEE---STTPPP--EEEEEEETT-

Radius of gyration: 27.36 Å; Cα contacts (8 Å, |Δi|>4): 2118; chains: 1; bounding box: 78×56×85 Å

Sequence (683 aa):
MAGIWQGTLHVREGNGPDSDFRVVLRISSQPNGSSVATLDSPDAGRLGISIKSLKTDDTSLSLELDDPKASFSGRLSADRAALTGEWRQQGQTIPITLKRVPEAPDFAQDGSYLFQSRCASCHAPFNPVRAPWPNTLKLMTRPAILNALESGKMSAVGSALSHEQRVAIANYLGVQPLPEQTTSANACAKDSVPMGNSPSWNGWGVDLSNSRFQTLESAGFDKSQVSRLRLKWAFGYPGATSAGGPPTIVGGRIFVAGGDGRIYSLDMRSGCVHWSFLPAATARAAITVSPDGSTAYFGEIQARAYAIKTSDGSLLWKTDLDHHPFAMITGAPKLYAGKLYVPVSSAEELAATNPKYPCCTFRGSINALDASTGTLLWQAYTIPAAAQLSAKNAVGTDMLGPSGAGVWSSPTIDPVRHALYVGTGDNYSDPASATSDAVIAIDLDTGKMLWTKQLTADDRFNVACFSPDKSNCPKNPGGDFDVGAPPILRTLKGEKNLLVVGQKSGVVYGLDPDAQGATVWQSRIGKGGALGGIEFGGAAADSQVYFPLSDWSPDPKAGGGIFALDLASGKQIWSTRAPEPACLGKPGCSAAQPAPATAIRGVVFSGSLDGHLRAYDALDGKILWDFDTARDFHTVNGLPAHGGSLNYAGPVVAGGMLFVPSGYSINAGMPGNVLLAFSVDGK

Nearest PDB structures (foldseek):
  4cy5-assembly1_A  TM=6.499E-01  e=1.356E-08  Drosophila melanogaster
  7som-assembly1_R  TM=6.566E-01  e=3.053E-08  Chlamydomonas reinhardtii
  7dh6-assembly4_D  TM=6.816E-01  e=5.783E-07  Homo sapiens
  7vh0-assembly1_C  TM=6.284E-01  e=1.329E-07  Rattus norvegicus
  8g59-assembly1_B  TM=6.039E-01  e=2.703E-07  Homo sapiens

Solvent-accessible surface area (backbone atoms only — not comparable to full-atom values): 32744 Å² total; per-residue (Å²): 127,68,48,34,30,39,32,53,46,71,46,77,41,97,93,52,77,71,44,75,35,48,35,39,41,41,34,45,75,43,97,87,74,49,70,49,49,32,36,31,25,37,65,74,35,39,70,69,37,66,54,72,42,76,48,76,59,102,48,39,42,36,40,33,31,74,78,70,60,33,36,38,44,29,37,50,41,96,88,65,48,35,33,44,32,42,37,38,44,91,91,44,78,38,74,37,54,29,35,60,44,99,66,78,82,72,48,90,57,30,18,50,19,46,34,44,63,74,42,37,82,50,24,34,83,84,41,93,67,52,41,45,31,63,73,53,44,44,59,33,30,25,67,60,49,32,44,28,29,67,77,38,82,38,18,57,65,31,65,81,45,54,72,67,46,43,49,24,33,14,61,61,42,23,34,79,71,74,78,87,72,71,75,68,83,27,48,50,68,90,82,64,74,72,72,47,100,45,44,53,24,51,18,79,16,59,50,57,27,35,28,23,44,36,50,53,78,35,22,50,59,54,62,91,44,50,67,41,52,29,76,53,49,29,40,38,32,72,81,26,45,22,21,40,15,27,59,10,32,52,31,58,28,32,35,30,19,29,39,56,29,32,37,37,35,24,38,66,88,71,60,26,32,74,35,70,34,76,59,101,48,45,32,45,21,16,33,25,57,43,97,88,58,55,38,35,31,39,33,13,54,67,18,31,40,40,35,23,33,59,88,66,46,48,80,73,40,73,32,83,77,48,84,56,94,40,27,17,16,52,12,16,33,39,78,55,95,64,31,31,38,39,25,26,18,65,48,52,38,54,36,23,50,33,60,78,46,67,37,28,64,55,57,6,29,44,33,34,20,37,60,90,70,46,46,79,74,40,75,25,54,50,47,80,64,73,45,38,85,64,50,62,34,90,82,67,27,49,24,18,14,41,17,30,15,20,18,51,30,34,60,15,51,38,79,90,76,46,28,30,35,37,23,11,21,34,10,38,19,50,50,65,56,82,40,17,15,10,43,38,33,27,33,71,87,73,40,47,75,74,41,65,34,57,76,47,78,66,36,22,37,42,43,3,65,79,41,97,59,44,54,51,33,45,96,61,61,41,59,40,47,17,21,39,8,42,34,23,54,45,71,46,99,83,75,50,58,35,35,38,36,37,20,6,46,11,36,37,34,35,21,27,69,90,58,58,44,40,74,77,32,70,34,79,81,45,79,29,32,75,65,5,4,19,31,44,20,38,16,42,50,96,67,33,32,35,40,26,21,5,31,62,50,89,53,36,75,37,42,25,21,39,37,35,24,33,59,89,66,42,48,75,76,40,68,30,76,43,67,81,42,90,37,72,93,45,82,29,37,22,18,14,8,29,6,16,22,26,29,43,66,61,31,34,37,39,28,15,22,41,9,36,44,33,32,24,33,61,86,70,42,48,77,60,36,77,43,82,37,58,44,78,48,80,24,66,61,73,37,83,23,31,21,10,6,18,34,81,28,30,55,43,53,30,62,36,32,39,38,37,42,19,11,26,34,53,63,61,23,19,48,10,9,17,40,38,32,27,13,58,76,33,103

Foldseek 3Di:
DAAKWKKWWFDDDPLDDTDIWIKIKGWDADPVRDIFIAIDTLLQLDGRQGWPDWDDDPFKTKTAHVVVGKIWIFTADPVSQKTWTWIDHPNDTTTMIIGGDRDDDPSVLAQSSLCNNQPCLQQPFPHQQQFFHLVLLLLAALVVQLCCCPQNLNVLSNVVDDSSSSSNNSVVRHDHADPDDDLPLQADDPPPDDLDPFQWAFFQGSDLQNQLEDECVFLVDDLVLVQQKDFQFKAFDGSFFFQAAAWTGTSQWTWTFGRNQKTFIARQRQRGTNEIHHDPAHFRGYWGADPVRFWIWTWFQQQKIFIAGNNYRHGQDIDRDDPDSFKGFQAGWDDDPQKIKTWIFGSCLASLLNLQDQDDWAFIWIWIARNNYRHTQDIATLFPDTWDFDDAFPVRHTHTDQHFQGFNYYWRDDPVVQWIKTWTWFTAEPPGDQRHRWIWIAHNRYRDTPAIGHPDPPAHGGPLCSHPHNRSPYPDHHFGFTQQEHFGWDADPPRFIWTWTQTQCQKIFTFGVVVRRHTPEMDRDERGGNLGQAHHEEHHDDQKIKGWGFNDDPPQQDITWMWIAGNNHRHTQEIDGQDGQPCPSDFLRHSGFNEYWRHYVQWIWTFFLSQKIFIAGNRYGHTSDIDRQQQWDCHSSRDTWGFWGAHNHYWHGGNQKIKGTGADSTSRGRTTGMITMIGRNSD

pLDDT: mean 91.45, std 9.08, range [42.97, 98.88]

Mean predicted aligned error: 8.0 Å

InterPro domains:
  IPR002372 Pyrrolo-quinoline quinone repeat domain [PF01011] (328-462)
  IPR002372 Pyrrolo-quinoline quinone repeat domain [PF13360] (505-630)
  IPR009056 Cytochrome c-like domain [PS51007] (106-177)
  IPR011047 Quinoprotein alcohol dehydrogenase-like superfamily [SSF50998] (197-642)
  IPR018391 Pyrrolo-quinoline quinone beta-propeller repeat [SM00564] (247-278)
  IPR018391 Pyrrolo-quinoline quinone beta-propeller repeat [SM00564] (288-320)
  IPR018391 Pyrrolo-quinoline quinone beta-propeller repeat [SM00564] (332-381)
  IPR018391 Pyrrolo-quinoline quinone beta-propeller repeat [SM00564] (411-454)
  IPR018391 Pyrrolo-quinoline quinone beta-propeller repeat [SM00564] (491-524)
  IPR018391 Pyrrolo-quinoline quinone beta-propeller repeat [SM00564] (538-577)
  IPR018391 Pyrrolo-quinoline quinone beta-propeller repeat [SM00564] (596-628)
  IPR036909 Cytochrome c-like domain superfamily [G3DSA:1.10.760.10] (96-183)
  IPR036909 Cytochrome c-like domain superfamily [SSF46626] (101-176)